Protein 3L6F (pdb70)

Nearest PDB structures (foldseek):
  1aqd-assembly2_H  TM=9.758E-01  e=3.793E-34  Homo sapiens
  7n19-assembly1_B  TM=9.743E-01  e=2.775E-33  Homo sapiens
  5lax-assembly1_B  TM=9.710E-01  e=2.928E-33  Homo sapiens
  5v4m-assembly4_L  TM=9.635E-01  e=2.630E-33  Homo sapiens
  4h26-assembly1_B  TM=9.703E-01  e=2.261E-32  Homo sapiens

Solvent-accessible surface area: 18036 Å² total

B-factor: mean 35.41, std 8.98, range [18.91, 73.21]

GO terms:
  GO:0005764 lysosome (C, IDA)
  GO:0005886 plasma membrane (C, IDA)
  GO:0001916 positive regulation of T cell mediated cytotoxicity (P, IDA)
  GO:0002469 myeloid dendritic cell antigen processing and presentation (P, IDA)
  GO:0002491 antigen processing and presentation of endogenous peptide antigen via MHC class II (P, IDA)
  GO:0031902 late endosome membrane (C, IDA)
  GO:0001772 immunological synapse (C, IDA)
  GO:0005765 lysosomal membrane (C, IDA)
  GO:0043382 positive regulation of memory T cell differentiation (P, IDA)
  GO:0045622 regulation of T-helper cell differentiation (P, IDA)
  GO:0042605 peptide antigen binding (F, IDA)
  GO:0042608 T cell receptor binding (F, IDA)
  GO:2000516 positive regulation of CD4-positive, alpha-beta T cell activation (P, IDA)
  GO:0019886 antigen processing and presentation of exogenous peptide antigen via MHC class II (P, IDA)
  GO:0032831 positive regulation of CD4-positive, CD25-positive, alpha-beta regulatory T cell differentiation (P, IDA)
  GO:0120281 autolysosome membrane (C, EXP)
  GO:0031901 early endosome membrane (C, EXP)
  GO:0005789 endoplasmic reticulum membrane (C, EXP)
  GO:0005886 plasma membrane (C, EXP)
  GO:0005515 protein binding (F, IPI)

Structure (mmCIF, N/CA/C/O backbone):
data_3L6F
#
_entry.id   3L6F
#
_cell.length_a   91.210
_cell.length_b   135.450
_cell.length_c   40.850
_cell.angle_alpha   90.00
_cell.angle_beta   90.00
_cell.angle_gamma   90.00
#
_symmetry.space_group_name_H-M   'P 21 21 2'
#
loop_
_entity.id
_entity.type
_entity.pdbx_description
1 polymer 'HLA class II histocompatibility antigen, DR alpha chain'
2 polymer 'HLA class II histocompatibility antigen, DRB1-1 beta chain'
3 polymer 'Melanoma antigen recognized by T-cells 1'
4 water water
#
loop_
_atom_site.group_PDB
_atom_site.id
_atom_site.type_symbol
_atom_site.label_atom_id
_atom_site.label_alt_id
_atom_site.label_comp_id
_atom_site.label_asym_id
_atom_site.label_entity_id
_atom_site.label_seq_id
_atom_site.pdbx_PDB_ins_code
_atom_site.Cartn_x
_atom_site.Cartn_y
_atom_site.Cartn_z
_atom_site.occupancy
_atom_site.B_iso_or_equiv
_atom_site.auth_seq_id
_atom_site.auth_comp_id
_atom_site.auth_asym_id
_atom_site.auth_atom_id
_atom_site.pdbx_PDB_model_num
ATOM 1 N N . GLU A 1 3 ? -34.857 21.913 -8.500 1.00 60.69 3 GLU A N 1
ATOM 2 C CA . GLU A 1 3 ? -33.616 22.195 -7.707 1.00 60.89 3 GLU A CA 1
ATOM 3 C C . GLU A 1 3 ? -33.511 23.694 -7.455 1.00 58.92 3 GLU A C 1
ATOM 4 O O . GLU A 1 3 ? -33.449 24.484 -8.395 1.00 59.84 3 GLU A O 1
ATOM 10 N N . GLU A 1 4 ? -33.509 24.098 -6.195 1.00 56.49 4 GLU A N 1
ATOM 11 C CA . GLU A 1 4 ? -33.366 25.513 -5.908 1.00 53.79 4 GLU A CA 1
ATOM 12 C C . GLU A 1 4 ? -31.900 25.795 -5.606 1.00 49.35 4 GLU A C 1
ATOM 13 O O . GLU A 1 4 ? -31.353 26.796 -6.061 1.00 49.80 4 GLU A O 1
ATOM 19 N N . HIS A 1 5 ? -31.265 24.912 -4.839 1.00 43.24 5 HIS A N 1
ATOM 20 C CA . HIS A 1 5 ? -29.858 25.093 -4.496 1.00 37.30 5 HIS A CA 1
ATOM 21 C C . HIS A 1 5 ? -29.185 23.758 -4.208 1.00 35.63 5 HIS A C 1
ATOM 22 O O . HIS A 1 5 ? -29.845 22.752 -3.920 1.00 32.24 5 HIS A O 1
ATOM 29 N N . VAL A 1 6 ? -27.857 23.780 -4.279 1.00 32.62 6 VAL A N 1
ATOM 30 C CA . VAL A 1 6 ? -27.028 22.618 -4.018 1.00 29.60 6 VAL A CA 1
ATOM 31 C C . VAL A 1 6 ? -25.760 23.035 -3.290 1.00 27.66 6 VAL A C 1
ATOM 32 O O . VAL A 1 6 ? -25.096 23.989 -3.689 1.00 25.55 6 VAL A O 1
ATOM 36 N N . ILE A 1 7 ? -25.449 22.326 -2.205 1.00 27.56 7 ILE A N 1
ATOM 37 C CA . ILE A 1 7 ? -24.244 22.583 -1.430 1.00 25.66 7 ILE A CA 1
ATOM 38 C C . ILE A 1 7 ? -23.418 21.308 -1.608 1.00 25.13 7 ILE A C 1
ATOM 39 O O . ILE A 1 7 ? -23.924 20.210 -1.441 1.00 26.98 7 ILE A O 1
ATOM 44 N N . ILE A 1 8 ? -22.151 21.438 -1.957 1.00 24.89 8 ILE A N 1
ATOM 45 C CA . ILE A 1 8 ? -21.343 20.245 -2.155 1.00 24.45 8 ILE A CA 1
ATOM 46 C C . ILE A 1 8 ? -20.065 20.305 -1.351 1.00 23.71 8 ILE A C 1
ATOM 47 O O . ILE A 1 8 ? -19.351 21.315 -1.373 1.00 22.83 8 ILE A O 1
ATOM 52 N N . GLN A 1 9 ? -19.807 19.224 -0.618 1.00 23.02 9 GLN A N 1
ATOM 53 C CA . GLN A 1 9 ? -18.579 19.077 0.158 1.00 22.69 9 GLN A CA 1
ATOM 54 C C . GLN A 1 9 ? -17.755 18.228 -0.797 1.00 21.36 9 GLN A C 1
ATOM 55 O O . GLN A 1 9 ? -18.062 17.059 -0.965 1.00 23.15 9 GLN A O 1
ATOM 61 N N . ALA A 1 10 ? -16.721 18.772 -1.419 1.00 22.01 10 ALA A N 1
ATOM 62 C CA . ALA A 1 10 ? -15.963 17.949 -2.376 1.00 23.09 10 ALA A CA 1
ATOM 63 C C . ALA A 1 10 ? -14.517 17.749 -1.948 1.00 23.26 10 ALA A C 1
ATOM 64 O O . ALA A 1 10 ? -13.851 18.683 -1.500 1.00 23.06 10 ALA A O 1
ATOM 66 N N . GLU A 1 11 ? -14.026 16.527 -2.082 1.00 23.14 11 GLU A N 1
ATOM 67 C CA . GLU A 1 11 ? -12.646 16.271 -1.692 1.00 24.88 11 GLU A CA 1
ATOM 68 C C . GLU A 1 11 ? -11.954 15.385 -2.704 1.00 24.12 11 GLU A C 1
ATOM 69 O O . GLU A 1 11 ? -12.601 14.692 -3.481 1.00 24.49 11 GLU A O 1
ATOM 75 N N . PHE A 1 12 ? -10.631 15.417 -2.700 1.00 25.93 12 PHE A N 1
ATOM 76 C CA . PHE A 1 12 ? -9.876 14.534 -3.580 1.00 27.38 12 PHE A CA 1
ATOM 77 C C . PHE A 1 12 ? -8.465 14.332 -3.065 1.00 26.92 12 PHE A C 1
ATOM 78 O O . PHE A 1 12 ? -7.946 15.148 -2.300 1.00 25.33 12 PHE A O 1
ATOM 86 N N . TYR A 1 13 ? -7.880 13.201 -3.451 1.00 28.29 13 TYR A N 1
ATOM 87 C CA . TYR A 1 13 ? -6.496 12.915 -3.131 1.00 28.46 13 TYR A CA 1
ATOM 88 C C . TYR A 1 13 ? -5.913 12.389 -4.434 1.00 28.39 13 TYR A C 1
ATOM 89 O O . TYR A 1 13 ? -6.550 11.579 -5.122 1.00 28.88 13 TYR A O 1
ATOM 98 N N . LEU A 1 14 ? -4.713 12.860 -4.776 1.00 27.33 14 LEU A N 1
ATOM 99 C CA . LEU A 1 14 ? -4.060 12.473 -6.018 1.00 26.32 14 LEU A CA 1
ATOM 100 C C . LEU A 1 14 ? -2.630 11.994 -5.805 1.00 26.80 14 LEU A C 1
ATOM 101 O O . LEU A 1 14 ? -1.861 12.645 -5.094 1.00 26.86 14 LEU A O 1
ATOM 106 N N . ASN A 1 15 ? -2.302 10.848 -6.409 1.00 27.23 15 ASN A N 1
ATOM 107 C CA . ASN A 1 15 ? -0.953 10.252 -6.366 1.00 27.15 15 ASN A CA 1
ATOM 108 C C . ASN A 1 15 ? -0.436 10.178 -7.801 1.00 26.84 15 ASN A C 1
ATOM 109 O O . ASN A 1 15 ? -1.225 10.040 -8.737 1.00 24.55 15 ASN A O 1
ATOM 114 N N . PRO A 1 16 ? 0.901 10.198 -7.992 1.00 29.10 16 PRO A N 1
ATOM 115 C CA . PRO A 1 16 ? 1.951 10.283 -6.964 1.00 29.45 16 PRO A CA 1
ATOM 116 C C . PRO A 1 16 ? 2.224 11.690 -6.424 1.00 29.49 16 PRO A C 1
ATOM 117 O O . PRO A 1 16 ? 3.131 11.874 -5.608 1.00 30.20 16 PRO A O 1
ATOM 121 N N . ASP A 1 17 ? 1.443 12.672 -6.863 1.00 28.23 17 ASP A N 1
ATOM 122 C CA . ASP A 1 17 ? 1.640 14.053 -6.426 1.00 28.31 17 ASP A CA 1
ATOM 123 C C . ASP A 1 17 ? 1.443 14.276 -4.923 1.00 28.65 17 ASP A C 1
ATOM 124 O O . ASP A 1 17 ? 1.991 15.217 -4.342 1.00 27.69 17 ASP A O 1
ATOM 129 N N . GLN A 1 18 ? 0.666 13.398 -4.301 1.00 29.67 18 GLN A N 1
ATOM 130 C CA . GLN A 1 18 ? 0.343 13.513 -2.888 1.00 30.88 18 GLN A CA 1
ATOM 131 C C . GLN A 1 18 ? -0.294 14.868 -2.627 1.00 30.56 18 GLN A C 1
ATOM 132 O O . GLN A 1 18 ? 0.123 15.613 -1.749 1.00 30.46 18 GLN A O 1
ATOM 138 N N . SER A 1 19 ? -1.310 15.177 -3.422 1.00 31.23 19 SER A N 1
ATOM 139 C CA . SER A 1 19 ? -2.051 16.431 -3.308 1.00 30.94 19 SER A CA 1
ATOM 140 C C . SER A 1 19 ? -3.469 16.118 -2.878 1.00 29.44 19 SER A C 1
ATOM 141 O O . SER A 1 19 ? -4.104 15.231 -3.449 1.00 30.04 19 SER A O 1
ATOM 144 N N . GLY A 1 20 ? -3.967 16.850 -1.887 1.00 29.22 20 GLY A N 1
ATOM 145 C CA . GLY A 1 20 ? -5.320 16.622 -1.408 1.00 28.88 20 GLY A CA 1
ATOM 146 C C . GLY A 1 20 ? -6.058 17.942 -1.361 1.00 28.03 20 GLY A C 1
ATOM 147 O O . GLY A 1 20 ? -5.427 18.985 -1.335 1.00 28.65 20 GLY A O 1
ATOM 148 N N . GLU A 1 21 ? -7.388 17.901 -1.373 1.00 26.57 21 GLU A N 1
ATOM 149 C CA . GLU A 1 21 ? -8.180 19.113 -1.306 1.00 24.88 21 GLU A CA 1
ATOM 150 C C . GLU A 1 21 ? -9.491 18.822 -0.586 1.00 24.61 21 GLU A C 1
ATOM 151 O O . GLU A 1 21 ? -10.028 17.724 -0.689 1.00 24.10 21 GLU A O 1
ATOM 157 N N . PHE A 1 22 ? -9.982 19.824 0.137 1.00 23.35 22 PHE A N 1
ATOM 158 C CA . PHE A 1 22 ? -11.239 19.740 0.878 1.00 24.68 22 PHE A CA 1
ATOM 159 C C . PHE A 1 22 ? -11.951 21.086 0.714 1.00 22.33 22 PHE A C 1
ATOM 160 O O . PHE A 1 22 ? -11.421 22.130 1.071 1.00 21.66 22 PHE A O 1
ATOM 168 N N . MET A 1 23 ? -13.154 21.061 0.160 1.00 23.84 23 MET A N 1
ATOM 169 C CA . MET A 1 23 ? -13.871 22.307 -0.060 1.00 22.71 23 MET A CA 1
ATOM 170 C C . MET A 1 23 ? -15.371 22.160 -0.076 1.00 24.12 23 MET A C 1
ATOM 171 O O . MET A 1 23 ? -15.900 21.073 -0.299 1.00 21.57 23 MET A O 1
ATOM 176 N N . PHE A 1 24 ? -16.034 23.283 0.178 1.00 23.27 24 PHE A N 1
ATOM 177 C CA . PHE A 1 24 ? -17.482 23.372 0.166 1.00 26.71 24 PHE A CA 1
ATOM 178 C C . PHE A 1 24 ? -17.838 24.402 -0.883 1.00 25.55 24 PHE A C 1
ATOM 179 O O . PHE A 1 24 ? -17.142 25.396 -1.026 1.00 25.67 24 PHE A O 1
ATOM 187 N N . ASP A 1 25 ? -18.911 24.166 -1.618 1.00 26.51 25 ASP A N 1
ATOM 188 C CA . ASP 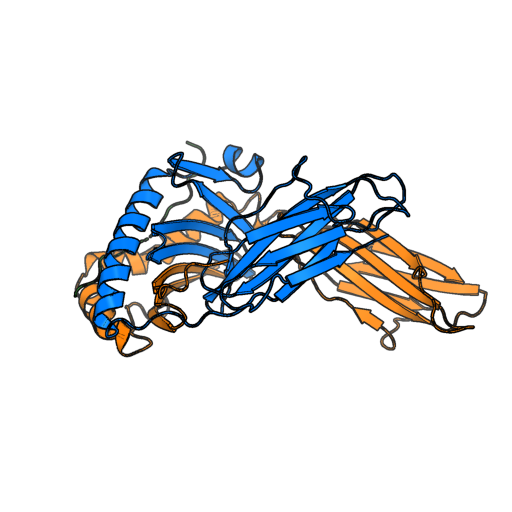A 1 25 ? -19.346 25.152 -2.579 1.00 27.57 25 ASP A CA 1
ATOM 189 C C . ASP A 1 25 ? -20.873 25.230 -2.564 1.00 26.37 25 ASP A C 1
ATOM 190 O O . ASP A 1 25 ? -21.558 24.306 -2.127 1.00 25.96 25 ASP A O 1
ATOM 195 N N . PHE A 1 26 ? -21.397 26.370 -2.995 1.00 26.05 26 PHE A N 1
ATOM 196 C CA . PHE A 1 26 ? -22.834 26.609 -3.006 1.00 25.05 26 PHE A CA 1
ATOM 197 C C . PHE A 1 26 ? -23.167 27.064 -4.408 1.00 24.62 26 PHE A C 1
ATOM 198 O O . PHE A 1 26 ? -22.635 28.077 -4.879 1.00 25.97 26 PHE A O 1
ATOM 206 N N . ASP A 1 27 ? -24.047 26.317 -5.068 1.00 24.86 27 ASP A N 1
ATOM 207 C CA . ASP A 1 27 ? -24.436 26.614 -6.449 1.00 26.04 27 ASP A CA 1
ATOM 208 C C . ASP A 1 27 ? -23.220 26.937 -7.331 1.00 25.37 27 ASP A C 1
ATOM 209 O O . ASP A 1 27 ? -23.228 27.888 -8.112 1.00 26.41 27 ASP A O 1
ATOM 214 N N . GLY A 1 28 ? -22.167 26.132 -7.198 1.00 26.13 28 GLY A N 1
ATOM 215 C CA . GLY A 1 28 ? -20.979 26.301 -8.029 1.00 25.68 28 GLY A CA 1
ATOM 216 C C . GLY A 1 28 ? -19.962 27.318 -7.538 1.00 26.46 28 GLY A C 1
ATOM 217 O O . GLY A 1 28 ? -18.870 27.457 -8.118 1.00 27.01 28 GLY A O 1
ATOM 218 N N . ASP A 1 29 ? -20.310 28.064 -6.496 1.00 23.67 29 ASP A N 1
ATOM 219 C CA . ASP A 1 29 ? -19.363 29.039 -5.976 1.00 24.49 29 ASP A CA 1
ATOM 220 C C . ASP A 1 29 ? -18.753 28.497 -4.687 1.00 24.13 29 ASP A C 1
ATOM 221 O O . ASP A 1 29 ? -19.444 27.934 -3.843 1.00 25.88 29 ASP A O 1
ATOM 226 N N . GLU A 1 30 ? -17.445 28.653 -4.555 1.00 23.55 30 GLU A N 1
ATOM 227 C CA . GLU A 1 30 ? -16.734 28.143 -3.402 1.00 23.32 30 GLU A CA 1
ATOM 228 C C . GLU A 1 30 ? -17.033 28.913 -2.106 1.00 22.55 30 GLU A C 1
ATOM 229 O O . GLU A 1 30 ? -16.952 30.135 -2.085 1.00 22.83 30 GLU A O 1
ATOM 235 N N . ILE A 1 31 ? -17.388 28.220 -1.026 1.00 23.95 31 ILE A N 1
ATOM 236 C CA . ILE A 1 31 ? -17.601 28.923 0.245 1.00 23.91 31 ILE A CA 1
ATOM 237 C C . ILE A 1 31 ? -16.225 28.984 0.927 1.00 24.31 31 ILE A C 1
ATOM 238 O O . ILE A 1 31 ? -15.787 30.029 1.402 1.00 25.80 31 ILE A O 1
AT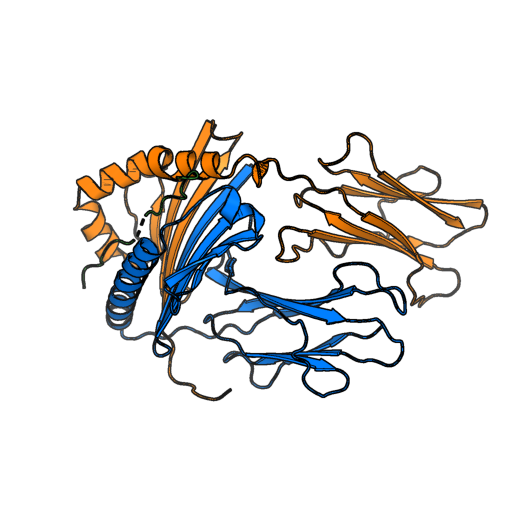OM 243 N N . PHE A 1 32 ? -15.540 27.849 0.965 1.00 24.07 32 PHE A N 1
ATOM 244 C CA . PHE A 1 32 ? -14.223 27.798 1.567 1.00 24.56 32 PHE A CA 1
ATOM 245 C C . PHE A 1 32 ? -13.538 26.502 1.207 1.00 24.09 32 PHE A C 1
ATOM 246 O O . PHE A 1 32 ? -14.160 25.578 0.667 1.00 22.45 32 PHE A O 1
ATOM 254 N N . HIS A 1 33 ? -12.247 26.441 1.507 1.00 23.09 33 HIS A N 1
ATOM 255 C CA . HIS A 1 33 ? -11.482 25.227 1.319 1.00 24.40 33 HIS A CA 1
ATOM 256 C C . HIS A 1 33 ? -10.456 25.219 2.438 1.00 26.41 33 HIS A C 1
ATOM 257 O O . HIS A 1 33 ? -10.207 26.239 3.063 1.00 28.01 33 HIS A O 1
ATOM 264 N N . VAL A 1 34 ? -9.872 24.065 2.701 1.00 29.35 34 VAL A N 1
ATOM 265 C CA . VAL A 1 34 ? -8.873 23.992 3.745 1.00 32.21 34 VAL A CA 1
ATOM 266 C C . VAL A 1 34 ? -7.450 23.924 3.183 1.00 33.67 34 VAL A C 1
ATOM 267 O O . VAL A 1 34 ? -7.115 23.026 2.397 1.00 30.43 34 VAL A O 1
ATOM 271 N N . ASP A 1 35 ? -6.628 24.891 3.591 1.00 37.25 35 ASP A N 1
ATOM 272 C CA . ASP A 1 35 ? -5.219 24.949 3.205 1.00 40.63 35 ASP A CA 1
ATOM 273 C C . ASP A 1 35 ? -4.621 23.780 3.981 1.00 43.16 35 ASP A C 1
ATOM 274 O O . ASP A 1 35 ? -4.564 23.823 5.213 1.00 43.34 35 ASP A O 1
ATOM 279 N N . MET A 1 36 ? -4.195 22.741 3.269 1.00 45.35 36 MET A N 1
ATOM 280 C CA . MET A 1 36 ? -3.629 21.569 3.913 1.00 48.54 36 MET A CA 1
ATOM 281 C C . MET A 1 36 ? -2.319 21.870 4.648 1.00 49.81 36 MET A C 1
ATOM 282 O O . MET A 1 36 ? -2.089 21.348 5.738 1.00 49.59 36 MET A O 1
ATOM 287 N N . ALA A 1 37 ? -1.484 22.726 4.057 1.00 51.03 37 ALA A N 1
ATOM 288 C CA . ALA A 1 37 ? -0.193 23.112 4.641 1.00 51.58 37 ALA A CA 1
ATOM 289 C C . ALA A 1 37 ? -0.332 23.894 5.940 1.00 52.33 37 ALA A C 1
ATOM 290 O O . ALA A 1 37 ? 0.220 23.503 6.977 1.00 52.86 37 ALA A O 1
ATOM 292 N N . LYS A 1 38 ? -1.061 25.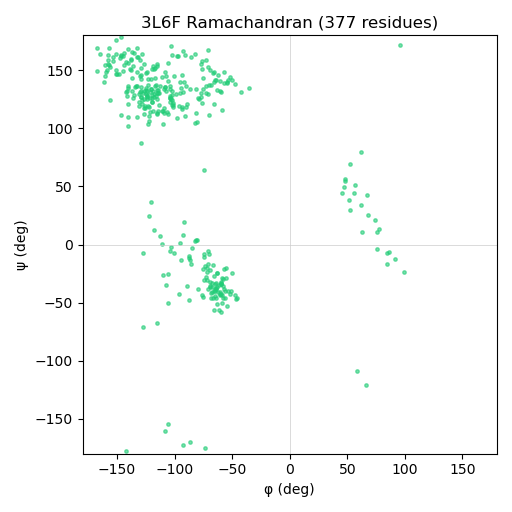006 5.882 1.00 52.40 38 LYS A N 1
ATOM 293 C CA . LYS A 1 38 ? -1.252 25.849 7.055 1.00 52.58 38 LYS A CA 1
ATOM 294 C C . LYS A 1 38 ? -2.354 25.332 7.972 1.00 52.14 38 LYS A C 1
ATOM 295 O O . LYS A 1 38 ? -2.676 25.957 8.986 1.00 52.85 38 LYS A O 1
ATOM 301 N N . LYS A 1 39 ? -2.919 24.182 7.626 1.00 50.81 39 LYS A N 1
ATOM 302 C CA . LYS A 1 39 ? -3.986 23.600 8.425 1.00 50.56 39 LYS A CA 1
ATOM 303 C C . LYS A 1 39 ? -5.049 24.636 8.793 1.00 49.39 39 LYS A C 1
ATOM 304 O O . LYS A 1 39 ? -5.420 24.756 9.962 1.00 48.59 39 LYS A O 1
ATOM 310 N N . GLU A 1 40 ? -5.539 25.394 7.816 1.00 48.17 40 GLU A N 1
ATOM 311 C CA . GLU A 1 40 ? -6.563 26.382 8.135 1.00 46.65 40 GLU A CA 1
ATOM 312 C C . GLU A 1 40 ? -7.622 26.590 7.065 1.00 43.79 40 GLU A C 1
ATOM 313 O O . GLU A 1 40 ? -7.377 26.442 5.869 1.00 42.89 40 GLU A O 1
ATOM 319 N N . THR A 1 41 ? -8.813 26.934 7.521 1.00 41.15 41 THR A N 1
ATOM 320 C CA . THR A 1 41 ? -9.930 27.185 6.634 1.00 38.76 41 THR A CA 1
ATOM 321 C C . THR A 1 41 ? -9.694 28.516 5.914 1.00 37.59 41 THR A C 1
ATOM 322 O O . THR A 1 41 ? -9.368 29.522 6.546 1.00 38.90 41 THR A O 1
ATOM 326 N N . VAL A 1 42 ? -9.840 28.511 4.594 1.00 34.73 42 VAL A N 1
ATOM 327 C CA . VAL A 1 42 ? -9.649 29.712 3.773 1.00 31.94 42 VAL A CA 1
ATOM 328 C C . VAL A 1 42 ? -11.013 30.047 3.159 1.00 30.88 42 VAL A C 1
ATOM 329 O O . VAL A 1 42 ? -11.544 29.279 2.351 1.00 29.85 42 VAL A O 1
ATOM 333 N N . TRP A 1 43 ? -11.586 31.174 3.569 1.00 29.55 43 TRP A N 1
ATOM 334 C CA . TRP A 1 43 ? -12.886 31.610 3.083 1.00 29.81 43 TRP A CA 1
ATOM 335 C C . TRP A 1 43 ? -12.767 32.298 1.721 1.00 29.61 43 TRP A C 1
ATOM 336 O O . TRP A 1 43 ? -11.892 33.153 1.520 1.00 28.24 43 TRP A O 1
ATOM 347 N N . ARG A 1 44 ? -13.639 31.925 0.782 1.00 29.04 44 ARG A N 1
ATOM 348 C CA . ARG A 1 44 ? -13.591 32.515 -0.555 1.00 26.58 44 ARG A CA 1
ATOM 349 C C . ARG A 1 44 ? -13.809 34.015 -0.510 1.00 26.09 44 ARG A C 1
ATOM 350 O O . ARG A 1 44 ? -13.128 34.769 -1.208 1.00 26.64 44 ARG A O 1
ATOM 358 N N . LEU A 1 45 ? -14.776 34.448 0.296 1.00 27.88 45 LEU A N 1
ATOM 359 C CA . LEU A 1 45 ? -15.055 35.877 0.492 1.00 27.98 45 LEU A CA 1
ATOM 360 C C . LEU A 1 45 ? -14.732 36.102 1.966 1.00 28.81 45 LEU A C 1
ATOM 361 O O . LEU A 1 45 ? -15.162 35.334 2.818 1.00 29.19 45 LEU A O 1
ATOM 366 N N . GLU A 1 46 ? -13.984 37.143 2.281 1.00 29.59 46 GLU A N 1
ATOM 367 C CA . GLU A 1 46 ? -13.612 37.369 3.673 1.00 33.85 46 GLU A CA 1
ATOM 368 C C . GLU A 1 46 ? -14.772 37.372 4.683 1.00 33.66 46 GLU A C 1
ATOM 369 O O . GLU A 1 46 ? -14.665 36.781 5.748 1.00 34.02 46 GLU A O 1
ATOM 375 N N . GLU A 1 47 ? -15.887 38.003 4.345 1.00 34.39 47 GLU A N 1
ATOM 376 C CA . GLU A 1 47 ? -16.999 38.053 5.279 1.00 35.34 47 GLU A CA 1
ATOM 377 C C . GLU A 1 47 ? -17.533 36.700 5.736 1.00 35.12 47 GLU A C 1
ATOM 378 O O . GLU A 1 47 ? -18.036 36.592 6.860 1.00 33.99 47 GLU A O 1
ATOM 384 N N . PHE A 1 48 ? -17.430 35.666 4.901 1.00 33.17 48 PHE A N 1
ATOM 385 C CA . PHE A 1 48 ? -17.929 34.353 5.310 1.00 33.04 48 PHE A CA 1
ATOM 386 C C . PHE A 1 48 ? -17.331 33.897 6.649 1.00 34.08 48 PHE A C 1
ATOM 387 O O . PHE A 1 48 ? -18.023 33.302 7.470 1.00 34.41 48 PHE A O 1
ATOM 395 N N . GLY A 1 49 ? -16.042 34.158 6.844 1.00 33.23 49 GLY A N 1
ATOM 396 C CA . GLY A 1 49 ? -15.373 33.757 8.071 1.00 35.25 49 GLY A CA 1
ATOM 397 C C . GLY A 1 49 ? -15.782 34.560 9.302 1.00 36.19 49 GLY A C 1
ATOM 398 O O . GLY A 1 49 ? -15.352 34.258 10.418 1.00 35.17 49 GLY A O 1
ATOM 399 N N . ARG A 1 50 ? -16.597 35.588 9.099 1.00 35.41 50 ARG A N 1
ATOM 400 C CA . ARG A 1 50 ? -17.076 36.404 10.200 1.00 37.86 50 ARG A CA 1
ATOM 401 C C . ARG A 1 50 ? -18.516 36.003 10.455 1.00 38.91 50 ARG A C 1
ATOM 402 O O . ARG A 1 50 ? -19.153 36.457 11.413 1.00 41.36 50 ARG A O 1
ATOM 410 N N . PHE A 1 51 ? -19.026 35.141 9.583 1.00 37.83 51 PHE A N 1
ATOM 411 C CA . PHE A 1 51 ? -20.399 34.668 9.666 1.00 36.51 51 PHE A CA 1
ATOM 412 C C . PHE A 1 51 ? -20.480 33.196 10.071 1.00 35.47 51 PHE A C 1
ATOM 413 O O . PHE A 1 51 ? -21.477 32.750 10.639 1.00 35.52 51 PHE A O 1
ATOM 421 N N . ALA A 1 52 ? -19.436 32.439 9.766 1.00 33.64 52 ALA A N 1
ATOM 422 C CA . ALA A 1 52 ? -19.448 31.020 10.070 1.00 32.56 52 ALA A CA 1
ATOM 423 C C . ALA A 1 52 ? -18.066 30.503 10.430 1.00 32.40 52 ALA A C 1
ATOM 424 O O . ALA A 1 52 ? -17.088 31.247 10.442 1.00 33.24 52 ALA A O 1
ATOM 426 N N . SER A 1 53 ? -17.979 29.221 10.747 1.00 32.36 53 SER A N 1
ATOM 427 C CA . SER A 1 53 ? -16.683 28.665 11.059 1.00 33.44 53 SER A CA 1
ATOM 428 C C . SER A 1 53 ? -16.573 27.247 10.547 1.00 32.96 53 SER A C 1
ATOM 429 O O . SER A 1 53 ? -17.559 26.607 10.187 1.00 33.42 53 SER A O 1
ATOM 432 N N . PHE A 1 54 ? -15.348 26.762 10.507 1.00 33.63 54 PHE A N 1
ATOM 433 C CA . PHE A 1 54 ? -15.122 25.393 10.104 1.00 34.42 54 PHE A CA 1
ATOM 434 C C . PHE A 1 54 ? -13.806 24.929 10.696 1.00 35.43 54 PHE A C 1
ATOM 435 O O . PHE A 1 54 ? -12.753 25.533 10.477 1.00 36.80 54 PHE A O 1
ATOM 443 N N . GLU A 1 55 ? -13.860 23.844 11.442 1.00 37.67 55 GLU A N 1
ATOM 444 C CA . GLU A 1 55 ? -12.643 23.333 12.033 1.00 39.81 55 GLU A CA 1
ATOM 445 C C . GLU A 1 55 ? -11.850 22.518 11.023 1.00 37.38 55 GLU A C 1
ATOM 446 O O . GLU A 1 55 ? -12.204 21.393 10.685 1.00 36.41 55 GLU A O 1
ATOM 452 N N . ALA A 1 56 ? -10.772 23.136 10.554 1.00 35.99 56 ALA A N 1
ATOM 453 C CA . ALA A 1 56 ? -9.881 22.568 9.557 1.00 36.99 56 ALA A CA 1
ATOM 454 C C . ALA A 1 56 ? -9.396 21.147 9.871 1.00 38.48 56 ALA A C 1
ATOM 455 O O . ALA A 1 56 ? -9.310 20.307 8.975 1.00 37.41 56 ALA A O 1
ATOM 457 N N . GLN A 1 57 ? -9.087 20.879 11.143 1.00 39.81 57 GLN A N 1
ATOM 458 C CA . GLN A 1 57 ? -8.614 19.557 11.549 1.00 39.99 57 GLN A CA 1
ATOM 459 C C . GLN A 1 57 ? -9.468 18.434 10.990 1.00 39.76 57 GLN A C 1
ATOM 460 O O . GLN A 1 57 ? -8.936 17.430 10.514 1.00 40.80 57 GLN A O 1
ATOM 466 N N . GLY A 1 58 ? -10.789 18.601 11.038 1.00 39.27 58 GLY A N 1
ATOM 467 C CA . GLY A 1 58 ? -11.682 17.568 10.524 1.00 38.99 58 GLY A CA 1
ATOM 468 C C . GLY A 1 58 ? -11.471 17.257 9.046 1.00 38.16 58 GLY A C 1
ATOM 469 O O . GLY A 1 58 ? -11.660 16.122 8.598 1.00 39.63 58 GLY A O 1
ATOM 470 N N . ALA A 1 59 ? -11.081 18.272 8.287 1.00 36.09 59 ALA A N 1
ATOM 471 C CA . ALA A 1 59 ? -10.827 18.106 6.864 1.00 34.35 59 ALA A CA 1
ATOM 472 C C . ALA A 1 59 ? -9.593 17.237 6.691 1.00 34.68 59 ALA A C 1
ATOM 473 O O . ALA A 1 59 ? -9.569 16.357 5.836 1.00 33.00 59 ALA A O 1
ATOM 475 N N . LEU A 1 60 ? -8.572 17.474 7.510 1.00 34.10 60 LEU A N 1
ATOM 476 C CA . LEU A 1 60 ? -7.354 16.679 7.403 1.00 36.49 60 LEU A CA 1
ATOM 477 C C . LEU A 1 60 ? -7.681 15.211 7.647 1.00 35.22 60 LEU A C 1
ATOM 478 O O . LEU A 1 60 ? -7.174 14.326 6.962 1.00 35.21 60 LEU A O 1
ATOM 483 N N . ALA A 1 61 ? -8.543 14.960 8.626 1.00 34.82 61 ALA A N 1
ATOM 484 C CA . ALA A 1 61 ? -8.945 13.604 8.946 1.00 34.24 61 ALA A CA 1
ATOM 485 C C . ALA A 1 61 ? -9.473 12.934 7.688 1.00 33.01 61 ALA A C 1
ATOM 486 O O . ALA A 1 61 ? -9.037 11.839 7.333 1.00 33.22 61 ALA A O 1
ATOM 488 N N . ASN A 1 62 ? -10.427 13.588 7.025 1.00 32.50 62 ASN A N 1
ATOM 489 C CA . ASN A 1 62 ? -11.012 13.047 5.792 1.00 31.98 62 ASN A CA 1
ATOM 490 C C . ASN A 1 62 ? -9.950 12.811 4.716 1.00 31.25 62 ASN A C 1
ATOM 491 O O . ASN A 1 62 ? -9.931 11.775 4.071 1.00 31.13 62 ASN A O 1
ATOM 496 N N . ILE A 1 63 ? -9.070 13.782 4.509 1.00 31.33 63 ILE A N 1
ATOM 497 C CA . ILE A 1 63 ? -8.036 13.629 3.501 1.00 32.37 63 ILE A CA 1
ATOM 498 C C . ILE A 1 63 ? -7.191 12.375 3.751 1.00 33.56 63 ILE A C 1
ATOM 499 O O . ILE A 1 63 ? -6.844 11.652 2.810 1.00 32.49 63 ILE A O 1
ATOM 504 N N . ALA A 1 64 ? -6.874 12.104 5.015 1.00 33.33 64 ALA A N 1
ATOM 505 C CA . ALA A 1 64 ? -6.083 10.920 5.332 1.00 33.17 64 ALA A CA 1
ATOM 506 C C . ALA A 1 64 ? -6.833 9.672 4.874 1.00 33.07 64 ALA A C 1
ATOM 507 O O . ALA A 1 64 ? -6.238 8.764 4.297 1.00 33.16 64 ALA A O 1
ATOM 509 N N . VAL A 1 65 ? -8.144 9.632 5.113 1.00 34.17 65 VAL A N 1
ATOM 510 C CA . VAL A 1 65 ? -8.947 8.479 4.697 1.00 34.08 65 VAL A CA 1
ATOM 511 C C . VAL A 1 65 ? -9.029 8.404 3.167 1.00 33.83 65 VAL A C 1
ATOM 512 O O . VAL A 1 65 ? -9.027 7.319 2.577 1.00 35.31 65 VAL A O 1
ATOM 516 N N . ASP A 1 66 ? -9.108 9.561 2.520 1.00 32.54 66 ASP A N 1
ATOM 517 C CA . ASP A 1 66 ? -9.199 9.595 1.066 1.00 31.60 66 ASP A CA 1
ATOM 518 C C . ASP A 1 66 ? -7.907 9.028 0.455 1.00 31.46 66 ASP A C 1
ATOM 519 O O . ASP A 1 66 ? -7.932 8.306 -0.554 1.00 30.42 66 ASP A O 1
ATOM 524 N N . LYS A 1 67 ? -6.793 9.361 1.096 1.00 31.44 67 LYS A N 1
ATOM 525 C CA . LYS A 1 67 ? -5.474 8.923 0.673 1.00 33.99 67 LYS A CA 1
ATOM 526 C C . LYS A 1 67 ? -5.358 7.417 0.794 1.00 34.08 67 LYS A C 1
ATOM 527 O O . LYS A 1 67 ? -4.855 6.756 -0.105 1.00 34.44 67 LYS A O 1
ATOM 533 N N . ALA A 1 68 ? -5.829 6.874 1.908 1.00 34.14 68 ALA A N 1
ATOM 534 C CA . ALA A 1 68 ? -5.756 5.435 2.119 1.00 33.67 68 ALA A CA 1
ATOM 535 C C . ALA A 1 68 ? -6.708 4.725 1.176 1.00 33.30 68 ALA A C 1
ATOM 536 O O . ALA A 1 68 ? -6.400 3.637 0.679 1.00 33.53 68 ALA A O 1
ATOM 538 N N . ASN A 1 69 ? -7.859 5.327 0.896 1.00 33.00 69 ASN A N 1
ATOM 539 C CA . ASN A 1 69 ? -8.789 4.682 -0.034 1.00 33.20 69 ASN A CA 1
ATOM 540 C C . ASN A 1 69 ? -8.335 4.735 -1.502 1.00 33.09 69 ASN A C 1
ATOM 541 O O . ASN A 1 69 ? -8.714 3.882 -2.322 1.00 31.89 69 ASN A O 1
ATOM 546 N N . LEU A 1 70 ? -7.561 5.761 -1.847 1.00 33.31 70 LEU A N 1
ATOM 547 C CA . LEU A 1 70 ? -7.068 5.898 -3.224 1.00 32.68 70 LEU A CA 1
ATOM 548 C C . LEU A 1 70 ? -6.100 4.749 -3.497 1.00 33.57 70 LEU A C 1
ATOM 549 O O . LEU A 1 70 ? -6.172 4.092 -4.530 1.00 34.10 70 LEU A O 1
ATOM 554 N N . GLU A 1 71 ? -5.200 4.513 -2.554 1.00 35.74 71 GLU A N 1
ATOM 555 C CA . GLU A 1 71 ? -4.218 3.449 -2.720 1.00 39.23 71 GLU A CA 1
ATOM 556 C C . GLU A 1 71 ? -4.887 2.091 -2.787 1.00 37.49 71 GLU A C 1
ATOM 557 O O . GLU A 1 71 ? -4.480 1.228 -3.567 1.00 35.60 71 GLU A O 1
ATOM 563 N N . ILE A 1 72 ? -5.941 1.922 -1.999 1.00 35.38 72 ILE A N 1
ATOM 564 C CA . ILE A 1 72 ? -6.693 0.690 -2.029 1.00 34.83 72 ILE A CA 1
ATOM 565 C C . ILE A 1 72 ? -7.333 0.549 -3.399 1.00 33.84 72 ILE A C 1
ATOM 566 O O . ILE A 1 72 ? -7.283 -0.517 -4.029 1.00 35.74 72 ILE A O 1
ATOM 571 N N . MET A 1 73 ? -7.930 1.635 -3.868 1.00 31.85 73 MET A N 1
ATOM 572 C CA . MET A 1 73 ? -8.607 1.632 -5.160 1.00 31.55 73 MET A CA 1
ATOM 573 C C . MET A 1 73 ? -7.617 1.505 -6.335 1.00 31.84 73 MET A C 1
ATOM 574 O O . MET A 1 73 ? -7.946 0.948 -7.377 1.00 30.17 73 MET A O 1
ATOM 579 N N . THR A 1 74 ? -6.418 2.055 -6.170 1.00 32.24 74 THR A N 1
ATOM 580 C CA . THR A 1 74 ? -5.403 1.960 -7.212 1.00 34.23 74 THR A CA 1
ATOM 581 C C . THR A 1 74 ? -5.123 0.468 -7.474 1.00 34.84 74 THR A C 1
ATOM 582 O O . THR A 1 74 ? -5.163 0.004 -8.622 1.00 35.35 74 THR A O 1
ATOM 586 N N . LYS A 1 75 ? -4.870 -0.289 -6.411 1.00 36.40 75 LYS A N 1
ATOM 587 C CA . LYS A 1 75 ? -4.612 -1.725 -6.558 1.00 37.84 75 LYS A CA 1
ATOM 588 C C . LYS A 1 75 ? -5.840 -2.514 -7.029 1.00 37.49 75 LYS A C 1
ATOM 589 O O . LYS A 1 75 ? -5.735 -3.410 -7.871 1.00 37.49 75 LYS A O 1
ATOM 595 N N . ARG A 1 76 ? -7.009 -2.169 -6.498 1.00 37.88 76 ARG A N 1
ATOM 596 C CA . ARG A 1 76 ? -8.235 -2.880 -6.844 1.00 37.24 76 ARG A CA 1
ATOM 597 C C . ARG A 1 76 ? -8.603 -2.766 -8.304 1.00 36.41 76 ARG A C 1
ATOM 598 O O . ARG A 1 76 ? -9.322 -3.613 -8.848 1.00 35.21 76 ARG A O 1
ATOM 606 N N . SER A 1 77 ? -8.120 -1.707 -8.937 1.00 35.78 77 SER A N 1
ATOM 607 C CA . SER A 1 77 ? -8.397 -1.469 -10.351 1.00 35.43 77 SER A CA 1
ATOM 608 C C . SER A 1 77 ? -7.307 -2.060 -11.235 1.00 35.42 77 SER A C 1
ATOM 609 O O . SER A 1 77 ? -7.295 -1.810 -12.439 1.00 36.10 77 SER A O 1
ATOM 612 N N . ASN A 1 78 ? -6.395 -2.831 -10.649 1.00 36.66 78 ASN A N 1
ATOM 613 C CA . ASN A 1 78 ? -5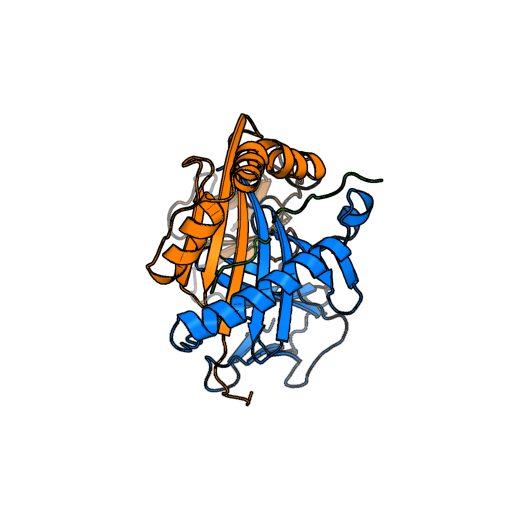.293 -3.424 -11.424 1.00 37.92 78 ASN A CA 1
ATOM 614 C C . ASN A 1 78 ? -4.423 -2.250 -11.879 1.00 37.45 78 ASN A C 1
ATOM 615 O O . ASN A 1 78 ? -4.000 -2.175 -13.042 1.00 37.11 78 ASN A O 1
ATOM 620 N N . TYR A 1 79 ? -4.202 -1.325 -10.948 1.00 36.32 79 TYR A N 1
ATOM 621 C CA . TYR A 1 79 ? -3.400 -0.131 -11.177 1.00 35.97 79 TYR A CA 1
ATOM 622 C C . TYR A 1 79 ? -3.748 0.607 -12.458 1.00 36.11 79 TYR A C 1
ATOM 623 O O . TYR A 1 79 ? -2.877 0.855 -13.273 1.00 37.95 79 TYR A O 1
ATOM 632 N N . THR A 1 80 ? -5.016 0.961 -12.637 1.00 35.54 80 THR A N 1
ATOM 633 C CA . THR A 1 80 ? -5.438 1.674 -13.837 1.00 34.78 80 THR A CA 1
ATOM 634 C C . THR A 1 80 ? -5.303 3.181 -13.601 1.00 34.37 80 THR A C 1
ATOM 635 O O . THR A 1 80 ? -5.933 3.725 -12.700 1.00 32.84 80 THR A O 1
ATOM 639 N N . PRO A 1 81 ? -4.499 3.876 -14.434 1.00 34.75 81 PRO A N 1
ATOM 640 C CA . PRO A 1 81 ? -4.303 5.322 -14.279 1.00 33.18 81 PRO A CA 1
ATOM 641 C C . PRO A 1 81 ? -5.413 6.150 -14.899 1.00 31.63 81 PRO A C 1
ATOM 642 O O . PRO A 1 81 ? -6.206 5.662 -15.701 1.00 30.69 81 PRO A O 1
ATOM 646 N N . ILE A 1 82 ? -5.467 7.418 -14.515 1.00 31.35 82 ILE A N 1
ATOM 647 C CA . ILE A 1 82 ? -6.479 8.319 -15.058 1.00 30.30 82 ILE A CA 1
ATOM 648 C C . ILE A 1 82 ? -6.086 8.720 -16.483 1.00 31.05 82 ILE A C 1
ATOM 649 O O . ILE A 1 82 ? -4.893 8.737 -16.818 1.00 31.78 82 ILE A O 1
ATOM 654 N N . THR A 1 83 ? -7.088 9.004 -17.317 1.00 30.89 83 THR A N 1
ATOM 655 C CA . THR A 1 83 ? -6.872 9.471 -18.687 1.00 32.01 83 THR A CA 1
ATOM 656 C C . THR A 1 83 ? -6.905 11.004 -18.610 1.00 34.03 83 THR A C 1
ATOM 657 O O . THR A 1 83 ? -7.923 11.577 -18.210 1.00 33.55 83 THR A O 1
ATOM 661 N N . ASN A 1 84 ? -5.799 11.657 -18.969 1.00 33.71 84 ASN A N 1
ATOM 662 C CA . ASN A 1 84 ? -5.716 13.123 -18.946 1.00 32.86 84 ASN A CA 1
ATOM 663 C C . ASN A 1 84 ? -6.750 13.761 -19.872 1.00 32.63 84 ASN A C 1
ATOM 664 O O . ASN A 1 84 ? -6.875 13.350 -21.015 1.00 32.62 84 ASN A O 1
ATOM 669 N N . VAL A 1 85 ? -7.489 14.756 -19.377 1.00 32.11 85 VAL A N 1
ATOM 670 C CA . VAL A 1 85 ? -8.456 15.491 -20.200 1.00 29.94 85 VAL A CA 1
ATOM 671 C C . VAL A 1 85 ? -7.935 16.924 -20.170 1.00 31.09 85 VAL A C 1
ATOM 672 O O . VAL A 1 85 ? -7.892 17.560 -19.109 1.00 29.39 85 VAL A O 1
ATOM 676 N N . PRO A 1 86 ? -7.511 17.451 -21.335 1.00 30.11 86 PRO A N 1
ATOM 677 C CA . PRO A 1 86 ? -6.986 18.814 -21.385 1.00 29.48 86 PRO A CA 1
ATOM 678 C C . PRO A 1 86 ? -8.064 19.864 -21.158 1.00 27.66 86 PRO A C 1
ATOM 679 O O . PRO A 1 86 ? -9.224 19.669 -21.512 1.00 25.46 86 PRO A O 1
ATOM 683 N N . PRO A 1 87 ? -7.674 21.011 -20.587 1.00 27.39 87 PRO A N 1
ATOM 684 C CA . PRO A 1 87 ? -8.590 22.109 -20.298 1.00 28.23 87 PRO A CA 1
ATOM 685 C C . PRO A 1 87 ? -9.005 22.958 -21.480 1.00 30.83 87 PRO A C 1
ATOM 686 O O . PRO A 1 87 ? -8.301 23.055 -22.487 1.00 30.28 87 PRO A O 1
ATOM 690 N N . GLU A 1 88 ? -10.167 23.580 -21.313 1.00 30.36 88 GLU A N 1
ATOM 691 C CA . GLU A 1 88 ? -10.723 24.517 -22.260 1.00 30.92 88 GLU A CA 1
ATOM 692 C C . GLU A 1 88 ? -10.434 25.817 -21.534 1.00 29.48 88 GLU A C 1
ATOM 693 O O . GLU A 1 88 ? -10.779 25.969 -20.368 1.00 27.90 88 GLU A O 1
ATOM 699 N N . VAL A 1 89 ? -9.777 26.739 -22.218 1.00 28.09 89 VAL A N 1
ATOM 700 C CA . VAL A 1 89 ? -9.380 27.999 -21.615 1.00 26.97 89 VAL A CA 1
ATOM 701 C C . VAL A 1 89 ? -9.956 29.236 -22.291 1.00 28.49 89 VAL A C 1
ATOM 702 O O . VAL A 1 89 ? -9.933 29.352 -23.518 1.00 28.59 89 VAL A O 1
ATOM 706 N N . THR A 1 90 ? -10.461 30.160 -21.480 1.00 27.32 90 THR A N 1
ATOM 707 C CA . THR A 1 90 ? -11.005 31.416 -21.980 1.00 28.97 90 THR A CA 1
ATOM 708 C C . THR A 1 90 ? -10.561 32.546 -21.066 1.00 28.04 90 THR A C 1
ATOM 709 O O . THR A 1 90 ? -10.302 32.337 -19.871 1.00 27.95 90 THR A O 1
ATOM 713 N N . VAL A 1 91 ? -10.444 33.734 -21.641 1.00 26.38 91 VAL A N 1
ATOM 714 C CA . VAL A 1 91 ? -10.019 34.916 -20.921 1.00 26.94 91 VAL A CA 1
ATOM 715 C C . VAL A 1 91 ? -11.011 36.048 -21.149 1.00 30.74 91 VAL A C 1
ATOM 716 O O . VAL A 1 91 ? -11.284 36.421 -22.296 1.00 31.37 91 VAL A O 1
ATOM 720 N N . LEU A 1 92 ? -11.542 36.598 -20.058 1.00 30.68 92 LEU A N 1
ATOM 721 C CA . LEU A 1 92 ? -12.486 37.706 -20.139 1.00 32.15 92 LEU A CA 1
ATOM 722 C C . LEU A 1 92 ? -12.151 38.747 -19.075 1.00 32.51 92 LEU A C 1
ATOM 723 O O . LEU A 1 92 ? -11.370 38.471 -18.166 1.00 33.97 92 LEU A O 1
ATOM 728 N N . THR A 1 93 ? -12.720 39.943 -19.196 1.00 31.48 93 THR A N 1
ATOM 729 C CA . THR A 1 93 ? -12.537 40.959 -18.163 1.00 33.38 93 THR A CA 1
ATOM 730 C C . THR A 1 93 ? -13.802 40.825 -17.296 1.00 33.22 93 THR A C 1
ATOM 731 O O . THR A 1 93 ? -14.783 40.225 -17.732 1.00 30.84 93 THR A O 1
ATOM 735 N N . ASN A 1 94 ? -13.814 41.335 -16.072 1.00 35.51 94 ASN A N 1
ATOM 736 C CA . ASN A 1 94 ? -15.059 41.157 -15.328 1.00 39.00 94 ASN A CA 1
ATOM 737 C C . ASN A 1 94 ? -16.071 42.269 -15.594 1.00 38.06 94 ASN A C 1
ATOM 738 O O . ASN A 1 94 ? -17.241 42.144 -15.224 1.00 37.99 94 ASN A O 1
ATOM 743 N N . SER A 1 95 ? -15.625 43.346 -16.242 1.00 39.02 95 SER A N 1
ATOM 744 C CA . SER A 1 95 ? -16.526 44.454 -16.615 1.00 39.32 95 SER A CA 1
ATOM 745 C C . SER A 1 95 ? -16.068 45.065 -17.941 1.00 39.99 95 SER A C 1
ATOM 746 O O . SER A 1 95 ? -14.934 44.844 -18.383 1.00 38.29 95 SER A O 1
ATOM 749 N N . PRO A 1 96 ? -16.949 45.818 -18.614 1.00 41.64 96 PRO A N 1
ATOM 750 C CA . PRO A 1 96 ? -16.507 46.408 -19.885 1.00 42.34 96 PRO A CA 1
ATOM 751 C C . PRO A 1 96 ? -15.256 47.268 -19.650 1.00 43.59 96 PRO A C 1
ATOM 752 O O . PRO A 1 96 ? -15.162 47.971 -18.641 1.00 43.58 96 PRO A O 1
ATOM 756 N N . VAL A 1 97 ? -14.287 47.188 -20.561 1.00 43.73 97 VAL A N 1
ATOM 757 C CA . VAL A 1 97 ? -13.036 47.927 -20.391 1.00 46.66 97 VAL A CA 1
ATOM 758 C C . VAL A 1 97 ? -13.046 49.348 -20.920 1.00 47.67 97 VAL A C 1
ATOM 759 O O . VAL A 1 97 ? -13.514 49.621 -22.025 1.00 47.38 97 VAL A O 1
ATOM 763 N N . GLU A 1 98 ? -12.531 50.252 -20.102 1.00 50.16 98 GLU A N 1
ATOM 764 C CA . GLU A 1 98 ? -12.425 51.660 -20.451 1.00 52.73 98 GLU A CA 1
ATOM 765 C C . GLU A 1 98 ? -10.957 51.990 -20.268 1.00 53.00 98 GLU A C 1
ATOM 766 O O . GLU A 1 98 ? -10.370 51.639 -19.245 1.00 52.44 98 GLU A O 1
ATOM 772 N N . LEU A 1 99 ? -10.363 52.660 -21.247 1.00 53.22 99 LEU A N 1
ATOM 773 C CA . LEU A 1 99 ? -8.963 53.014 -21.132 1.00 55.19 99 LEU A CA 1
ATOM 774 C C . LEU A 1 99 ? -8.702 53.687 -19.784 1.00 55.84 99 LEU A C 1
ATOM 775 O O . LEU A 1 99 ? -9.534 54.446 -19.273 1.00 55.91 99 LEU A O 1
ATOM 780 N N . ARG A 1 100 ? -7.552 53.368 -19.202 1.00 56.52 100 ARG A N 1
ATOM 781 C CA . ARG A 1 100 ? -7.130 53.902 -17.910 1.00 57.43 100 ARG A CA 1
ATOM 782 C C . ARG A 1 100 ? -8.158 53.755 -16.779 1.00 55.87 100 ARG A C 1
ATOM 783 O O . ARG A 1 100 ? -8.209 54.579 -15.867 1.00 56.27 100 ARG A O 1
ATOM 791 N N . GLU A 1 101 ? -8.977 52.709 -16.844 1.00 53.81 101 GLU A N 1
ATOM 792 C CA . GLU A 1 101 ? -9.955 52.437 -15.789 1.00 52.01 101 GLU A CA 1
ATOM 793 C C . GLU A 1 101 ? -9.650 51.033 -15.254 1.00 48.34 101 GLU A C 1
ATOM 794 O O . GLU A 1 101 ? -9.811 50.042 -15.966 1.00 45.79 101 GLU A O 1
ATOM 800 N N . PRO A 1 102 ? -9.211 50.934 -13.990 1.00 45.51 102 PRO A N 1
ATOM 801 C CA . PRO A 1 102 ? -8.878 49.644 -13.374 1.00 43.66 102 PRO A CA 1
ATOM 802 C C . PRO A 1 102 ? -9.879 48.528 -13.686 1.00 40.97 102 PRO A C 1
ATOM 803 O O . PRO A 1 102 ? -11.083 48.716 -13.553 1.00 40.72 102 PRO A O 1
ATOM 807 N N . ASN A 1 103 ? -9.372 47.371 -14.102 1.00 37.26 103 ASN A N 1
ATOM 808 C CA . ASN A 1 103 ? -10.221 46.225 -14.416 1.00 35.69 103 ASN A CA 1
ATOM 809 C C . ASN A 1 103 ? -9.510 44.934 -13.949 1.00 34.30 103 ASN A C 1
ATOM 810 O O . ASN A 1 103 ? -8.418 44.972 -13.371 1.00 34.21 103 ASN A O 1
ATOM 815 N N . VAL A 1 104 ? -10.131 43.793 -14.212 1.00 32.13 104 VAL A N 1
ATOM 816 C CA . VAL A 1 104 ? -9.567 42.515 -13.831 1.00 30.73 104 VAL A CA 1
ATOM 817 C C . VAL A 1 104 ? -9.724 41.510 -14.976 1.00 30.14 104 VAL A C 1
ATOM 818 O O . VAL A 1 104 ? -10.803 41.387 -15.584 1.00 28.21 104 VAL A O 1
ATOM 822 N N . LEU A 1 105 ? -8.634 40.821 -15.298 1.00 28.83 105 LEU A N 1
ATOM 823 C CA . LEU A 1 105 ? -8.671 39.798 -16.338 1.00 29.06 105 LEU A CA 1
ATOM 824 C C . LEU A 1 105 ? -8.915 38.468 -15.633 1.00 26.62 105 LEU A C 1
ATOM 825 O O . LEU A 1 105 ? -8.285 38.151 -14.617 1.00 26.08 105 LEU A O 1
ATOM 830 N N . ILE A 1 106 ? -9.818 37.680 -16.178 1.00 26.05 106 ILE A N 1
ATOM 831 C CA . ILE A 1 106 ? -10.124 36.387 -15.585 1.00 24.87 106 ILE A CA 1
ATOM 832 C C . ILE A 1 106 ? -9.771 35.290 -16.577 1.00 25.01 106 ILE A C 1
ATOM 833 O O . ILE A 1 106 ? -10.211 35.319 -17.737 1.00 23.80 106 ILE A O 1
ATOM 838 N N . CYS A 1 107 ? -8.976 34.326 -16.125 1.00 23.11 107 CYS A N 1
ATOM 839 C CA . CYS A 1 107 ? -8.639 33.192 -16.964 1.00 22.80 107 CYS A CA 1
ATOM 840 C C . CYS A 1 107 ? -9.431 32.006 -16.417 1.00 23.86 107 CYS A C 1
ATOM 841 O O . CYS A 1 107 ? -9.201 31.569 -15.276 1.00 23.43 107 CYS A O 1
ATOM 844 N N . PHE A 1 108 ? -10.376 31.516 -17.217 1.00 22.72 108 PHE A N 1
ATOM 845 C CA . PHE A 1 108 ? -11.230 30.386 -16.843 1.00 25.70 108 PHE A CA 1
ATOM 846 C C . PHE A 1 108 ? -10.602 29.094 -17.370 1.00 24.92 108 PHE A C 1
ATOM 847 O O . PHE A 1 108 ? -10.492 28.918 -18.583 1.00 25.04 108 PHE A O 1
ATOM 855 N N . ILE A 1 109 ? -10.205 28.189 -16.485 1.00 24.77 109 ILE A N 1
ATOM 856 C CA . ILE A 1 109 ? -9.628 26.915 -16.938 1.00 23.95 109 ILE A CA 1
ATOM 857 C C . ILE A 1 109 ? -10.701 25.896 -16.601 1.00 24.33 109 ILE A C 1
ATOM 858 O O . ILE A 1 109 ? -11.033 25.702 -15.429 1.00 23.99 109 ILE A O 1
ATOM 863 N N . ASP A 1 110 ? -11.240 25.234 -17.620 1.00 25.29 110 ASP A N 1
ATOM 864 C CA . ASP A 1 110 ? -12.384 24.333 -17.406 1.00 26.59 110 ASP A CA 1
ATOM 865 C C . ASP A 1 110 ? -12.313 22.940 -18.027 1.00 26.03 110 ASP A C 1
ATOM 866 O O . ASP A 1 110 ? -11.535 22.705 -18.952 1.00 24.24 110 ASP A O 1
ATOM 871 N N . LYS A 1 111 ? -13.152 22.039 -17.499 1.00 26.53 111 LYS A N 1
ATOM 872 C CA . LYS A 1 111 ? -13.301 20.652 -17.952 1.00 27.28 111 LYS A CA 1
ATOM 873 C C . LYS A 1 111 ? -12.013 19.861 -18.154 1.00 28.46 111 LYS A C 1
ATOM 874 O O . LYS A 1 111 ? -11.771 19.327 -19.236 1.00 26.85 111 LYS A O 1
ATOM 880 N N . PHE A 1 112 ? -11.195 19.761 -17.112 1.00 27.04 112 PHE A N 1
ATOM 881 C CA . PHE A 1 112 ? -9.951 19.015 -17.221 1.00 24.92 112 PHE A CA 1
ATOM 882 C C . PHE A 1 112 ? -9.759 18.139 -16.005 1.00 25.57 112 PHE A C 1
ATOM 883 O O . PHE A 1 112 ? -10.436 18.310 -14.975 1.00 25.54 112 PHE A O 1
ATOM 891 N N . THR A 1 113 ? -8.840 17.187 -16.144 1.00 23.52 113 THR A N 1
ATOM 892 C CA . THR A 1 113 ? -8.465 16.272 -15.081 1.00 23.40 113 THR A CA 1
ATOM 893 C C . THR A 1 113 ? -7.185 15.603 -15.587 1.00 24.14 113 THR A C 1
ATOM 894 O O . THR A 1 113 ? -6.977 15.507 -16.783 1.00 23.93 113 THR A O 1
ATOM 898 N N . PRO A 1 114 ? -6.272 15.214 -14.687 1.00 25.87 114 PRO A N 1
ATOM 899 C CA . PRO A 1 114 ? -6.311 15.338 -13.227 1.00 25.62 114 PRO A CA 1
ATOM 900 C C . PRO A 1 114 ? -6.152 16.788 -12.773 1.00 25.61 114 PRO A C 1
ATOM 901 O O . PRO A 1 114 ? -5.775 17.669 -13.568 1.00 25.52 114 PRO A O 1
ATOM 905 N N . PRO A 1 115 ? -6.436 17.059 -11.486 1.00 24.32 115 PRO A N 1
ATOM 906 C CA . PRO A 1 115 ? -6.329 18.415 -10.949 1.00 24.30 115 PRO A CA 1
ATOM 907 C C . PRO A 1 115 ? -4.928 18.951 -10.707 1.00 24.40 115 PRO A C 1
ATOM 908 O O . PRO A 1 115 ? -4.544 19.214 -9.572 1.00 23.03 115 PRO A O 1
ATOM 912 N N . VAL A 1 116 ? -4.161 19.111 -11.782 1.00 25.76 116 VAL A N 1
ATOM 913 C CA . VAL A 1 116 ? -2.815 19.672 -11.704 1.00 23.20 116 VAL A CA 1
ATOM 914 C C . VAL A 1 116 ? -2.698 20.537 -12.944 1.00 24.11 116 VAL A C 1
ATOM 915 O O . VAL A 1 116 ? -3.046 20.101 -14.043 1.00 24.57 116 VAL A O 1
ATOM 919 N N . VAL A 1 117 ? -2.221 21.763 -12.782 1.00 22.76 117 VAL A N 1
ATOM 920 C CA . VAL A 1 117 ? -2.119 22.642 -13.930 1.00 24.88 117 VAL A CA 1
ATOM 921 C C . VAL A 1 117 ? -1.134 23.764 -13.622 1.00 25.19 117 VAL A C 1
ATOM 922 O O . VAL A 1 117 ? -0.867 24.076 -12.457 1.00 26.85 117 VAL A O 1
ATOM 926 N N . ASN A 1 118 ? -0.543 24.326 -14.664 1.00 26.02 118 ASN A N 1
ATOM 927 C CA . ASN A 1 118 ? 0.403 25.427 -14.514 1.00 24.29 118 ASN A CA 1
ATOM 928 C C . ASN A 1 118 ? -0.183 26.589 -15.267 1.00 26.19 118 ASN A C 1
ATOM 929 O O . ASN A 1 118 ? -0.476 26.492 -16.476 1.00 26.11 118 ASN A O 1
ATOM 934 N N . VAL A 1 119 ? -0.370 27.687 -14.545 1.00 27.17 119 VAL A N 1
ATOM 935 C CA . VAL A 1 119 ? -0.964 28.880 -15.115 1.00 28.92 119 VAL A CA 1
ATOM 936 C C . VAL A 1 119 ? -0.072 30.079 -14.876 1.00 29.44 119 VAL A C 1
ATOM 937 O O . VAL A 1 119 ? 0.401 30.302 -13.766 1.00 30.60 119 VAL A O 1
ATOM 941 N N . THR A 1 120 ? 0.150 30.845 -15.934 1.00 30.91 120 THR A N 1
ATOM 942 C CA . THR A 1 120 ? 0.976 32.041 -15.859 1.00 31.93 120 THR A CA 1
ATOM 943 C C . THR A 1 120 ? 0.372 33.165 -16.701 1.00 32.28 120 THR A C 1
ATOM 944 O O . THR A 1 120 ? -0.056 32.952 -17.843 1.00 32.59 120 THR A O 1
ATOM 948 N N . TRP A 1 121 ? 0.342 34.360 -16.124 1.00 31.90 121 TRP A N 1
ATOM 949 C CA . TRP A 1 121 ? -0.162 35.540 -16.823 1.00 32.39 121 TRP A CA 1
ATOM 950 C C . TRP A 1 121 ? 1.036 36.212 -17.487 1.00 33.23 121 TRP A C 1
ATOM 951 O O . TRP A 1 121 ? 2.068 36.443 -16.844 1.00 32.18 121 TRP A O 1
ATOM 962 N N . LEU A 1 122 ? 0.880 36.535 -18.760 1.00 34.37 122 LEU A N 1
ATOM 963 C CA . LEU A 1 122 ? 1.931 37.190 -19.511 1.00 36.26 122 LEU A CA 1
ATOM 964 C C . LEU A 1 122 ? 1.477 38.559 -20.024 1.00 38.29 122 LEU A C 1
ATOM 965 O O . LEU A 1 122 ? 0.378 38.684 -20.562 1.00 38.51 122 LEU A O 1
ATOM 970 N N . ARG A 1 123 ? 2.302 39.584 -19.826 1.00 39.67 123 ARG A N 1
ATOM 971 C CA . ARG A 1 123 ? 1.990 40.908 -20.358 1.00 41.65 123 ARG A CA 1
ATOM 972 C C . ARG A 1 123 ? 3.088 41.196 -21.383 1.00 41.52 123 ARG A C 1
ATOM 973 O O . ARG A 1 123 ? 4.274 41.343 -21.042 1.00 40.29 123 ARG A O 1
ATOM 981 N N . ASN A 1 124 ? 2.677 41.242 -22.642 1.00 41.73 124 ASN A N 1
ATOM 982 C CA . ASN A 1 124 ? 3.598 41.482 -23.731 1.00 42.78 124 ASN A CA 1
ATOM 983 C C . ASN A 1 124 ? 4.705 40.428 -23.657 1.00 43.21 124 ASN A C 1
ATOM 984 O O . ASN A 1 124 ? 5.878 40.742 -23.781 1.00 44.23 124 ASN A O 1
ATOM 989 N N . GLY A 1 125 ? 4.315 39.179 -23.421 1.00 42.93 125 GLY A N 1
ATOM 990 C CA . GLY A 1 125 ? 5.276 38.094 -23.356 1.00 42.86 125 GLY A CA 1
ATOM 991 C C . GLY A 1 125 ? 6.004 37.823 -22.051 1.00 43.62 125 GLY A C 1
ATOM 992 O O . GLY A 1 125 ? 6.575 36.750 -21.889 1.00 44.34 125 GLY A O 1
ATOM 993 N N . LYS A 1 126 ? 5.998 38.767 -21.119 1.00 43.54 126 LYS A N 1
ATOM 994 C CA . LYS A 1 126 ? 6.692 38.552 -19.856 1.00 45.76 126 LYS A CA 1
ATOM 995 C C . LYS A 1 126 ? 5.703 38.281 -18.722 1.00 45.67 126 LYS A C 1
ATOM 996 O O . LYS A 1 126 ? 4.629 38.881 -18.653 1.00 45.56 126 LYS A O 1
ATOM 1002 N N . PRO A 1 127 ? 6.052 37.356 -17.824 1.00 45.97 127 PRO A N 1
ATOM 1003 C CA . PRO A 1 127 ? 5.184 37.012 -16.697 1.00 46.03 127 PRO A CA 1
ATOM 1004 C C . PRO A 1 127 ? 4.863 38.154 -15.735 1.00 46.30 127 PRO A C 1
ATOM 1005 O O . PRO A 1 127 ? 5.712 38.982 -15.420 1.00 45.71 127 PRO A O 1
ATOM 1009 N N . VAL A 1 128 ? 3.617 38.183 -15.279 1.00 45.58 128 VAL A N 1
ATOM 1010 C CA . VAL A 1 128 ? 3.151 39.194 -14.349 1.00 45.80 128 VAL A CA 1
ATOM 1011 C C . VAL A 1 128 ? 2.694 38.423 -13.124 1.00 45.84 128 VAL A C 1
ATOM 1012 O O . VAL A 1 128 ? 1.992 37.426 -13.252 1.00 46.02 128 VAL A O 1
ATOM 1016 N N . THR A 1 129 ? 3.086 38.878 -11.942 1.00 45.46 129 THR A N 1
ATOM 1017 C CA . THR A 1 129 ? 2.698 38.209 -10.706 1.00 45.98 129 THR A CA 1
ATOM 1018 C C . THR A 1 129 ? 2.068 39.198 -9.746 1.00 46.50 129 THR A C 1
ATOM 1019 O O . THR A 1 129 ? 1.547 38.818 -8.697 1.00 46.74 129 THR A O 1
ATOM 1023 N N . THR A 1 130 ? 2.127 40.471 -10.117 1.00 46.77 130 THR A N 1
ATOM 1024 C CA . THR A 1 130 ? 1.619 41.549 -9.286 1.00 46.77 130 THR A CA 1
ATOM 1025 C C . THR A 1 130 ? 0.103 41.532 -9.093 1.00 45.63 130 THR A C 1
ATOM 1026 O O . THR A 1 130 ? -0.671 41.576 -10.054 1.00 46.83 130 THR A O 1
ATOM 1030 N N . GLY A 1 131 ? -0.307 41.448 -7.835 1.00 43.47 131 GLY A N 1
ATOM 1031 C CA . GLY A 1 131 ? -1.720 41.446 -7.510 1.00 41.84 131 GLY A CA 1
ATOM 1032 C C . GLY A 1 131 ? -2.549 40.287 -8.039 1.00 40.03 131 GLY A C 1
ATOM 1033 O O . GLY A 1 131 ? -3.775 40.327 -7.943 1.00 39.78 131 GLY A O 1
ATOM 1034 N N . VAL A 1 132 ? -1.905 39.255 -8.575 1.00 37.82 132 VAL A N 1
ATOM 1035 C CA . VAL A 1 132 ? -2.644 38.108 -9.110 1.00 36.75 132 VAL A CA 1
ATOM 1036 C C . VAL A 1 132 ? -3.174 37.185 -8.014 1.00 35.91 132 VAL A C 1
ATOM 1037 O O . VAL A 1 132 ? -2.652 37.163 -6.898 1.00 35.12 132 VAL A O 1
ATOM 1041 N N . SER A 1 133 ? -4.205 36.412 -8.345 1.00 33.97 133 SER A N 1
ATOM 1042 C CA . SER A 1 133 ? -4.795 35.469 -7.410 1.00 31.55 133 SER A CA 1
ATOM 1043 C C . SER A 1 133 ? -5.395 34.288 -8.182 1.00 31.34 133 SER A C 1
ATOM 1044 O O . SER A 1 133 ? -5.404 34.263 -9.422 1.00 29.46 133 SER A O 1
ATOM 1047 N N . GLU A 1 134 ? -5.902 33.308 -7.450 1.00 29.82 134 GLU A N 1
ATOM 1048 C CA . GLU A 1 134 ? -6.449 32.120 -8.091 1.00 28.11 134 GLU A CA 1
ATOM 1049 C C . GLU A 1 134 ? -7.280 31.332 -7.103 1.00 26.78 134 GLU A C 1
ATOM 1050 O O . GLU A 1 134 ? -7.169 31.524 -5.895 1.00 26.97 134 GLU A O 1
ATOM 1056 N N . THR A 1 135 ? -8.091 30.427 -7.636 1.00 24.01 135 THR A N 1
ATOM 1057 C CA . THR A 1 135 ? -8.936 29.579 -6.837 1.00 23.37 135 THR A CA 1
ATOM 1058 C C . THR A 1 135 ? -8.269 28.207 -6.793 1.00 24.08 135 THR A C 1
ATOM 1059 O O . THR A 1 135 ? -7.281 27.962 -7.497 1.00 22.52 135 THR A O 1
ATOM 1063 N N . VAL A 1 136 ? -8.794 27.327 -5.950 1.00 22.10 136 VAL A N 1
ATOM 1064 C CA . VAL A 1 136 ? -8.304 25.968 -5.913 1.00 24.27 136 VAL A CA 1
ATOM 1065 C C . VAL A 1 136 ? -9.128 25.252 -6.987 1.00 23.57 136 VAL A C 1
ATOM 1066 O O . VAL A 1 136 ? -9.837 25.899 -7.768 1.00 23.19 136 VAL A O 1
ATOM 1070 N N . PHE A 1 137 ? -9.041 23.932 -7.050 1.00 24.81 137 PHE A N 1
ATOM 1071 C CA . PHE A 1 137 ? -9.811 23.186 -8.050 1.00 25.00 137 PHE A CA 1
ATOM 1072 C C . PHE A 1 137 ? -11.281 23.032 -7.628 1.00 25.77 137 PHE A C 1
ATOM 1073 O O . PHE A 1 137 ? -11.583 22.546 -6.538 1.00 26.24 137 PHE A O 1
ATOM 1081 N N . LEU A 1 138 ? -12.199 23.460 -8.491 1.00 24.49 138 LEU A N 1
ATOM 1082 C CA . LEU A 1 138 ? -13.632 23.389 -8.182 1.00 22.59 138 LEU A CA 1
ATOM 1083 C C . LEU A 1 138 ? -14.246 22.183 -8.882 1.00 22.16 138 LEU A C 1
ATOM 1084 O O . LEU A 1 138 ? -13.865 21.853 -9.996 1.00 19.43 138 LEU A O 1
ATOM 1089 N N . PRO A 1 139 ? -15.225 21.533 -8.235 1.00 21.52 139 PRO A N 1
ATOM 1090 C CA . PRO A 1 139 ? -15.883 20.352 -8.802 1.00 22.89 139 PRO A CA 1
ATOM 1091 C C . PRO A 1 139 ? -16.838 20.633 -9.953 1.00 23.31 139 PRO A C 1
ATOM 1092 O O . PRO A 1 139 ? -17.317 21.761 -10.115 1.00 22.49 139 PRO A O 1
ATOM 1096 N N . ARG A 1 140 ? -17.093 19.589 -10.742 1.00 23.94 140 ARG A N 1
ATOM 1097 C CA . ARG A 1 140 ? -18.028 19.627 -11.884 1.00 25.28 140 ARG A CA 1
ATOM 1098 C C . ARG A 1 140 ? -18.863 18.348 -11.827 1.00 25.63 140 ARG A C 1
ATOM 1099 O O . ARG A 1 140 ? -18.415 17.333 -11.293 1.00 26.23 140 ARG A O 1
ATOM 1107 N N . GLU A 1 141 ? -20.067 18.395 -12.373 1.00 27.39 141 GLU A N 1
ATOM 1108 C CA . GLU A 1 141 ? -20.950 17.232 -12.380 1.00 29.59 141 GLU A CA 1
ATOM 1109 C C . GLU A 1 141 ? -20.328 16.037 -13.113 1.00 29.76 141 GLU A C 1
ATOM 1110 O O . GLU A 1 141 ? -20.574 14.896 -12.740 1.00 30.92 141 GLU A O 1
ATOM 1116 N N . ASP A 1 142 ? -19.527 16.281 -14.149 1.00 28.40 142 ASP A N 1
ATOM 1117 C CA . ASP A 1 142 ? -18.894 15.174 -14.869 1.00 28.32 142 ASP A CA 1
ATOM 1118 C C . ASP A 1 142 ? -17.614 14.683 -14.171 1.00 27.37 142 ASP A C 1
ATOM 1119 O O . ASP A 1 142 ? -16.909 13.804 -14.657 1.00 27.65 142 ASP A O 1
ATOM 1124 N N . HIS A 1 143 ? -17.317 15.271 -13.025 1.00 27.59 143 HIS A N 1
ATOM 1125 C CA . HIS A 1 143 ? -16.170 14.873 -12.217 1.00 27.34 143 HIS A CA 1
ATOM 1126 C C . HIS A 1 143 ? -14.820 15.360 -12.682 1.00 27.33 143 HIS A C 1
ATOM 1127 O O . HIS A 1 143 ? -13.783 14.875 -12.212 1.00 25.53 143 HIS A O 1
ATOM 1134 N N . LEU A 1 144 ? -14.853 16.325 -13.608 1.00 27.55 144 LEU A N 1
ATOM 1135 C CA . LEU A 1 144 ? -13.652 17.000 -14.084 1.00 25.92 144 LEU A CA 1
ATOM 1136 C C . LEU A 1 144 ? -13.558 18.231 -13.162 1.00 25.72 144 LEU A C 1
ATOM 1137 O O . LEU A 1 144 ? -14.331 18.355 -12.193 1.00 24.51 144 LEU A O 1
ATOM 1142 N N . PHE A 1 145 ? -12.632 19.139 -13.443 1.00 24.78 145 PHE A N 1
ATOM 1143 C CA . PHE A 1 145 ? -12.461 20.319 -12.609 1.00 23.52 145 PHE A CA 1
ATOM 1144 C C . PHE A 1 145 ? -12.452 21.652 -13.339 1.00 25.38 145 PHE A C 1
ATOM 1145 O O . PHE A 1 145 ? -12.276 21.714 -14.581 1.00 23.63 145 PHE A O 1
ATOM 1153 N N . ARG A 1 146 ? -12.643 22.706 -12.539 1.00 23.55 146 ARG A N 1
ATOM 1154 C CA . ARG A 1 146 ? -12.648 24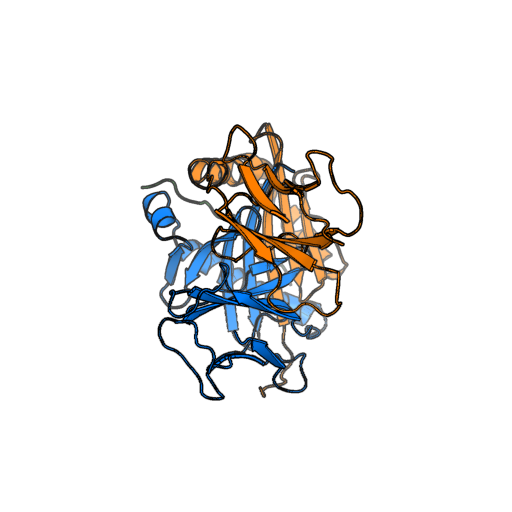.114 -12.961 1.00 24.56 146 ARG A CA 1
ATOM 1155 C C . ARG A 1 146 ? -11.655 24.849 -12.085 1.00 24.35 146 ARG A C 1
ATOM 1156 O O . ARG A 1 146 ? -11.391 24.434 -10.943 1.00 23.15 146 ARG A O 1
ATOM 1164 N N . LYS A 1 147 ? -11.137 25.964 -12.589 1.00 23.46 147 LYS A N 1
ATOM 1165 C CA . LYS A 1 147 ? -10.201 26.768 -11.814 1.00 22.52 147 LYS A CA 1
ATOM 1166 C C . LYS A 1 147 ? -10.218 28.151 -12.434 1.00 21.69 147 LYS A C 1
ATOM 1167 O O . LYS A 1 147 ? -10.468 28.293 -13.637 1.00 20.87 147 LYS A O 1
ATOM 1173 N N . PHE A 1 148 ? -9.997 29.169 -11.615 1.00 20.02 148 PHE A N 1
ATOM 1174 C CA . PHE A 1 148 ? -9.975 30.547 -12.103 1.00 21.69 148 PHE A CA 1
ATOM 1175 C C . PHE A 1 148 ? -8.710 31.243 -11.614 1.00 22.05 148 PHE A C 1
ATOM 1176 O O . PHE A 1 148 ? -8.268 31.018 -10.478 1.00 19.90 148 PHE A O 1
ATOM 1184 N N . HIS A 1 149 ? -8.142 32.084 -12.484 1.00 22.05 149 HIS A N 1
ATOM 1185 C CA . HIS A 1 149 ? -6.988 32.919 -12.156 1.00 23.60 149 HIS A CA 1
ATOM 1186 C C . HIS A 1 149 ? -7.405 34.360 -12.467 1.00 24.34 149 HIS A C 1
ATOM 1187 O O . HIS A 1 149 ? -8.198 34.592 -13.378 1.00 23.98 149 HIS A O 1
ATOM 1194 N N . TYR A 1 150 ? -6.879 35.312 -11.699 1.00 24.10 150 TYR A N 1
ATOM 1195 C CA . TYR A 1 150 ? -7.204 36.720 -11.852 1.00 26.30 150 TYR A CA 1
ATOM 1196 C C . TYR A 1 150 ? -5.965 37.614 -11.951 1.00 28.40 150 TYR A C 1
ATOM 1197 O O . TYR A 1 150 ? -4.940 37.361 -11.310 1.00 28.78 150 TYR A O 1
ATOM 1206 N N . LEU A 1 151 ? -6.098 38.668 -12.748 1.00 29.84 151 LEU A N 1
ATOM 1207 C CA . LEU A 1 151 ? -5.043 39.646 -12.963 1.00 31.25 151 LEU A CA 1
ATOM 1208 C C . LEU A 1 151 ? -5.596 41.069 -13.036 1.00 32.59 151 LEU A C 1
ATOM 1209 O O . LEU A 1 151 ? -6.178 41.483 -14.044 1.00 31.54 151 LEU A O 1
ATOM 1214 N N . PRO A 1 152 ? -5.459 41.833 -11.944 1.00 34.83 152 PRO A N 1
ATOM 1215 C CA . PRO A 1 152 ? -5.969 43.205 -12.009 1.00 35.22 152 PRO A CA 1
ATOM 1216 C C . PRO A 1 152 ? -5.066 43.912 -13.023 1.00 35.87 152 PRO A C 1
ATOM 1217 O O . PRO A 1 152 ? -3.894 43.559 -13.147 1.00 35.44 152 PRO A O 1
ATOM 1221 N N . PHE A 1 153 ? -5.595 44.866 -13.779 1.00 35.89 153 PHE A N 1
ATOM 1222 C CA . PHE A 1 153 ? -4.747 45.566 -14.732 1.00 36.86 153 PHE A CA 1
ATOM 1223 C C . PHE A 1 153 ? -5.333 46.920 -15.052 1.00 38.68 153 PHE A C 1
ATOM 1224 O O . PHE A 1 153 ? -6.461 47.219 -14.670 1.00 38.43 153 PHE A O 1
ATOM 1232 N N . LEU A 1 154 ? -4.545 47.743 -15.731 1.00 40.14 154 LEU A N 1
ATOM 1233 C CA . LEU A 1 154 ? -4.967 49.074 -16.133 1.00 41.63 154 LEU A CA 1
ATOM 1234 C C . LEU A 1 154 ? -5.004 48.978 -17.653 1.00 41.36 154 LEU A C 1
ATOM 1235 O O . LEU A 1 154 ? -3.983 48.763 -18.285 1.00 41.71 154 LEU A O 1
ATOM 1240 N N . PRO A 1 155 ? -6.193 49.096 -18.255 1.00 42.07 155 PRO A N 1
ATOM 1241 C CA . PRO A 1 155 ? -6.298 49.001 -19.716 1.00 43.32 155 PRO A CA 1
ATOM 1242 C C . PRO A 1 155 ? -5.396 49.947 -20.510 1.00 44.21 155 PRO A C 1
ATOM 1243 O O . PRO A 1 155 ? -5.222 51.105 -20.147 1.00 44.69 155 PRO A O 1
ATOM 1247 N N . SER A 1 156 ? -4.825 49.426 -21.592 1.00 45.38 156 SER A N 1
ATOM 1248 C CA . SER A 1 156 ? -3.959 50.191 -22.486 1.00 47.48 156 SER A CA 1
ATOM 1249 C C . SER A 1 156 ? -4.241 49.742 -23.894 1.00 47.61 156 SER A C 1
ATOM 1250 O O . SER A 1 156 ? -4.725 48.638 -24.119 1.00 48.63 156 SER A O 1
ATOM 1253 N N . THR A 1 157 ? -3.931 50.596 -24.850 1.00 48.00 157 THR A N 1
ATOM 1254 C CA . THR A 1 157 ? -4.133 50.237 -26.234 1.00 49.29 157 THR A CA 1
ATOM 1255 C C . THR A 1 157 ? -2.880 49.478 -26.660 1.00 50.03 157 THR A C 1
ATOM 1256 O O . THR A 1 157 ? -2.873 48.759 -27.660 1.00 50.09 157 THR A O 1
ATOM 1260 N N . GLU A 1 158 ? -1.824 49.626 -25.870 1.00 49.92 158 GLU A N 1
ATOM 1261 C CA . GLU A 1 158 ? -0.557 48.988 -26.185 1.00 51.68 158 GLU A CA 1
ATOM 1262 C C . GLU A 1 158 ? -0.272 47.627 -25.551 1.00 50.57 158 GLU A C 1
ATOM 1263 O O . GLU A 1 158 ? 0.649 46.927 -25.967 1.00 51.26 158 GLU A O 1
ATOM 1269 N N . ASP A 1 159 ? -1.049 47.232 -24.557 1.00 48.76 159 ASP A N 1
ATOM 1270 C CA . ASP A 1 159 ? -0.760 45.955 -23.935 1.00 47.10 159 ASP A CA 1
ATOM 1271 C C . ASP A 1 159 ? -1.470 44.732 -24.504 1.00 45.59 159 ASP A C 1
ATOM 1272 O O . ASP A 1 159 ? -2.637 44.784 -24.886 1.00 45.71 159 ASP A O 1
ATOM 1277 N N . VAL A 1 160 ? -0.732 43.634 -24.597 1.00 44.02 160 VAL A N 1
ATOM 1278 C CA . VAL A 1 160 ? -1.295 42.374 -25.070 1.00 42.12 160 VAL A CA 1
ATOM 1279 C C . VAL A 1 160 ? -1.081 41.370 -23.947 1.00 39.71 160 VAL A C 1
ATOM 1280 O O . VAL A 1 160 ? 0.019 41.252 -23.416 1.00 39.50 160 VAL A O 1
ATOM 1284 N N . TYR A 1 161 ? -2.134 40.645 -23.589 1.00 38.23 161 TYR A N 1
ATOM 1285 C CA . TYR A 1 161 ? -2.054 39.667 -22.510 1.00 35.06 161 TYR A CA 1
ATOM 1286 C C . TYR A 1 161 ? -2.313 38.242 -22.959 1.00 34.16 161 TYR A C 1
ATOM 1287 O O . TYR A 1 161 ? -3.041 37.997 -23.926 1.00 34.50 161 TYR A O 1
ATOM 1296 N N . ASP A 1 162 ? -1.717 37.293 -22.243 1.00 33.46 162 ASP A N 1
ATOM 1297 C CA . ASP A 1 162 ? -1.929 35.878 -22.527 1.00 31.33 162 ASP A CA 1
ATOM 1298 C C . ASP A 1 162 ? -2.107 35.145 -21.211 1.00 30.34 162 ASP A C 1
ATOM 1299 O O . ASP A 1 162 ? -1.486 35.492 -20.207 1.00 29.70 162 ASP A O 1
ATOM 1304 N N . CYS A 1 163 ? -2.985 34.151 -21.218 1.00 28.51 163 CYS A N 1
ATOM 1305 C CA . CYS A 1 163 ? -3.127 33.290 -20.065 1.00 28.46 163 CYS A CA 1
ATOM 1306 C C . CYS A 1 163 ? -2.436 32.033 -20.610 1.00 27.83 163 CYS A C 1
ATOM 1307 O O . CYS A 1 163 ? -2.927 31.410 -21.555 1.00 27.16 163 CYS A O 1
ATOM 1310 N N . ARG A 1 164 ? -1.277 31.705 -20.042 1.00 29.29 164 ARG A N 1
ATOM 1311 C CA . ARG A 1 164 ? -0.486 30.538 -20.452 1.00 28.52 164 ARG A CA 1
ATOM 1312 C C . ARG A 1 164 ? -0.809 29.363 -19.526 1.00 28.49 164 ARG A C 1
ATOM 1313 O O . ARG A 1 164 ? -0.605 29.441 -18.303 1.00 27.26 164 ARG A O 1
ATOM 1321 N N . VAL A 1 165 ? -1.317 28.290 -20.129 1.00 27.71 165 VAL A N 1
ATOM 1322 C CA . VAL A 1 165 ? -1.740 27.095 -19.413 1.00 27.15 165 VAL A CA 1
ATOM 1323 C C . VAL A 1 165 ? -1.077 25.787 -19.876 1.00 28.16 165 VAL A C 1
ATOM 1324 O O . VAL A 1 165 ? -1.110 25.431 -21.057 1.00 28.03 165 VAL A O 1
ATOM 1328 N N . GLU A 1 166 ? -0.472 25.072 -18.929 1.00 28.24 166 GLU A N 1
ATOM 1329 C CA . GLU A 1 166 ? 0.118 23.770 -19.246 1.00 27.79 166 GLU A CA 1
ATOM 1330 C C . GLU A 1 166 ? -0.624 22.683 -18.465 1.00 27.72 166 GLU A C 1
ATOM 1331 O O . GLU A 1 166 ? -0.955 22.870 -17.286 1.00 27.05 166 GLU A O 1
ATOM 1337 N N . HIS A 1 167 ? -0.907 21.566 -19.135 1.00 27.41 167 HIS A N 1
ATOM 1338 C CA . HIS A 1 167 ? -1.591 20.430 -18.529 1.00 28.00 167 HIS A CA 1
ATOM 1339 C C . HIS A 1 167 ? -1.130 19.147 -19.233 1.00 28.56 167 HIS A C 1
ATOM 1340 O O . HIS A 1 167 ? -0.850 19.170 -20.426 1.00 26.11 167 HIS A O 1
ATOM 1347 N N . TRP A 1 168 ? -1.057 18.035 -18.502 1.00 29.54 168 TRP A N 1
ATOM 1348 C CA . TRP A 1 168 ? -0.603 16.767 -19.100 1.00 31.37 168 TRP A CA 1
ATOM 1349 C C . TRP A 1 168 ? -1.397 16.333 -20.331 1.00 31.80 168 TRP A C 1
ATOM 1350 O O . TRP A 1 168 ? -0.912 15.519 -21.115 1.00 33.17 168 TRP A O 1
ATOM 1361 N N . GLY A 1 169 ? -2.610 16.856 -20.490 1.00 31.51 169 GLY A N 1
ATOM 1362 C CA . GLY A 1 169 ? -3.412 16.496 -21.647 1.00 31.35 169 GLY A CA 1
ATOM 1363 C C . GLY A 1 169 ? -3.082 17.347 -22.862 1.00 32.09 169 GLY A C 1
ATOM 1364 O O . GLY A 1 169 ? -3.640 17.152 -23.935 1.00 32.98 169 GLY A O 1
ATOM 1365 N N . LEU A 1 170 ? -2.185 18.310 -22.694 1.00 33.49 170 LEU A N 1
ATOM 1366 C CA . LEU A 1 170 ? -1.787 19.188 -23.790 1.00 35.44 170 LEU A CA 1
ATOM 1367 C C . LEU A 1 170 ? -0.378 18.827 -24.248 1.00 36.96 170 LEU A C 1
ATOM 1368 O O . LEU A 1 170 ? 0.458 18.457 -23.424 1.00 37.70 170 LEU A O 1
ATOM 1373 N N . ASP A 1 171 ? -0.099 18.933 -25.543 1.00 38.43 171 ASP A N 1
ATOM 1374 C CA .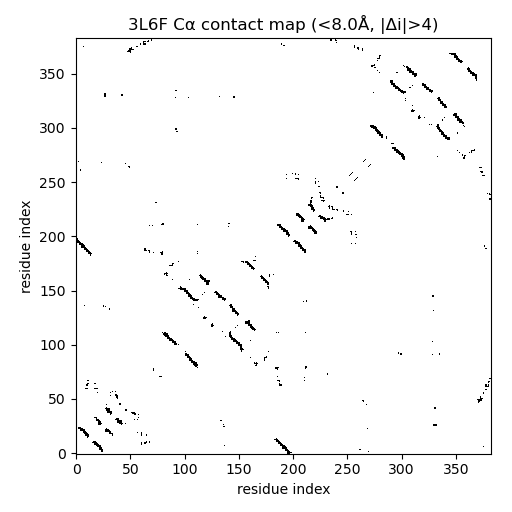 ASP A 1 171 ? 1.247 18.604 -26.037 1.00 40.58 171 ASP A CA 1
ATOM 1375 C C . ASP A 1 171 ? 2.187 19.794 -25.962 1.00 40.12 171 ASP A C 1
ATOM 1376 O O . ASP A 1 171 ? 3.396 19.660 -26.120 1.00 40.33 171 ASP A O 1
ATOM 1381 N N . GLU A 1 172 ? 1.620 20.968 -25.741 1.00 38.96 172 GLU A N 1
ATOM 1382 C CA . GLU A 1 172 ? 2.420 22.177 -25.634 1.00 40.31 172 GLU A CA 1
ATOM 1383 C C . GLU A 1 172 ? 1.613 23.204 -24.869 1.00 38.89 172 GLU A C 1
ATOM 1384 O O . GLU A 1 172 ? 0.392 23.067 -24.731 1.00 38.00 172 GLU A O 1
ATOM 1390 N N . PRO A 1 173 ? 2.284 24.248 -24.360 1.00 37.39 173 PRO A N 1
ATOM 1391 C CA . PRO A 1 173 ? 1.590 25.289 -23.606 1.00 36.38 173 PRO A CA 1
ATOM 1392 C C . PRO A 1 173 ? 0.453 25.864 -24.433 1.00 36.54 173 PRO A C 1
ATOM 1393 O O . PRO A 1 173 ? 0.589 26.053 -25.648 1.00 37.11 173 PRO A O 1
ATOM 1397 N N . LEU A 1 174 ? -0.674 26.125 -23.781 1.00 35.15 174 LEU A N 1
ATOM 1398 C CA . LEU A 1 174 ? -1.814 26.705 -24.465 1.00 34.50 174 LEU A CA 1
ATOM 1399 C C . LEU A 1 174 ? -1.793 28.172 -24.079 1.00 35.65 174 LEU A C 1
ATOM 1400 O O . LEU A 1 174 ? -1.692 28.511 -22.894 1.00 35.76 174 LEU A O 1
ATOM 1405 N N . LEU A 1 175 ? -1.848 29.052 -25.073 1.00 36.64 175 LEU A N 1
ATOM 1406 C CA . LEU A 1 175 ? -1.838 30.480 -24.787 1.00 39.05 175 LEU A CA 1
ATOM 1407 C C . LEU A 1 175 ? -3.077 31.160 -25.354 1.00 39.98 175 LEU A C 1
ATOM 1408 O O . LEU A 1 175 ? -3.328 31.142 -26.568 1.00 40.45 175 LEU A O 1
ATOM 1413 N N . LYS A 1 176 ? -3.866 31.733 -24.452 1.00 38.90 176 LYS A N 1
ATOM 1414 C CA . LYS A 1 176 ? -5.087 32.417 -24.830 1.00 39.15 176 LYS A CA 1
ATOM 1415 C C . LYS A 1 176 ? -4.812 33.893 -24.580 1.00 38.71 176 LYS A C 1
ATOM 1416 O O . LYS A 1 176 ? -4.589 34.311 -23.435 1.00 35.73 176 LYS A O 1
ATOM 1422 N N . GLN A 1 177 ? -4.791 34.678 -25.653 1.00 38.57 177 GLN A N 1
ATOM 1423 C CA . GLN A 1 177 ? -4.510 36.094 -25.509 1.00 40.15 177 GLN A CA 1
ATOM 1424 C C . GLN A 1 177 ? -5.747 36.974 -25.470 1.00 39.51 177 GLN A C 1
ATOM 1425 O O . GLN A 1 177 ? -6.843 36.562 -25.844 1.00 39.24 177 GLN A O 1
ATOM 1431 N N . TRP A 1 178 ? -5.543 38.189 -24.983 1.00 39.31 178 TRP A N 1
ATOM 1432 C CA . TRP A 1 178 ? -6.586 39.186 -24.864 1.00 39.75 178 TRP A CA 1
ATOM 1433 C C . TRP A 1 178 ? -5.874 40.514 -25.019 1.00 40.95 178 TRP A C 1
ATOM 1434 O O . TRP A 1 178 ? -4.718 40.649 -24.621 1.00 39.78 178 TRP A O 1
ATOM 1445 N N . GLU A 1 179 ? -6.561 41.484 -25.608 1.00 42.94 179 GLU A N 1
ATOM 1446 C CA . GLU A 1 179 ? -6.016 42.831 -25.779 1.00 46.12 179 GLU A CA 1
ATOM 1447 C C . GLU A 1 179 ? -7.195 43.793 -25.931 1.00 46.39 179 GLU A C 1
ATOM 1448 O O . GLU A 1 179 ? -8.284 43.386 -26.336 1.00 45.01 179 GLU A O 1
ATOM 1454 N N . PHE A 1 180 ? -6.975 45.057 -25.581 1.00 48.07 180 PHE A N 1
ATOM 1455 C CA . PHE A 1 180 ? -8.017 46.083 -25.663 1.00 49.34 180 PHE A CA 1
ATOM 1456 C C . PHE A 1 180 ? -8.535 46.217 -27.102 1.00 49.61 180 PHE A C 1
ATOM 1457 O O . PHE A 1 180 ? -7.737 45.975 -28.038 1.00 49.31 180 PHE A O 1
ATOM 1465 N N . MET B 2 1 ? 5.089 20.766 -19.332 1.00 43.66 0 MET B N 1
ATOM 1466 C CA . MET B 2 1 ? 5.450 20.079 -18.059 1.00 42.83 0 MET B CA 1
ATOM 1467 C C . MET B 2 1 ? 5.997 18.696 -18.352 1.00 42.20 0 MET B C 1
ATOM 1468 O O . MET B 2 1 ? 5.679 18.069 -19.376 1.00 43.99 0 MET B O 1
ATOM 1473 N N . GLY B 2 2 ? 6.799 18.209 -17.424 1.00 40.14 1 GLY B N 1
ATOM 1474 C CA . GLY B 2 2 ? 7.356 16.890 -17.574 1.00 36.49 1 GLY B CA 1
ATOM 1475 C C . GLY B 2 2 ? 6.601 16.025 -16.594 1.00 34.38 1 GLY B C 1
ATOM 1476 O O . GLY B 2 2 ? 5.476 16.348 -16.213 1.00 35.12 1 GLY B O 1
ATOM 1477 N N . ASP B 2 3 ? 7.245 14.949 -16.176 1.00 31.70 2 ASP B N 1
ATOM 1478 C CA . ASP B 2 3 ? 6.698 13.986 -15.244 1.00 30.72 2 ASP B CA 1
ATOM 1479 C C . ASP B 2 3 ? 5.455 13.325 -15.797 1.00 30.67 2 ASP B C 1
ATOM 1480 O O . ASP B 2 3 ? 4.332 13.688 -15.444 1.00 29.34 2 ASP B O 1
ATOM 1485 N N . THR B 2 4 ? 5.662 12.352 -16.677 1.00 30.75 3 THR B N 1
ATOM 1486 C CA . THR B 2 4 ? 4.544 11.640 -17.271 1.00 32.37 3 THR B CA 1
ATOM 1487 C C . THR B 2 4 ? 4.175 10.374 -16.479 1.00 30.29 3 THR B C 1
ATOM 1488 O O . THR B 2 4 ? 3.525 9.480 -17.000 1.00 29.82 3 THR B O 1
ATOM 1492 N N . ARG B 2 5 ? 4.600 10.297 -15.223 1.00 30.63 4 ARG B N 1
ATOM 1493 C CA . ARG B 2 5 ? 4.232 9.150 -14.393 1.00 31.54 4 ARG B CA 1
ATOM 1494 C C . ARG B 2 5 ? 2.704 9.072 -14.369 1.00 32.45 4 ARG B C 1
ATOM 1495 O O . ARG B 2 5 ? 2.020 10.095 -14.450 1.00 32.97 4 ARG B O 1
ATOM 1503 N N . PRO B 2 6 ? 2.145 7.854 -14.266 1.00 33.16 5 PRO B N 1
ATOM 1504 C CA . PRO B 2 6 ? 0.685 7.673 -14.236 1.00 32.09 5 PRO B CA 1
ATOM 1505 C C . PRO B 2 6 ? 0.099 8.326 -13.001 1.00 29.66 5 PRO B C 1
ATOM 1506 O O . PRO B 2 6 ? 0.706 8.286 -11.935 1.00 30.10 5 PRO B O 1
ATOM 1510 N N . ARG B 2 7 ? -1.073 8.938 -13.146 1.00 29.96 6 ARG B N 1
ATOM 1511 C CA . ARG B 2 7 ? -1.744 9.572 -12.007 1.00 27.91 6 ARG B CA 1
ATOM 1512 C C . ARG B 2 7 ? -2.965 8.743 -11.624 1.00 27.95 6 ARG B C 1
ATOM 1513 O O . ARG B 2 7 ? -3.594 8.133 -12.485 1.00 26.72 6 ARG B O 1
ATOM 1521 N N . PHE B 2 8 ? -3.280 8.751 -10.328 1.00 28.56 7 PHE B N 1
ATOM 1522 C CA . PHE B 2 8 ? -4.413 8.012 -9.763 1.00 28.57 7 PHE B CA 1
ATOM 1523 C C . PHE B 2 8 ? -5.212 8.972 -8.869 1.00 27.38 7 PHE B C 1
ATOM 1524 O O . PHE B 2 8 ? -4.696 9.501 -7.898 1.00 26.60 7 PHE B O 1
ATOM 1532 N N . LEU B 2 9 ? -6.478 9.179 -9.216 1.00 28.22 8 LEU B N 1
ATOM 1533 C CA . LEU B 2 9 ? -7.331 10.120 -8.501 1.00 26.65 8 LEU B CA 1
ATOM 1534 C C . LEU B 2 9 ? -8.536 9.507 -7.804 1.00 26.31 8 LEU B C 1
ATOM 1535 O O . LEU B 2 9 ? -9.177 8.590 -8.320 1.00 26.79 8 LEU B O 1
ATOM 1540 N N . TRP B 2 10 ? -8.854 10.056 -6.641 1.00 26.13 9 TRP B N 1
ATOM 1541 C CA . TRP B 2 10 ? -9.995 9.597 -5.856 1.00 26.35 9 TRP B CA 1
ATOM 1542 C C . TRP B 2 10 ? -10.741 10.843 -5.379 1.00 26.04 9 TRP B C 1
ATOM 1543 O O . TRP B 2 10 ? -10.131 11.760 -4.840 1.00 26.56 9 TRP B O 1
ATOM 1554 N N . GLN B 2 11 ? -12.049 10.874 -5.612 1.00 26.08 10 GLN B N 1
ATOM 1555 C CA . GLN B 2 11 ? -12.902 11.983 -5.189 1.00 24.61 10 GLN B CA 1
ATOM 1556 C C . GLN B 2 11 ? -14.038 11.470 -4.293 1.00 25.01 10 GLN B C 1
ATOM 1557 O O . GLN B 2 11 ? -14.575 10.381 -4.529 1.00 23.77 10 GLN B O 1
ATOM 1563 N N . LEU B 2 12 ? -14.377 12.260 -3.270 1.00 24.43 11 LEU B N 1
ATOM 1564 C CA . LEU B 2 12 ? -15.475 11.965 -2.336 1.00 25.29 11 LEU B CA 1
ATOM 1565 C C . LEU B 2 12 ? -16.297 13.248 -2.404 1.00 25.47 11 LEU B C 1
ATOM 1566 O O . LEU B 2 12 ? -15.763 14.354 -2.233 1.00 24.50 11 LEU B O 1
ATOM 1571 N N . LYS B 2 13 ? -17.580 13.107 -2.713 1.00 25.74 12 LYS B N 1
ATOM 1572 C CA . LYS B 2 13 ? -18.462 14.260 -2.828 1.00 26.44 12 LYS B CA 1
ATOM 1573 C C . LYS B 2 13 ? -19.753 14.019 -2.063 1.00 27.09 12 LYS B C 1
ATOM 1574 O O . LYS B 2 13 ? -20.327 12.939 -2.136 1.00 28.03 12 LYS B O 1
ATOM 1580 N N . PHE B 2 14 ? -20.199 15.028 -1.329 1.00 26.60 13 PHE B N 1
ATOM 1581 C CA . PHE B 2 14 ? -21.464 14.933 -0.608 1.00 27.27 13 PHE B CA 1
ATOM 1582 C C . PHE B 2 14 ? -22.286 16.099 -1.135 1.00 26.90 13 PHE B C 1
ATOM 1583 O O . PHE B 2 14 ? -21.947 17.269 -0.907 1.00 26.39 13 PHE B O 1
ATOM 1591 N N . GLU B 2 15 ? -23.331 15.779 -1.888 1.00 25.93 14 GLU B N 1
ATOM 1592 C CA . GLU B 2 15 ? -24.186 16.810 -2.453 1.00 27.83 14 GLU B CA 1
ATOM 1593 C C . GLU B 2 15 ? -25.508 16.940 -1.707 1.00 28.54 14 GLU B C 1
ATOM 1594 O O . GLU B 2 15 ? -26.237 15.960 -1.521 1.00 27.09 14 GLU B O 1
ATOM 1600 N N . CYS B 2 16 ? -25.810 18.152 -1.271 1.00 28.08 15 CYS B N 1
ATOM 1601 C CA . CYS B 2 16 ? -27.076 18.396 -0.598 1.00 30.70 15 CYS B CA 1
ATOM 1602 C C . CYS B 2 16 ? -27.931 19.218 -1.556 1.00 28.85 15 CYS B C 1
ATOM 1603 O O . CYS B 2 16 ? -27.588 20.357 -1.887 1.00 28.02 15 CYS B O 1
ATOM 1606 N N . HIS B 2 17 ? -29.014 18.622 -2.043 1.00 30.34 16 HIS B N 1
ATOM 1607 C CA . HIS B 2 17 ? -29.910 19.313 -2.983 1.00 32.04 16 HIS B CA 1
ATOM 1608 C C . HIS B 2 17 ? -31.166 19.784 -2.264 1.00 33.57 16 HIS B C 1
ATOM 1609 O O . HIS B 2 17 ? -31.866 18.988 -1.640 1.00 34.14 16 HIS B O 1
ATOM 1616 N N . PHE B 2 18 ? -31.454 21.075 -2.360 1.00 36.05 17 PHE B N 1
ATOM 1617 C CA . PHE B 2 18 ? -32.611 21.657 -1.686 1.00 37.38 17 PHE B CA 1
ATOM 1618 C C . PHE B 2 18 ? -33.674 22.147 -2.645 1.00 38.89 17 PHE B C 1
ATOM 1619 O O . PHE B 2 18 ? -33.361 22.777 -3.655 1.00 39.31 17 PHE B O 1
ATOM 1627 N N . PHE B 2 19 ? -34.929 21.844 -2.322 1.00 40.83 18 PHE B N 1
ATOM 1628 C CA . PHE B 2 19 ? -36.079 22.261 -3.125 1.00 43.31 18 PHE B CA 1
ATOM 1629 C C . PHE B 2 19 ? -37.046 23.015 -2.222 1.00 44.00 18 PHE B C 1
ATOM 1630 O O . PHE B 2 19 ? -37.394 22.541 -1.139 1.00 41.89 18 PHE B O 1
ATOM 1638 N N . ASN B 2 20 ? -37.461 24.195 -2.672 1.00 47.11 19 ASN B N 1
ATOM 1639 C CA . ASN B 2 20 ? -38.376 25.038 -1.910 1.00 49.41 19 ASN B CA 1
ATOM 1640 C C . ASN B 2 20 ? -37.810 25.216 -0.506 1.00 49.90 19 ASN B C 1
ATOM 1641 O O . ASN B 2 20 ? -38.350 24.701 0.477 1.00 50.34 19 ASN B O 1
ATOM 1646 N N . GLY B 2 21 ? -36.712 25.955 -0.413 1.00 50.34 20 GLY B N 1
ATOM 1647 C CA . GLY B 2 21 ? -36.089 26.147 0.877 1.00 50.09 20 GLY B CA 1
ATOM 1648 C C . GLY B 2 21 ? -35.577 24.789 1.302 1.00 50.71 20 GLY B C 1
ATOM 1649 O O . GLY B 2 21 ? -34.772 24.191 0.596 1.00 51.93 20 GLY B O 1
ATOM 1650 N N . THR B 2 22 ? -36.049 24.291 2.440 1.00 50.87 21 THR B N 1
ATOM 1651 C CA . THR B 2 22 ? -35.627 22.992 2.936 1.00 50.48 21 THR B CA 1
ATOM 1652 C C . THR B 2 22 ? -36.804 22.051 3.123 1.00 50.71 21 THR B C 1
ATOM 1653 O O . THR B 2 22 ? -36.733 21.116 3.931 1.00 49.91 21 THR B O 1
ATOM 1657 N N . GLU B 2 23 ? -37.886 22.282 2.388 1.00 50.47 22 GLU B N 1
ATOM 1658 C CA . GLU B 2 23 ? -39.035 21.407 2.543 1.00 51.30 22 GLU B CA 1
ATOM 1659 C C . GLU B 2 23 ? -38.681 20.031 1.987 1.00 50.77 22 GLU B C 1
ATOM 1660 O O . GLU B 2 23 ? -39.104 19.009 2.530 1.00 51.16 22 GLU B O 1
ATOM 1666 N N . ARG B 2 24 ? -37.900 20.013 0.908 1.00 49.49 23 ARG B N 1
ATOM 1667 C CA . ARG B 2 24 ? -37.446 18.765 0.305 1.00 47.86 23 ARG B CA 1
ATOM 1668 C C . ARG B 2 24 ? -35.913 18.779 0.204 1.00 46.36 23 ARG B C 1
ATOM 1669 O O . ARG B 2 24 ? -35.316 19.639 -0.449 1.00 43.55 23 ARG B O 1
ATOM 1677 N N . VAL B 2 25 ? -35.288 17.814 0.865 1.00 44.86 24 VAL B N 1
ATOM 1678 C CA . VAL B 2 25 ? -33.842 17.716 0.878 1.00 43.40 24 VAL B CA 1
ATOM 1679 C C . VAL B 2 25 ? -33.389 16.311 0.509 1.00 43.01 24 VAL B C 1
ATOM 1680 O O . VAL B 2 25 ? -33.941 15.324 0.996 1.00 41.57 24 VAL B O 1
ATOM 1684 N N . ARG B 2 26 ? -32.374 16.236 -0.350 1.00 41.24 25 ARG B N 1
ATOM 1685 C CA . ARG B 2 26 ? -31.820 14.962 -0.796 1.00 39.46 25 ARG B CA 1
ATOM 1686 C C . ARG B 2 26 ? -30.301 14.973 -0.676 1.00 38.39 25 ARG B C 1
ATOM 1687 O O . ARG B 2 26 ? -29.640 15.909 -1.126 1.00 37.20 25 ARG B O 1
ATOM 1695 N N . LEU B 2 27 ? -29.757 13.940 -0.049 1.00 37.03 26 LEU B N 1
ATOM 1696 C CA . LEU B 2 27 ? -28.315 13.818 0.090 1.00 36.55 26 LEU B CA 1
ATOM 1697 C C . LEU B 2 27 ? -27.803 12.805 -0.931 1.00 35.54 26 LEU B C 1
ATOM 1698 O O . LEU B 2 27 ? -28.288 11.673 -0.976 1.00 36.04 26 LEU B O 1
ATOM 1703 N N . LEU B 2 28 ? -26.848 13.217 -1.757 1.00 33.27 27 LEU B N 1
ATOM 1704 C CA . LEU B 2 28 ? -26.257 12.326 -2.758 1.00 33.30 27 LEU B CA 1
ATOM 1705 C C . LEU B 2 28 ? -24.748 12.275 -2.520 1.00 33.57 27 LEU B C 1
ATOM 1706 O O . LEU B 2 28 ? -24.013 13.220 -2.832 1.00 32.05 27 LEU B O 1
ATOM 1711 N N . GLU B 2 29 ? -24.312 11.171 -1.927 1.00 33.24 28 GLU B N 1
ATOM 1712 C CA . GLU B 2 29 ? -22.913 10.930 -1.620 1.00 33.57 28 GLU B CA 1
ATOM 1713 C C . GLU B 2 29 ? -22.355 10.112 -2.783 1.00 34.18 28 GLU B C 1
ATOM 1714 O O . GLU B 2 29 ? -22.948 9.101 -3.176 1.00 33.60 28 GLU B O 1
ATOM 1720 N N . ARG B 2 30 ? -21.222 10.537 -3.333 1.00 32.63 29 ARG B N 1
ATOM 1721 C CA . ARG B 2 30 ? -20.642 9.802 -4.455 1.00 33.06 29 ARG B CA 1
ATOM 1722 C C . ARG B 2 30 ? -19.122 9.692 -4.417 1.00 31.07 29 ARG B C 1
ATOM 1723 O O . ARG B 2 30 ? -18.428 10.654 -4.095 1.00 31.29 29 ARG B O 1
ATOM 1731 N N . CYS B 2 31 ? -18.630 8.492 -4.720 1.00 31.37 30 CYS B N 1
ATOM 1732 C CA . CYS B 2 31 ? -17.199 8.160 -4.749 1.00 30.24 30 CYS B CA 1
ATOM 1733 C C . CYS B 2 31 ? -16.785 8.010 -6.217 1.00 30.95 30 CYS B C 1
ATOM 1734 O O . CYS B 2 31 ? -17.466 7.335 -6.995 1.00 30.51 30 CYS B O 1
ATOM 1737 N N . ILE B 2 32 ? -15.678 8.647 -6.592 1.00 27.69 31 ILE B N 1
ATOM 1738 C CA . ILE B 2 32 ? -15.220 8.619 -7.977 1.00 26.94 31 ILE B CA 1
ATOM 1739 C C . ILE B 2 32 ? -13.741 8.265 -8.062 1.00 26.90 31 ILE B C 1
ATOM 1740 O O . ILE B 2 32 ? -12.898 8.930 -7.442 1.00 25.07 31 ILE B O 1
ATOM 1745 N N . TYR B 2 33 ? -13.439 7.194 -8.795 1.00 26.22 32 TYR B N 1
ATOM 1746 C CA . TYR B 2 33 ? -12.053 6.768 -9.003 1.00 26.44 32 TYR B CA 1
ATOM 1747 C C . TYR B 2 33 ? -11.663 7.260 -10.403 1.00 25.51 32 TYR B C 1
ATOM 1748 O O . TYR B 2 33 ? -12.282 6.887 -11.408 1.00 25.71 32 TYR B O 1
ATOM 1757 N N . ASN B 2 34 ? -10.654 8.124 -10.454 1.00 25.89 33 ASN B N 1
ATOM 1758 C CA . ASN B 2 34 ? -10.231 8.734 -11.718 1.00 26.99 33 ASN B CA 1
ATOM 1759 C C . ASN B 2 34 ? -11.433 9.466 -12.294 1.00 27.76 33 ASN B C 1
ATOM 1760 O O . ASN B 2 34 ? -11.833 10.507 -11.758 1.00 28.43 33 ASN B O 1
ATOM 1765 N N . GLN B 2 35 ? -12.023 8.960 -13.371 1.00 28.71 34 GLN B N 1
ATOM 1766 C CA . GLN B 2 35 ? -13.209 9.616 -13.917 1.00 29.95 34 GLN B CA 1
ATOM 1767 C C . GLN B 2 35 ? -14.483 8.788 -13.740 1.00 30.45 34 GLN B C 1
ATOM 1768 O O . GLN B 2 35 ? -15.561 9.211 -14.145 1.00 31.20 34 GLN B O 1
ATOM 1774 N N . GLU B 2 36 ? -14.365 7.624 -13.128 1.00 31.60 35 GLU B N 1
ATOM 1775 C CA . GLU B 2 36 ? -15.514 6.739 -12.967 1.00 31.48 35 GLU B CA 1
ATOM 1776 C C . GLU B 2 36 ? -16.173 6.750 -11.588 1.00 30.38 35 GLU B C 1
ATOM 1777 O O . GLU B 2 36 ? -15.532 6.445 -10.584 1.00 28.67 35 GLU B O 1
ATOM 1783 N N . GLU B 2 37 ? -17.457 7.103 -11.537 1.00 30.72 36 GLU B N 1
ATOM 1784 C CA . GLU B 2 37 ? -18.174 7.103 -10.265 1.00 30.41 36 GLU B CA 1
ATOM 1785 C C . GLU B 2 37 ? -18.437 5.624 -10.001 1.00 30.60 36 GLU B C 1
ATOM 1786 O O . GLU B 2 37 ? -19.076 4.966 -10.817 1.00 30.38 36 GLU B O 1
ATOM 1792 N N . SER B 2 38 ? -17.952 5.129 -8.857 1.00 30.23 37 SER B N 1
ATOM 1793 C CA . SER B 2 38 ? -18.023 3.718 -8.475 1.00 31.48 37 SER B CA 1
ATOM 1794 C C . SER B 2 38 ? -19.034 3.281 -7.390 1.00 33.85 37 SER B C 1
ATOM 1795 O O . SER B 2 38 ? -19.414 2.102 -7.314 1.00 33.73 37 SER B O 1
ATOM 1798 N N . VAL B 2 39 ? -19.414 4.203 -6.515 1.00 33.74 38 VAL B N 1
ATOM 1799 C CA . VAL B 2 39 ? -20.354 3.871 -5.469 1.00 34.10 38 VAL B CA 1
ATOM 1800 C C . VAL B 2 39 ? -21.020 5.139 -4.959 1.00 35.89 38 VAL B C 1
ATOM 1801 O O . VAL B 2 39 ? -20.431 6.241 -5.013 1.00 35.27 38 VAL B O 1
ATOM 1805 N N . ARG B 2 40 ? -22.260 4.995 -4.500 1.00 33.88 39 ARG B N 1
ATOM 1806 C CA . ARG B 2 40 ? -23.008 6.134 -3.986 1.00 34.53 39 ARG B CA 1
ATOM 1807 C C . ARG B 2 40 ? -24.031 5.773 -2.908 1.00 35.59 39 ARG B C 1
ATOM 1808 O O . ARG B 2 40 ? -24.380 4.605 -2.716 1.00 36.04 39 ARG B O 1
ATOM 1816 N N . PHE B 2 41 ? -24.479 6.804 -2.197 1.00 37.19 40 PHE B N 1
ATOM 1817 C CA . PHE B 2 41 ? -25.522 6.691 -1.178 1.00 38.15 40 PHE B CA 1
ATOM 1818 C C . PHE B 2 41 ? -26.467 7.836 -1.486 1.00 38.35 40 PHE B C 1
ATOM 1819 O O . PHE B 2 41 ? -26.125 9.019 -1.323 1.00 37.30 40 PHE B O 1
ATOM 1827 N N . ASP B 2 42 ? -27.643 7.459 -1.973 1.00 38.05 41 ASP B N 1
ATOM 1828 C CA . ASP B 2 42 ? -28.710 8.369 -2.357 1.00 38.03 41 ASP B CA 1
ATOM 1829 C C . ASP B 2 42 ? -29.735 8.320 -1.203 1.00 39.60 41 ASP B C 1
ATOM 1830 O O . ASP B 2 42 ? -30.264 7.245 -0.903 1.00 38.58 41 ASP B O 1
ATOM 1835 N N . SER B 2 43 ? -30.003 9.459 -0.556 1.00 39.04 42 SER B N 1
ATOM 1836 C CA . SER B 2 43 ? -30.955 9.499 0.562 1.00 40.58 42 SER B CA 1
ATOM 1837 C C . SER B 2 43 ? -32.318 8.933 0.147 1.00 41.61 42 SER B C 1
ATOM 1838 O O . SER B 2 43 ? -33.043 8.381 0.967 1.00 41.74 42 SER B O 1
ATOM 1841 N N . ASP B 2 44 ? -32.652 9.060 -1.134 1.00 42.45 43 ASP B N 1
ATOM 1842 C CA . ASP B 2 44 ? -33.912 8.536 -1.643 1.00 44.45 43 ASP B CA 1
ATOM 1843 C C . ASP B 2 44 ? -33.873 7.010 -1.776 1.00 45.39 43 ASP B C 1
ATOM 1844 O O . ASP B 2 44 ? -34.894 6.379 -2.062 1.00 46.67 43 ASP B O 1
ATOM 1849 N N . VAL B 2 45 ? -32.699 6.414 -1.583 1.00 45.38 44 VAL B N 1
ATOM 1850 C CA . VAL B 2 45 ? -32.569 4.966 -1.659 1.00 44.60 44 VAL B CA 1
ATOM 1851 C C . VAL B 2 45 ? -32.366 4.382 -0.260 1.00 44.63 44 VAL B C 1
ATOM 1852 O O . VAL B 2 45 ? -32.844 3.287 0.034 1.00 45.08 44 VAL B O 1
ATOM 1856 N N . GLY B 2 46 ? -31.660 5.106 0.601 1.00 43.50 45 GLY B N 1
ATOM 1857 C CA . GLY B 2 46 ? -31.460 4.630 1.961 1.00 42.74 45 GLY B CA 1
ATOM 1858 C C . GLY B 2 46 ? -30.239 3.786 2.256 1.00 42.68 45 GLY B C 1
ATOM 1859 O O . GLY B 2 46 ? -29.921 3.573 3.426 1.00 42.91 45 GLY B O 1
ATOM 1860 N N . GLU B 2 47 ? -29.552 3.314 1.215 1.00 43.21 46 GLU B N 1
ATOM 1861 C CA . GLU B 2 47 ? -28.352 2.480 1.373 1.00 42.00 46 GLU B CA 1
ATOM 1862 C C . GLU B 2 47 ? -27.328 2.697 0.243 1.00 41.14 46 GLU B C 1
ATOM 1863 O O . GLU B 2 47 ? -27.666 3.177 -0.837 1.00 38.92 46 GLU B O 1
ATOM 1869 N N . TYR B 2 48 ? -26.079 2.315 0.494 1.00 40.78 47 TYR B N 1
ATOM 1870 C CA . TYR B 2 48 ? -25.029 2.450 -0.516 1.00 41.13 47 TYR B CA 1
ATOM 1871 C C . TYR B 2 48 ? -25.304 1.530 -1.706 1.00 42.32 47 TYR B C 1
ATOM 1872 O O . TYR B 2 48 ? -25.759 0.391 -1.548 1.00 43.82 47 TYR B O 1
ATOM 1881 N N . ARG B 2 49 ? -25.050 2.029 -2.904 1.00 42.68 48 ARG B N 1
ATOM 1882 C CA . ARG B 2 49 ? -25.258 1.239 -4.100 1.00 42.59 48 ARG B CA 1
ATOM 1883 C C . ARG B 2 49 ? -24.033 1.388 -4.976 1.00 42.97 48 ARG B C 1
ATOM 1884 O O . ARG B 2 49 ? -23.507 2.493 -5.143 1.00 41.78 48 ARG B O 1
ATOM 1892 N N . ALA B 2 50 ? -23.579 0.268 -5.522 1.00 43.17 49 ALA B N 1
ATOM 1893 C CA . ALA B 2 50 ? -22.424 0.242 -6.411 1.00 43.01 49 ALA B CA 1
ATOM 1894 C C . ALA B 2 50 ? -22.863 0.746 -7.778 1.00 42.53 49 ALA B C 1
ATOM 1895 O O . ALA B 2 50 ? -23.867 0.288 -8.312 1.00 43.14 49 ALA B O 1
ATOM 1897 N N . VAL B 2 51 ? -22.121 1.698 -8.341 1.00 42.10 50 VAL B N 1
ATOM 1898 C CA . VAL B 2 51 ? -22.450 2.239 -9.662 1.00 40.24 50 VAL B CA 1
ATOM 1899 C C . VAL B 2 51 ? -21.739 1.396 -10.728 1.00 40.56 50 VAL B C 1
ATOM 1900 O O . VAL B 2 51 ? -22.256 1.199 -11.834 1.00 40.59 50 VAL B O 1
ATOM 1904 N N . THR B 2 52 ? -20.531 0.941 -10.399 1.00 37.98 51 THR B N 1
ATOM 1905 C CA . THR B 2 52 ? -19.740 0.101 -11.294 1.00 37.81 51 THR B CA 1
ATOM 1906 C C . THR B 2 52 ? -19.247 -1.041 -10.423 1.00 37.31 51 THR B C 1
ATOM 1907 O O . THR B 2 52 ? -19.362 -0.988 -9.191 1.00 37.74 51 THR B O 1
ATOM 1911 N N . GLU B 2 53 ? -18.685 -2.059 -11.062 1.00 37.71 52 GLU B N 1
ATOM 1912 C CA . GLU B 2 53 ? -18.178 -3.233 -10.369 1.00 37.52 52 GLU B CA 1
ATOM 1913 C C . GLU B 2 53 ? -17.118 -2.895 -9.349 1.00 36.47 52 GLU B C 1
ATOM 1914 O O . GLU B 2 53 ? -16.948 -3.604 -8.361 1.00 36.22 52 GLU B O 1
ATOM 1920 N N . LEU B 2 54 ? -16.401 -1.809 -9.603 1.00 36.40 53 LEU B N 1
ATOM 1921 C CA . LEU B 2 54 ? -15.324 -1.366 -8.730 1.00 35.62 53 LEU B CA 1
ATOM 1922 C C . LEU B 2 54 ? -15.800 -1.031 -7.310 1.00 34.77 53 LEU B C 1
ATOM 1923 O O . LEU B 2 54 ? -15.082 -1.256 -6.331 1.00 32.51 53 LEU B O 1
ATOM 1928 N N . GLY B 2 55 ? -17.008 -0.488 -7.197 1.00 35.85 54 GLY B N 1
ATOM 1929 C CA . GLY B 2 55 ? -17.510 -0.099 -5.885 1.00 36.54 54 GLY B CA 1
ATOM 1930 C C . GLY B 2 55 ? -18.232 -1.161 -5.070 1.00 37.73 54 GLY B C 1
ATOM 1931 O O . GLY B 2 55 ? -18.498 -0.949 -3.882 1.00 37.82 54 GLY B O 1
ATOM 1932 N N . ARG B 2 56 ? -18.540 -2.302 -5.682 1.00 38.13 55 ARG B N 1
ATOM 1933 C CA . ARG B 2 56 ? -19.262 -3.346 -4.962 1.00 38.63 55 ARG B CA 1
ATOM 1934 C C . ARG B 2 56 ? -18.703 -3.635 -3.573 1.00 37.97 55 ARG B C 1
ATOM 1935 O O . ARG B 2 56 ? -19.452 -3.705 -2.607 1.00 39.55 55 ARG B O 1
ATOM 1943 N N . PRO B 2 57 ? -17.378 -3.787 -3.449 1.00 37.82 56 PRO B N 1
ATOM 1944 C CA . PRO B 2 57 ? -16.809 -4.063 -2.122 1.00 36.20 56 PRO B CA 1
ATOM 1945 C C . PRO B 2 57 ? -17.115 -3.000 -1.062 1.00 36.36 56 PRO B C 1
ATOM 1946 O O . PRO B 2 57 ? -17.287 -3.317 0.117 1.00 36.63 56 PRO B O 1
ATOM 1950 N N . ASP B 2 58 ? -17.167 -1.735 -1.472 1.00 35.55 57 ASP B N 1
ATOM 1951 C CA . ASP B 2 58 ? -17.422 -0.662 -0.515 1.00 36.18 57 ASP B CA 1
ATOM 1952 C C . ASP B 2 58 ? -18.894 -0.612 -0.124 1.00 36.76 57 ASP B C 1
ATOM 1953 O O . ASP B 2 58 ? -19.207 -0.465 1.049 1.00 36.93 57 ASP B O 1
ATOM 1958 N N . ALA B 2 59 ? -19.787 -0.744 -1.100 1.00 36.60 58 ALA B N 1
ATOM 1959 C CA . ALA B 2 59 ? -21.216 -0.731 -0.831 1.00 38.72 58 ALA B CA 1
ATOM 1960 C C . ALA B 2 59 ? -21.540 -1.822 0.190 1.00 40.68 58 ALA B C 1
ATOM 1961 O O . ALA B 2 59 ? -22.267 -1.592 1.160 1.00 41.12 58 ALA B O 1
ATOM 1963 N N . GLU B 2 60 ? -20.993 -3.013 -0.035 1.00 42.74 59 GLU B N 1
ATOM 1964 C CA . GLU B 2 60 ? -21.210 -4.136 0.865 1.00 44.15 59 GLU B CA 1
ATOM 1965 C C . GLU B 2 60 ? -20.682 -3.829 2.260 1.00 42.97 59 GLU B C 1
ATOM 1966 O O . GLU B 2 60 ? -21.415 -3.905 3.242 1.00 43.70 59 GLU B O 1
ATOM 1972 N N . TYR B 2 61 ? -19.405 -3.485 2.345 1.00 41.55 60 TYR B N 1
ATOM 1973 C CA . TYR B 2 61 ? -18.796 -3.185 3.629 1.00 41.64 60 TYR B CA 1
ATOM 1974 C C . TYR B 2 61 ? -19.487 -2.038 4.355 1.00 42.10 60 TYR B C 1
ATOM 1975 O O . TYR B 2 61 ? -19.731 -2.108 5.564 1.00 41.94 60 TYR B O 1
ATOM 1984 N N . TRP B 2 62 ? -19.814 -0.982 3.620 1.00 41.06 61 TRP B N 1
ATOM 1985 C CA . TRP B 2 62 ? -20.441 0.165 4.245 1.00 40.97 61 TRP B CA 1
ATOM 1986 C C . TRP B 2 62 ? -21.872 -0.098 4.689 1.00 41.28 61 TRP B C 1
ATOM 1987 O O . TRP B 2 62 ? -22.284 0.348 5.757 1.00 40.64 61 TRP B O 1
ATOM 1998 N N . ASN B 2 63 ? -22.615 -0.843 3.883 1.00 41.75 62 ASN B N 1
ATOM 1999 C CA . ASN B 2 63 ? -23.989 -1.169 4.218 1.00 42.48 62 ASN B CA 1
ATOM 2000 C C . ASN B 2 63 ? -24.047 -2.147 5.377 1.00 43.67 62 ASN B C 1
ATOM 2001 O O . ASN B 2 63 ? -25.086 -2.307 5.998 1.00 43.83 62 ASN B O 1
ATOM 2006 N N . SER B 2 64 ? -22.928 -2.804 5.658 1.00 45.07 63 SER B N 1
ATOM 2007 C CA . SER B 2 64 ? -22.880 -3.764 6.748 1.00 46.41 63 SER B CA 1
ATOM 2008 C C . SER B 2 64 ? -22.868 -3.025 8.074 1.00 47.33 63 SER B C 1
ATOM 2009 O O . SER B 2 64 ? -23.358 -3.533 9.081 1.00 49.07 63 SER B O 1
ATOM 2012 N N . GLN B 2 65 ? -22.301 -1.827 8.074 1.00 48.10 64 GLN B N 1
ATOM 2013 C CA . GLN B 2 65 ? -22.217 -1.016 9.283 1.00 49.44 64 GLN B CA 1
ATOM 2014 C C . GLN B 2 65 ? -23.514 -0.252 9.529 1.00 50.74 64 GLN B C 1
ATOM 2015 O O . GLN B 2 65 ? -23.794 0.752 8.874 1.00 50.41 64 GLN B O 1
ATOM 2021 N N . LYS B 2 66 ? -24.290 -0.725 10.499 1.00 51.86 65 LYS B N 1
ATOM 2022 C CA . LYS B 2 66 ? -25.578 -0.124 10.824 1.00 52.61 65 LYS B CA 1
ATOM 2023 C C . LYS B 2 66 ? -25.556 1.304 11.367 1.00 51.37 65 LYS B C 1
ATOM 2024 O O . LYS B 2 66 ? -26.403 2.116 10.999 1.00 51.57 65 LYS B O 1
ATOM 2030 N N . ASP B 2 67 ? -24.599 1.619 12.228 1.00 50.93 66 ASP B N 1
ATOM 2031 C CA . ASP B 2 67 ? -24.521 2.967 12.766 1.00 51.41 66 ASP B CA 1
ATOM 2032 C C . ASP B 2 67 ? -24.215 3.973 11.651 1.00 51.03 66 ASP B C 1
ATOM 2033 O O . ASP B 2 67 ? -24.690 5.114 11.685 1.00 51.19 66 ASP B O 1
ATOM 2038 N N . LEU B 2 68 ? -23.420 3.551 10.668 1.00 50.30 67 LEU B N 1
ATOM 2039 C CA . LEU B 2 68 ? -23.064 4.418 9.543 1.00 48.54 67 LEU B CA 1
ATOM 2040 C C . LEU B 2 68 ? -24.317 4.658 8.711 1.00 48.35 67 LEU B C 1
ATOM 2041 O O . LEU B 2 68 ? -24.627 5.783 8.324 1.00 48.25 67 LEU B O 1
ATOM 2046 N N . LEU B 2 69 ? -25.043 3.585 8.444 1.00 48.29 68 LEU B N 1
ATOM 2047 C CA . LEU B 2 69 ? -26.262 3.673 7.665 1.00 49.34 68 LEU B CA 1
ATOM 2048 C C . LEU B 2 69 ? -27.298 4.600 8.325 1.00 50.34 68 LEU B C 1
ATOM 2049 O O . LEU B 2 69 ? -28.055 5.290 7.637 1.00 50.18 68 LEU B O 1
ATOM 2054 N N . GLU B 2 70 ? -27.325 4.621 9.658 1.00 50.82 69 GLU B N 1
ATOM 2055 C CA . GLU B 2 70 ? -28.269 5.469 10.377 1.00 51.55 69 GLU B CA 1
ATOM 2056 C C . GLU B 2 70 ? -27.858 6.937 10.354 1.00 51.04 69 GLU B C 1
ATOM 2057 O O . GLU B 2 70 ? -28.691 7.817 10.122 1.00 50.82 69 GLU B O 1
ATOM 2063 N N . GLN B 2 71 ? -26.585 7.222 10.602 1.00 49.95 70 GLN B N 1
ATOM 2064 C CA . GLN B 2 71 ? -26.173 8.612 10.559 1.00 49.92 70 GLN B CA 1
ATOM 2065 C C . GLN B 2 71 ? -26.377 9.153 9.144 1.00 47.69 70 GLN B C 1
ATOM 2066 O O . GLN B 2 71 ? -26.790 10.294 8.967 1.00 46.97 70 GLN B O 1
ATOM 2072 N N . ARG B 2 72 ? -26.126 8.317 8.140 1.00 45.43 71 ARG B N 1
ATOM 2073 C CA . ARG B 2 72 ? -26.292 8.733 6.753 1.00 43.00 71 ARG B CA 1
ATOM 2074 C C . ARG B 2 72 ? -27.758 9.024 6.437 1.00 42.92 71 ARG B C 1
ATOM 2075 O O . ARG B 2 72 ? -28.072 9.979 5.723 1.00 41.98 71 ARG B O 1
ATOM 2083 N N . ARG B 2 73 ? -28.650 8.199 6.971 1.00 41.97 72 ARG B N 1
ATOM 2084 C CA . ARG B 2 73 ? -30.082 8.382 6.753 1.00 43.95 72 ARG B CA 1
ATOM 2085 C C . ARG B 2 73 ? -30.649 9.626 7.443 1.00 43.40 72 ARG B C 1
ATOM 2086 O O . ARG B 2 73 ? -31.695 10.138 7.051 1.00 42.87 72 ARG B O 1
ATOM 2094 N N . ALA B 2 74 ? -29.951 10.110 8.464 1.00 43.20 73 ALA B N 1
ATOM 2095 C CA . ALA B 2 74 ? -30.382 11.298 9.192 1.00 43.87 73 ALA B CA 1
ATOM 2096 C C . ALA B 2 74 ? -29.560 12.517 8.788 1.00 44.14 73 ALA B C 1
ATOM 2097 O O . ALA B 2 74 ? -29.800 13.624 9.280 1.00 44.01 73 ALA B O 1
ATOM 2099 N N . ALA B 2 75 ? -28.589 12.301 7.902 1.00 43.00 74 ALA B N 1
ATOM 2100 C CA . ALA B 2 75 ? -27.711 13.367 7.427 1.00 42.17 74 ALA B CA 1
ATOM 2101 C C . ALA B 2 75 ? -28.526 14.500 6.810 1.00 42.02 74 ALA B C 1
ATOM 2102 O O . ALA B 2 75 ? -28.207 15.684 6.983 1.00 40.39 74 ALA B O 1
ATOM 2104 N N . VAL B 2 76 ? -29.581 14.134 6.091 1.00 41.49 75 VAL B N 1
ATOM 2105 C CA . VAL B 2 76 ? -30.429 15.133 5.454 1.00 42.39 75 VAL B CA 1
ATOM 2106 C C . VAL B 2 76 ? -30.844 16.228 6.445 1.00 43.30 75 VAL B C 1
ATOM 2107 O O . VAL B 2 76 ? -31.127 17.359 6.041 1.00 43.64 75 VAL B O 1
ATOM 2111 N N . ASP B 2 77 ? -30.842 15.900 7.740 1.00 42.80 76 ASP B N 1
ATOM 2112 C CA . ASP B 2 77 ? -31.204 16.862 8.787 1.00 43.21 76 ASP B CA 1
ATOM 2113 C C . ASP B 2 77 ? -30.005 17.373 9.581 1.00 42.04 76 ASP B C 1
ATOM 2114 O O . ASP B 2 77 ? -29.836 18.575 9.763 1.00 42.86 76 ASP B O 1
ATOM 2119 N N . THR B 2 78 ? -29.172 16.459 10.064 1.00 41.72 77 THR B N 1
ATOM 2120 C CA . THR B 2 78 ? -28.004 16.844 10.855 1.00 40.27 77 THR B CA 1
ATOM 2121 C C . THR B 2 78 ? -26.877 17.456 10.015 1.00 39.56 77 THR B C 1
ATOM 2122 O O . THR B 2 78 ? -25.987 18.139 10.543 1.00 39.00 77 THR B O 1
ATOM 2126 N N . TYR B 2 79 ? -26.917 17.214 8.710 1.00 37.15 78 TYR B N 1
ATOM 2127 C CA . TYR B 2 79 ? -25.869 17.709 7.807 1.00 35.00 78 TYR B CA 1
ATOM 2128 C C . TYR B 2 79 ? -26.400 18.731 6.807 1.00 33.55 78 TYR B C 1
ATOM 2129 O O . TYR B 2 79 ? -26.057 19.906 6.869 1.00 33.81 78 TYR B O 1
ATOM 2138 N N . CYS B 2 80 ? -27.250 18.283 5.897 1.00 32.74 79 CYS B N 1
ATOM 2139 C CA . CYS B 2 80 ? -27.797 19.162 4.873 1.00 34.58 79 CYS B CA 1
ATOM 2140 C C . CYS B 2 80 ? -28.602 20.364 5.394 1.00 35.71 79 CYS B C 1
ATOM 2141 O O . CYS B 2 80 ? -28.285 21.525 5.085 1.00 35.14 79 CYS B O 1
ATOM 2144 N N . ARG B 2 81 ? -29.659 20.102 6.158 1.00 35.66 80 ARG B N 1
ATOM 2145 C CA . ARG B 2 81 ? -30.439 21.208 6.680 1.00 36.71 80 ARG B CA 1
ATOM 2146 C C . ARG B 2 81 ? -29.586 22.048 7.621 1.00 35.94 80 ARG B C 1
ATOM 2147 O O . ARG B 2 81 ? -29.734 23.257 7.662 1.00 38.07 80 ARG B O 1
ATOM 2155 N N . HIS B 2 82 ? -28.661 21.427 8.347 1.00 36.09 81 HIS B N 1
ATOM 2156 C CA . HIS B 2 82 ? -27.819 22.195 9.253 1.00 35.86 81 HIS B CA 1
ATOM 2157 C C . HIS B 2 82 ? -26.948 23.201 8.509 1.00 36.17 81 HIS B C 1
ATOM 2158 O O . HIS B 2 82 ? -26.898 24.381 8.868 1.00 36.51 81 HIS B O 1
ATOM 2165 N N . ASN B 2 83 ? -26.232 22.725 7.494 1.00 33.76 82 ASN B N 1
ATOM 2166 C CA . ASN B 2 83 ? -25.353 23.596 6.727 1.00 33.48 82 ASN B CA 1
ATOM 2167 C C . ASN B 2 83 ? -26.119 24.636 5.900 1.00 31.66 82 ASN B C 1
ATOM 2168 O O . ASN B 2 83 ? -25.643 25.754 5.712 1.00 31.31 82 ASN B O 1
ATOM 2173 N N . TYR B 2 84 ? -27.302 24.274 5.420 1.00 32.19 83 TYR B N 1
ATOM 2174 C CA . TYR B 2 84 ? -28.105 25.197 4.634 1.00 33.99 83 TYR B CA 1
ATOM 2175 C C . TYR B 2 84 ? -28.454 26.404 5.511 1.00 36.27 83 TYR B C 1
ATOM 2176 O O . TYR B 2 84 ? -28.411 27.553 5.058 1.00 36.90 83 TYR B O 1
ATOM 2185 N N . GLY B 2 85 ? -28.782 26.134 6.776 1.00 36.07 84 GLY B N 1
ATOM 2186 C CA . GLY B 2 85 ? -29.134 27.210 7.690 1.00 35.55 84 GLY B CA 1
ATOM 2187 C C . GLY B 2 85 ? -27.934 28.050 8.096 1.00 35.16 84 GLY B C 1
ATOM 2188 O O . GLY B 2 85 ? -28.066 29.246 8.362 1.00 34.55 84 GLY B O 1
ATOM 2189 N N . VAL B 2 86 ? -26.758 27.437 8.142 1.00 33.30 85 VAL B N 1
ATOM 2190 C CA . VAL B 2 86 ? -25.560 28.172 8.531 1.00 34.09 85 VAL B CA 1
ATOM 2191 C C . VAL B 2 86 ? -25.281 29.354 7.601 1.00 34.47 85 VAL B C 1
ATOM 2192 O O . VAL B 2 86 ? -24.922 30.450 8.054 1.00 32.73 85 VAL B O 1
ATOM 2196 N N . GLY B 2 87 ? -25.446 29.142 6.299 1.00 34.61 86 GLY B N 1
ATOM 2197 C CA . GLY B 2 87 ? -25.146 30.222 5.377 1.00 35.23 86 GLY B CA 1
ATOM 2198 C C . GLY B 2 87 ? -26.310 30.831 4.634 1.00 34.76 86 GLY B C 1
ATOM 2199 O O . GLY B 2 87 ? -26.102 31.649 3.736 1.00 33.86 86 GLY B O 1
ATOM 2200 N N . GLU B 2 88 ? -27.527 30.441 4.996 1.00 35.22 87 GLU B N 1
ATOM 2201 C CA . GLU B 2 88 ? -28.711 30.963 4.323 1.00 35.93 87 GLU B CA 1
ATOM 2202 C C . GLU B 2 88 ? -28.701 32.478 4.115 1.00 34.01 87 GLU B C 1
ATOM 2203 O O . GLU B 2 88 ? -29.011 32.950 3.023 1.00 32.60 87 GLU B O 1
ATOM 2209 N N . SER B 2 89 ? -28.335 33.229 5.153 1.00 32.10 88 SER B N 1
ATOM 2210 C CA . SER B 2 89 ? -28.333 34.693 5.096 1.00 33.32 88 SER B CA 1
ATOM 2211 C C . SER B 2 89 ? -27.357 35.374 4.144 1.00 32.77 88 SER B C 1
ATOM 2212 O O . SER B 2 89 ? -27.623 36.482 3.669 1.00 31.91 88 SER B O 1
ATOM 2215 N N . PHE B 2 90 ? -26.237 34.730 3.847 1.00 31.15 89 PHE B N 1
ATOM 2216 C CA . PHE B 2 90 ? -25.272 35.349 2.951 1.00 31.38 89 PHE B CA 1
ATOM 2217 C C . PHE B 2 90 ? -25.017 34.570 1.660 1.00 30.52 89 PHE B C 1
ATOM 2218 O O . PHE B 2 90 ? -24.061 34.858 0.930 1.00 31.54 89 PHE B O 1
ATOM 2226 N N . THR B 2 91 ? -25.863 33.579 1.382 1.00 29.70 90 THR B N 1
ATOM 2227 C CA . THR B 2 91 ? -25.737 32.798 0.159 1.00 29.59 90 THR B CA 1
ATOM 2228 C C . THR B 2 91 ? -27.078 32.785 -0.590 1.00 29.89 90 THR B C 1
ATOM 2229 O O . THR B 2 91 ? -27.216 33.404 -1.648 1.00 29.57 90 THR B O 1
ATOM 2233 N N . VAL B 2 92 ? -28.057 32.073 -0.045 1.00 29.04 91 VAL B N 1
ATOM 2234 C CA . VAL B 2 92 ? -29.376 32.002 -0.651 1.00 29.60 91 VAL B CA 1
ATOM 2235 C C . VAL B 2 92 ? -29.988 33.400 -0.741 1.00 31.27 91 VAL B C 1
ATOM 2236 O O . VAL B 2 92 ? -30.702 33.720 -1.700 1.00 29.98 91 VAL B O 1
ATOM 2240 N N . GLN B 2 93 ? -29.692 34.242 0.247 1.00 31.26 92 GLN B N 1
ATOM 2241 C CA . GLN B 2 93 ? -30.260 35.581 0.256 1.00 33.23 92 GLN B CA 1
ATOM 2242 C C . GLN B 2 93 ? -29.349 36.650 -0.350 1.00 33.18 92 GLN B C 1
ATOM 2243 O O . GLN B 2 93 ? -29.716 37.835 -0.399 1.00 33.18 92 GLN B O 1
ATOM 2249 N N . ARG B 2 94 ? -28.175 36.231 -0.835 1.00 30.92 93 ARG B N 1
ATOM 2250 C CA . ARG B 2 94 ? -27.234 37.155 -1.475 1.00 29.17 93 ARG B CA 1
ATOM 2251 C C . ARG B 2 94 ? -27.890 37.733 -2.747 1.00 29.48 93 ARG B C 1
ATOM 2252 O O . ARG B 2 94 ? -28.456 36.995 -3.547 1.00 28.26 93 ARG B O 1
ATOM 2260 N N . ARG B 2 95 ? -27.808 39.049 -2.916 1.00 30.91 94 ARG B N 1
ATOM 2261 C CA . ARG B 2 95 ? -28.367 39.725 -4.077 1.00 33.48 94 ARG B CA 1
ATOM 2262 C C . ARG B 2 95 ? -27.515 40.924 -4.473 1.00 32.95 94 ARG B C 1
ATOM 2263 O O . ARG B 2 95 ? -27.423 41.905 -3.741 1.00 34.74 94 ARG B O 1
ATOM 2271 N N . VAL B 2 96 ? -26.862 40.825 -5.627 1.00 30.82 95 VAL B N 1
ATOM 2272 C CA . VAL B 2 96 ? -26.030 41.911 -6.124 1.00 29.99 95 VAL B CA 1
ATOM 2273 C C . VAL B 2 96 ? -26.611 42.326 -7.461 1.00 29.50 95 VAL B C 1
ATOM 2274 O O . VAL B 2 96 ? -26.768 41.503 -8.362 1.00 27.47 95 VAL B O 1
ATOM 2278 N N . GLU B 2 97 ? -26.904 43.614 -7.574 1.00 28.69 96 GLU B N 1
ATOM 2279 C CA . GLU B 2 97 ? -27.539 44.187 -8.757 1.00 30.49 96 GLU B CA 1
ATOM 2280 C C . GLU B 2 97 ? -26.617 44.291 -9.966 1.00 27.91 96 GLU B C 1
ATOM 2281 O O . GLU B 2 97 ? -25.469 44.696 -9.845 1.00 27.39 96 GLU B O 1
ATOM 2287 N N . PRO B 2 98 ? -27.114 43.925 -11.153 1.00 26.52 97 PRO B N 1
ATOM 2288 C CA . PRO B 2 98 ? -26.211 44.038 -12.299 1.00 26.76 97 PRO B CA 1
ATOM 2289 C C . PRO B 2 98 ? -25.899 45.471 -12.725 1.00 27.86 97 PRO B C 1
ATOM 2290 O O . PRO B 2 98 ? -26.679 46.398 -12.491 1.00 25.40 97 PRO B O 1
ATOM 2294 N N . LYS B 2 99 ? -24.732 45.643 -13.326 1.00 28.29 98 LYS B N 1
ATOM 2295 C CA . LYS B 2 99 ? -24.336 46.931 -13.872 1.00 29.73 98 LYS B CA 1
ATOM 2296 C C . LYS B 2 99 ? -24.597 46.725 -15.375 1.00 29.11 98 LYS B C 1
ATOM 2297 O O . LYS B 2 99 ? -24.044 45.799 -15.992 1.00 26.29 98 LYS B O 1
ATOM 2303 N N . VAL B 2 100 ? -25.451 47.568 -15.953 1.00 28.19 99 VAL B N 1
ATOM 2304 C CA . VAL B 2 100 ? -25.794 47.426 -17.357 1.00 27.01 99 VAL B CA 1
ATOM 2305 C C . VAL B 2 100 ? -25.333 48.587 -18.222 1.00 26.85 99 VAL B C 1
ATOM 2306 O O . VAL B 2 100 ? -25.548 49.756 -17.890 1.00 25.13 99 VAL B O 1
ATOM 2310 N N . THR B 2 101 ? -24.669 48.264 -19.324 1.00 26.89 100 THR B N 1
ATOM 2311 C CA . THR B 2 101 ? -24.251 49.310 -20.241 1.00 29.13 100 THR B CA 1
ATOM 2312 C C . THR B 2 101 ? -24.508 48.841 -21.652 1.00 27.77 100 THR B C 1
ATOM 2313 O O . THR B 2 101 ? -24.504 47.645 -21.931 1.00 27.90 100 THR B O 1
ATOM 2317 N N . VAL B 2 102 ? -24.772 49.789 -22.534 1.00 27.45 101 VAL B N 1
ATOM 2318 C CA . VAL B 2 102 ? -25.009 49.481 -23.921 1.00 28.98 101 VAL B CA 1
ATOM 2319 C C . VAL B 2 102 ? -24.040 50.311 -24.742 1.00 31.29 101 VAL B C 1
ATOM 2320 O O . VAL B 2 102 ? -23.841 51.502 -24.477 1.00 32.05 101 VAL B O 1
ATOM 2324 N N . TYR B 2 103 ? -23.409 49.675 -25.718 1.00 32.10 102 TYR B N 1
ATOM 2325 C CA . TYR B 2 103 ? -22.487 50.377 -26.580 1.00 33.11 102 TYR B CA 1
ATOM 2326 C C . TYR B 2 103 ? -22.346 49.656 -27.915 1.00 34.16 102 TYR B C 1
ATOM 2327 O O . TYR B 2 103 ? -22.579 48.455 -28.008 1.00 31.19 102 TYR B O 1
ATOM 2336 N N . PRO B 2 104 ? -22.014 50.398 -28.986 1.00 35.80 103 PRO B N 1
ATOM 2337 C CA . PRO B 2 104 ? -21.872 49.675 -30.250 1.00 36.41 103 PRO B CA 1
ATOM 2338 C C . PRO B 2 104 ? -20.537 48.928 -30.193 1.00 36.82 103 PRO B C 1
ATOM 2339 O O . PRO B 2 104 ? -19.575 49.412 -29.594 1.00 35.65 103 PRO B O 1
ATOM 2343 N N . SER B 2 105 ? -20.500 47.721 -30.754 1.00 36.09 104 SER B N 1
ATOM 2344 C CA . SER B 2 105 ? -19.264 46.947 -30.750 1.00 38.59 104 SER B CA 1
ATOM 2345 C C . SER B 2 105 ? -18.151 47.808 -31.356 1.00 39.75 104 SER B C 1
ATOM 2346 O O . SER B 2 105 ? -18.385 48.561 -32.298 1.00 37.56 104 SER B O 1
ATOM 2349 N N . LYS B 2 106 ? -16.948 47.721 -30.803 1.00 41.88 105 LYS B N 1
ATOM 2350 C CA . LYS B 2 106 ? -15.837 48.485 -31.354 1.00 44.65 105 LYS B CA 1
ATOM 2351 C C . LYS B 2 106 ? -15.433 47.908 -32.712 1.00 45.60 105 LYS B C 1
ATOM 2352 O O . LYS B 2 106 ? -14.623 48.492 -33.426 1.00 47.54 105 LYS B O 1
ATOM 2358 N N . THR B 2 107 ? -16.009 46.765 -33.076 1.00 45.65 106 THR B N 1
ATOM 2359 C CA . THR B 2 107 ? -15.713 46.144 -34.364 1.00 46.79 106 THR B CA 1
ATOM 2360 C C . THR B 2 107 ? -16.996 45.954 -35.185 1.00 45.86 106 THR B C 1
ATOM 2361 O O . THR B 2 107 ? -17.833 45.096 -34.893 1.00 46.19 106 THR B O 1
ATOM 2365 N N . GLN B 2 108 ? -17.139 46.785 -36.208 1.00 44.74 107 GLN B N 1
ATOM 2366 C CA . GLN B 2 108 ? -18.297 46.760 -37.092 1.00 45.06 107 GLN B CA 1
ATOM 2367 C C . GLN B 2 108 ? -17.844 46.244 -38.460 1.00 45.09 107 GLN B C 1
ATOM 2368 O O . GLN B 2 108 ? -17.226 46.975 -39.233 1.00 45.22 107 GLN B O 1
ATOM 2374 N N . PRO B 2 109 ? -18.151 44.972 -38.772 1.00 45.01 108 PRO B N 1
ATOM 2375 C CA . PRO B 2 109 ? -17.765 44.356 -40.047 1.00 45.26 108 PRO B CA 1
ATOM 2376 C C . PRO B 2 109 ? -18.576 44.783 -41.269 1.00 45.08 108 PRO B C 1
ATOM 2377 O O . PRO B 2 109 ? -18.099 44.654 -42.403 1.00 45.44 108 PRO B O 1
ATOM 2381 N N . LEU B 2 110 ? -19.788 45.296 -41.041 1.00 44.14 109 LEU B N 1
ATOM 2382 C CA . LEU B 2 110 ? -20.670 45.693 -42.142 1.00 42.53 109 LEU B CA 1
ATOM 2383 C C . LEU B 2 110 ? -21.184 47.128 -42.169 1.00 42.23 109 LEU B C 1
ATOM 2384 O O . LEU B 2 110 ? -21.788 47.606 -41.190 1.00 38.53 109 LEU B O 1
ATOM 2389 N N . GLN B 2 111 ? -20.980 47.788 -43.313 1.00 41.30 110 GLN B N 1
ATOM 2390 C CA . GLN B 2 111 ? -21.446 49.162 -43.516 1.00 43.58 110 GLN B CA 1
ATOM 2391 C C . GLN B 2 111 ? -22.974 49.134 -43.484 1.00 42.17 110 GLN B C 1
ATOM 2392 O O . GLN B 2 111 ? -23.593 48.202 -43.998 1.00 41.57 110 GLN B O 1
ATOM 2398 N N . HIS B 2 112 ? -23.576 50.152 -42.880 1.00 41.75 111 HIS B N 1
ATOM 2399 C CA . HIS B 2 112 ? -25.029 50.222 -42.769 1.00 41.96 111 HIS B CA 1
ATOM 2400 C C . HIS B 2 112 ? -25.590 49.284 -41.706 1.00 40.53 111 HIS B C 1
ATOM 2401 O O . HIS B 2 112 ? -26.790 49.279 -41.475 1.00 40.70 111 HIS B O 1
ATOM 2408 N N . HIS B 2 113 ? -24.731 48.477 -41.076 1.00 38.64 112 HIS B N 1
ATOM 2409 C CA . HIS B 2 113 ? -25.179 47.601 -39.990 1.00 36.49 112 HIS B CA 1
ATOM 2410 C C . HIS B 2 113 ? -24.484 48.065 -38.710 1.00 35.61 112 HIS B C 1
ATOM 2411 O O . HIS B 2 113 ? -23.393 48.630 -38.747 1.00 33.77 112 HIS B O 1
ATOM 2418 N N . ASN B 2 114 ? -25.102 47.807 -37.567 1.00 35.70 113 ASN B N 1
ATOM 2419 C CA . ASN B 2 114 ? -24.502 48.221 -36.311 1.00 34.51 113 ASN B CA 1
ATOM 2420 C C . ASN B 2 114 ? -24.735 47.121 -35.279 1.00 33.99 113 ASN B C 1
ATOM 2421 O O . ASN B 2 114 ? -25.869 46.874 -34.867 1.00 33.14 113 ASN B O 1
ATOM 2426 N N . LEU B 2 115 ? -23.668 46.425 -34.906 1.00 32.69 114 LEU B N 1
ATOM 2427 C CA . LEU B 2 115 ? -23.781 45.378 -33.911 1.00 33.51 114 LEU B CA 1
ATOM 2428 C C . LEU B 2 115 ? -23.773 46.071 -32.542 1.00 32.92 114 LEU B C 1
ATOM 2429 O O . LEU B 2 115 ? -22.774 46.682 -32.152 1.00 32.75 114 LEU B O 1
ATOM 2434 N N . LEU B 2 116 ? -24.904 46.005 -31.848 1.00 30.69 115 LEU B N 1
ATOM 2435 C CA . LEU B 2 116 ? -25.046 46.619 -30.528 1.00 30.82 115 LEU B CA 1
ATOM 2436 C C . LEU B 2 116 ? -24.737 45.602 -29.452 1.00 30.43 115 LEU B C 1
ATOM 2437 O O . LEU B 2 116 ? -25.066 44.416 -29.595 1.00 28.67 115 LEU B O 1
ATOM 2442 N N . VAL B 2 117 ? -24.153 46.080 -28.357 1.00 28.46 116 VAL B N 1
ATOM 2443 C CA . VAL B 2 117 ? -23.778 45.212 -27.256 1.00 28.67 116 VAL B CA 1
ATOM 2444 C C . VAL B 2 117 ? -24.381 45.629 -25.925 1.00 28.67 116 VAL B C 1
ATOM 2445 O O . VAL B 2 117 ? -24.275 46.791 -25.521 1.00 29.25 116 VAL B O 1
ATOM 2449 N N . CYS B 2 118 ? -25.019 44.689 -25.246 1.00 26.80 117 CYS B N 1
ATOM 2450 C CA . CYS B 2 118 ? -25.528 44.982 -23.920 1.00 27.29 117 CYS B CA 1
ATOM 2451 C C . CYS B 2 118 ? -24.668 44.165 -22.955 1.00 26.29 117 CYS B C 1
ATOM 2452 O O . CYS B 2 118 ? -24.686 42.940 -22.987 1.00 26.82 117 CYS B O 1
ATOM 2455 N N . SER B 2 119 ? -23.898 44.843 -22.115 1.00 27.62 118 SER B N 1
ATOM 2456 C CA . SER B 2 119 ? -23.060 44.164 -21.136 1.00 27.23 118 SER B CA 1
ATOM 2457 C C . SER B 2 119 ? -23.776 44.186 -19.788 1.00 26.05 118 SER B C 1
ATOM 2458 O O . SER B 2 119 ? -24.220 45.242 -19.338 1.00 25.67 118 SER B O 1
ATOM 2461 N N . VAL B 2 120 ? -23.884 43.027 -19.148 1.00 24.63 119 VAL B N 1
ATOM 2462 C CA . VAL B 2 120 ? -24.561 42.924 -17.853 1.00 24.75 119 VAL B CA 1
ATOM 2463 C C . VAL B 2 120 ? -23.583 42.238 -16.906 1.00 26.00 119 VAL B C 1
ATOM 2464 O O . VAL B 2 120 ? -23.271 41.056 -17.076 1.00 25.69 119 VAL B O 1
ATOM 2468 N N . SER B 2 121 ? -23.097 42.972 -15.905 1.00 26.06 120 SER B N 1
ATOM 2469 C CA . SER B 2 121 ? -22.100 42.382 -15.017 1.00 27.27 120 SER B CA 1
ATOM 2470 C C . SER B 2 121 ? -22.143 42.651 -13.529 1.00 26.07 120 SER B C 1
ATOM 2471 O O . SER B 2 121 ? -22.830 43.558 -13.051 1.00 26.16 120 SER B O 1
ATOM 2474 N N . GLY B 2 122 ? -21.341 41.854 -12.820 1.00 26.62 121 GLY B N 1
ATOM 2475 C CA . GLY B 2 122 ? -21.204 41.939 -11.378 1.00 26.74 121 GLY B CA 1
ATOM 2476 C C . GLY B 2 122 ? -22.435 41.523 -10.598 1.00 26.71 121 GLY B C 1
ATOM 2477 O O . GLY B 2 122 ? -22.603 41.956 -9.461 1.00 28.10 121 GLY B O 1
ATOM 2478 N N . PHE B 2 123 ? -23.282 40.668 -11.168 1.00 25.89 122 PHE B N 1
ATOM 2479 C CA . PHE B 2 123 ? -24.513 40.278 -10.470 1.00 24.04 122 PHE B CA 1
ATOM 2480 C C . PHE B 2 123 ? -24.555 38.925 -9.786 1.00 23.76 122 PHE B C 1
ATOM 2481 O O . PHE B 2 123 ? -23.752 38.038 -10.048 1.00 23.11 122 PHE B O 1
ATOM 2489 N N . TYR B 2 124 ? -25.533 38.777 -8.903 1.00 23.49 123 TYR B N 1
ATOM 2490 C CA . TYR B 2 124 ? -25.737 37.521 -8.178 1.00 23.95 123 TYR B CA 1
ATOM 2491 C C . TYR B 2 124 ? -27.171 37.531 -7.628 1.00 22.97 123 TYR B C 1
ATOM 2492 O O . TYR B 2 124 ? -27.640 38.573 -7.165 1.00 23.78 123 TYR B O 1
ATOM 2501 N N . PRO B 2 125 ? -27.886 36.387 -7.679 1.00 21.71 124 PRO B N 1
ATOM 2502 C CA . PRO B 2 125 ? -27.451 35.090 -8.209 1.00 22.03 124 PRO B CA 1
ATOM 2503 C C . PRO B 2 125 ? -27.401 35.112 -9.750 1.00 22.28 124 PRO B C 1
ATOM 2504 O O . PRO B 2 125 ? -27.605 36.167 -10.356 1.00 23.48 124 PRO B O 1
ATOM 2508 N N . GLY B 2 126 ? -27.114 33.962 -10.361 1.00 24.09 125 GLY B N 1
ATOM 2509 C CA . GLY B 2 126 ? -26.995 33.863 -11.814 1.00 26.46 125 GLY B CA 1
ATOM 2510 C C . GLY B 2 126 ? -28.281 33.965 -12.625 1.00 27.93 125 GLY B C 1
ATOM 2511 O O . GLY B 2 126 ? -28.255 34.326 -13.799 1.00 28.75 125 GLY B O 1
ATOM 2512 N N . SER B 2 127 ? -29.406 33.654 -11.998 1.00 28.67 126 SER B N 1
ATOM 2513 C CA . SER B 2 127 ? -30.704 33.722 -12.658 1.00 30.43 126 SER B CA 1
ATOM 2514 C C . SER B 2 127 ? -30.984 35.142 -13.173 1.00 28.82 126 SER B C 1
ATOM 2515 O O . SER B 2 127 ? -31.106 36.082 -12.389 1.00 27.82 126 SER B O 1
ATOM 2518 N N . ILE B 2 128 ? -31.086 35.300 -14.492 1.00 27.60 127 ILE B N 1
ATOM 2519 C CA . ILE B 2 128 ? -31.321 36.626 -15.074 1.00 26.45 127 ILE B CA 1
ATOM 2520 C C . ILE B 2 128 ? -31.942 36.493 -16.485 1.00 27.75 127 ILE B C 1
ATOM 2521 O O . ILE B 2 128 ? -31.818 35.436 -17.101 1.00 27.64 127 ILE B O 1
ATOM 2526 N N . GLU B 2 129 ? -32.604 37.548 -16.977 1.00 27.83 128 GLU B N 1
ATOM 2527 C CA . GLU B 2 129 ? -33.187 37.576 -18.340 1.00 28.10 128 GLU B CA 1
ATOM 2528 C C . GLU B 2 129 ? -32.861 38.923 -18.987 1.00 27.14 128 GLU B C 1
ATOM 2529 O O . GLU B 2 129 ? -33.140 39.987 -18.427 1.00 25.10 128 GLU B O 1
ATOM 2535 N N . VAL B 2 130 ? -32.262 38.874 -20.170 1.00 24.33 129 VAL B N 1
ATOM 2536 C CA . VAL B 2 130 ? -31.858 40.084 -20.851 1.00 25.51 129 VAL B CA 1
ATOM 2537 C C . VAL B 2 130 ? -32.564 40.110 -22.204 1.00 26.72 129 VAL B C 1
ATOM 2538 O O . VAL B 2 130 ? -32.461 39.149 -22.962 1.00 26.72 129 VAL B O 1
ATOM 2542 N N . ARG B 2 131 ? -33.273 41.197 -22.501 1.00 25.90 130 ARG B N 1
ATOM 2543 C CA . ARG B 2 131 ? -34.011 41.296 -23.765 1.00 28.73 130 ARG B CA 1
ATOM 2544 C C . ARG B 2 131 ? -33.712 42.587 -24.508 1.00 28.05 130 ARG B C 1
ATOM 2545 O O . ARG B 2 131 ? -33.375 43.594 -23.885 1.00 28.87 130 ARG B O 1
ATOM 2553 N N . TRP B 2 132 ? -33.835 42.543 -25.836 1.00 26.43 131 TRP B N 1
ATOM 2554 C CA . TRP B 2 132 ? -33.620 43.716 -26.678 1.00 25.48 131 TRP B CA 1
ATOM 2555 C C . TRP B 2 132 ? -34.951 44.145 -27.269 1.00 26.88 131 TRP B C 1
ATOM 2556 O O . TRP B 2 132 ? -35.789 43.303 -27.598 1.00 26.61 131 TRP B O 1
ATOM 2567 N N . PHE B 2 133 ? -35.127 45.457 -27.400 1.00 27.09 132 PHE B N 1
ATOM 2568 C CA . PHE B 2 133 ? -36.334 46.040 -27.972 1.00 27.71 132 PHE B CA 1
ATOM 2569 C C . PHE B 2 133 ? -35.947 47.089 -28.991 1.00 28.61 132 PHE B C 1
ATO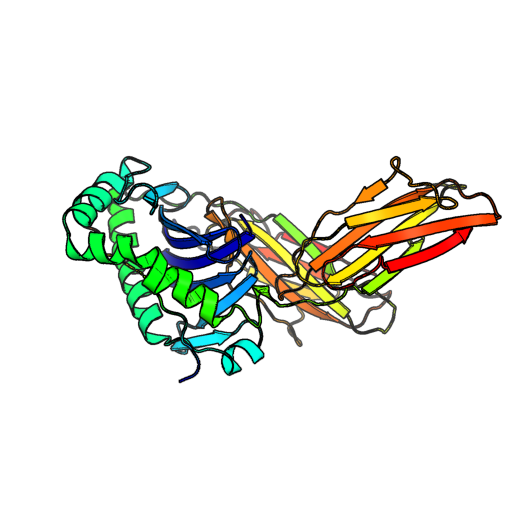M 2570 O O . PHE B 2 133 ? -34.913 47.775 -28.864 1.00 26.68 132 PHE B O 1
ATOM 2578 N N . ARG B 2 134 ? -36.797 47.219 -30.002 1.00 29.53 133 ARG B N 1
ATOM 2579 C CA . ARG B 2 134 ? -36.602 48.211 -31.045 1.00 29.87 133 ARG B CA 1
ATOM 2580 C C . ARG B 2 134 ? -37.916 48.972 -31.035 1.00 30.47 133 ARG B C 1
ATOM 2581 O O . ARG B 2 134 ? -38.996 48.386 -31.263 1.00 30.24 133 ARG B O 1
ATOM 2589 N N . ASN B 2 135 ? -37.837 50.264 -30.723 1.00 28.68 134 ASN B N 1
ATOM 2590 C CA . ASN B 2 135 ? -39.034 51.087 -30.633 1.00 31.29 134 ASN B CA 1
ATOM 2591 C C . ASN B 2 135 ? -40.054 50.427 -29.721 1.00 31.18 134 ASN B C 1
ATOM 2592 O O . ASN B 2 135 ? -41.249 50.447 -30.007 1.00 32.90 134 ASN B O 1
ATOM 2597 N N . GLY B 2 136 ? -39.586 49.816 -28.636 1.00 30.68 135 GLY B N 1
ATOM 2598 C CA . GLY B 2 136 ? -40.506 49.177 -27.700 1.00 32.46 135 GLY B CA 1
ATOM 2599 C C . GLY B 2 136 ? -41.118 47.840 -28.109 1.00 34.05 135 GLY B C 1
ATOM 2600 O O . GLY B 2 136 ? -42.042 47.341 -27.459 1.00 35.67 135 GLY B O 1
ATOM 2601 N N . GLN B 2 137 ? -40.613 47.249 -29.184 1.00 34.73 136 GLN B N 1
ATOM 2602 C CA . GLN B 2 137 ? -41.109 45.965 -29.660 1.00 32.60 136 GLN B CA 1
ATOM 2603 C C . GLN B 2 137 ? -39.929 44.985 -29.497 1.00 32.16 136 GLN B C 1
ATOM 2604 O O . GLN B 2 137 ? -38.833 45.224 -30.009 1.00 30.24 136 GLN B O 1
ATOM 2610 N N . GLU B 2 138 ? -40.153 43.882 -28.794 1.00 30.91 137 GLU B N 1
ATOM 2611 C CA . GLU B 2 138 ? -39.085 42.927 -28.553 1.00 32.07 137 GLU B CA 1
ATOM 2612 C C . GLU B 2 138 ? -38.466 42.336 -29.822 1.00 33.41 137 GLU B C 1
ATOM 2613 O O . GLU B 2 138 ? -39.168 41.898 -30.734 1.00 33.20 137 GLU B O 1
ATOM 2619 N N . GLU B 2 139 ? -37.138 42.350 -29.871 1.00 33.14 138 GLU B N 1
ATOM 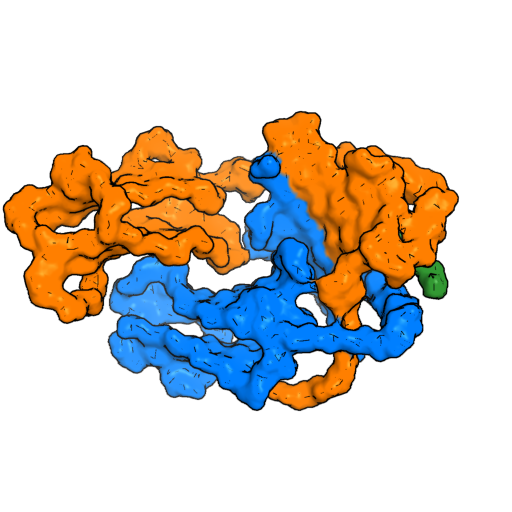2620 C CA . GLU B 2 139 ? -36.386 41.808 -30.995 1.00 34.93 138 GLU B CA 1
ATOM 2621 C C . GLU B 2 139 ? -36.095 40.352 -30.665 1.00 34.85 138 GLU B C 1
ATOM 2622 O O . GLU B 2 139 ? -35.310 40.051 -29.768 1.00 35.81 138 GLU B O 1
ATOM 2628 N N . LYS B 2 140 ? -36.718 39.443 -31.382 1.00 35.26 139 LYS B N 1
ATOM 2629 C CA . LYS B 2 140 ? -36.495 38.039 -31.118 1.00 37.97 139 LYS B CA 1
ATOM 2630 C C . LYS B 2 140 ? -35.513 37.424 -32.125 1.00 38.42 139 LYS B C 1
ATOM 2631 O O . LYS B 2 140 ? -35.100 36.282 -31.974 1.00 40.19 139 LYS B O 1
ATOM 2637 N N . ALA B 2 141 ? -35.138 38.186 -33.146 1.00 38.48 140 ALA B N 1
ATOM 2638 C CA . ALA B 2 141 ? -34.212 37.705 -34.169 1.00 38.13 140 ALA B CA 1
ATOM 2639 C C . ALA B 2 141 ? -32.936 38.539 -34.193 1.00 37.21 140 ALA B C 1
ATOM 2640 O O . ALA B 2 141 ? -32.957 39.722 -33.850 1.00 37.68 140 ALA B O 1
ATOM 2642 N N . GLY B 2 142 ? -31.829 37.916 -34.592 1.00 36.22 141 GLY B N 1
ATOM 2643 C CA . GLY B 2 142 ? -30.554 38.621 -34.664 1.00 34.48 141 GLY B CA 1
ATOM 2644 C C . GLY B 2 142 ? -29.898 38.909 -33.326 1.00 32.88 141 GLY B C 1
ATOM 2645 O O . GLY B 2 142 ? -29.060 39.788 -33.212 1.00 32.46 141 GLY B O 1
ATOM 2646 N N . VAL B 2 143 ? -30.282 38.156 -32.309 1.00 32.87 142 VAL B N 1
ATOM 2647 C CA . VAL B 2 143 ? -29.734 38.336 -30.980 1.00 32.06 142 VAL B CA 1
ATOM 2648 C C . VAL B 2 143 ? -28.690 37.255 -30.693 1.00 32.02 142 VAL B C 1
ATOM 2649 O O . VAL B 2 143 ? -28.921 36.078 -30.933 1.00 29.66 142 VAL B O 1
ATOM 2653 N N . VAL B 2 144 ? -27.532 37.675 -30.195 1.00 32.66 143 VAL B N 1
ATOM 2654 C CA . VAL B 2 144 ? -26.462 36.749 -29.859 1.00 33.03 143 VAL B CA 1
ATOM 2655 C C . VAL B 2 144 ? -26.094 36.930 -28.385 1.00 33.62 143 VAL B C 1
ATOM 2656 O O . VAL B 2 144 ? -25.696 38.011 -27.973 1.00 32.25 143 VAL B O 1
ATOM 2660 N N . SER B 2 145 ? -26.241 35.877 -27.592 1.00 35.19 144 SER B N 1
ATOM 2661 C CA . SER B 2 145 ? -25.902 35.954 -26.175 1.00 37.73 144 SER B CA 1
ATOM 2662 C C . SER B 2 145 ? -24.707 35.061 -25.863 1.00 37.38 144 SER B C 1
ATOM 2663 O O . SER B 2 145 ? -24.695 33.899 -26.237 1.00 38.47 144 SER B O 1
ATOM 2666 N N . THR B 2 146 ? -23.703 35.598 -25.181 1.00 37.98 145 THR B N 1
ATOM 2667 C CA . THR B 2 146 ? -22.536 34.797 -24.823 1.00 38.63 145 THR B CA 1
ATOM 2668 C C . THR B 2 146 ? -22.921 33.705 -23.826 1.00 37.68 145 THR B C 1
ATOM 2669 O O . THR B 2 146 ? -22.185 32.740 -23.643 1.00 39.75 145 THR B O 1
ATOM 2673 N N . GLY B 2 147 ? -24.068 33.859 -23.177 1.00 35.20 146 GLY B N 1
ATOM 2674 C CA . GLY B 2 147 ? -24.467 32.883 -22.181 1.00 34.15 146 GLY B CA 1
ATOM 2675 C C . GLY B 2 147 ? -24.057 33.365 -20.792 1.00 31.58 146 GLY B C 1
ATOM 2676 O O . GLY B 2 147 ? -23.356 34.368 -20.663 1.00 31.95 146 GLY B O 1
ATOM 2677 N N . LEU B 2 148 ? -24.496 32.659 -19.757 1.00 29.62 147 LEU B N 1
ATOM 2678 C CA . LEU B 2 148 ? -24.187 33.042 -18.387 1.00 28.89 147 LEU B CA 1
ATOM 2679 C C . LEU B 2 148 ? -22.754 32.661 -18.024 1.00 28.70 147 LEU B C 1
ATOM 2680 O O . LEU B 2 148 ? -22.326 31.518 -18.205 1.00 30.19 147 LEU B O 1
ATOM 2685 N N . ILE B 2 149 ? -21.994 33.627 -17.540 1.00 27.52 148 ILE B N 1
ATOM 2686 C CA . ILE B 2 149 ? -20.627 33.352 -17.147 1.00 25.00 148 ILE B CA 1
ATOM 2687 C C . ILE B 2 149 ? -20.470 33.504 -15.635 1.00 26.02 148 ILE B C 1
ATOM 2688 O O . ILE B 2 149 ? -20.714 34.571 -15.077 1.00 27.03 148 ILE B O 1
ATOM 2693 N N . GLN B 2 150 ? -20.072 32.430 -14.971 1.00 24.22 149 GLN B N 1
ATOM 2694 C CA . GLN B 2 150 ? -19.858 32.464 -13.526 1.00 25.69 149 GLN B CA 1
ATOM 2695 C C . GLN B 2 150 ? -18.391 32.866 -13.374 1.00 25.73 149 GLN B C 1
ATOM 2696 O O . GLN B 2 150 ? -17.501 32.170 -13.872 1.00 24.64 149 GLN B O 1
ATOM 2702 N N . ASN B 2 151 ? -18.157 34.011 -12.732 1.00 23.74 150 ASN B N 1
ATOM 2703 C CA . ASN B 2 151 ? -16.819 34.548 -12.548 1.00 24.33 150 ASN B CA 1
ATOM 2704 C C . ASN B 2 151 ? -15.915 33.868 -11.508 1.00 24.26 150 ASN B C 1
ATOM 2705 O O . ASN B 2 151 ? -14.721 34.149 -11.450 1.00 24.60 150 ASN B O 1
ATOM 2710 N N . GLY B 2 152 ? -16.479 32.980 -10.701 1.00 24.40 151 GLY B N 1
ATOM 2711 C CA . GLY B 2 152 ? -15.701 32.290 -9.684 1.00 23.34 151 GLY B CA 1
ATOM 2712 C C . GLY B 2 152 ? -15.577 33.052 -8.374 1.00 24.42 151 GLY B C 1
ATOM 2713 O O . GLY B 2 152 ? -15.073 32.501 -7.395 1.00 27.96 151 GLY B O 1
ATOM 2714 N N . ASP B 2 153 ? -16.064 34.290 -8.331 1.00 23.93 152 ASP B N 1
ATOM 2715 C CA . ASP B 2 153 ? -15.953 35.120 -7.125 1.00 23.97 152 ASP B CA 1
ATOM 2716 C C . ASP B 2 153 ? -17.312 35.548 -6.580 1.00 22.47 152 ASP B C 1
ATOM 2717 O O . ASP B 2 153 ? -17.446 36.661 -6.087 1.00 23.14 152 ASP B O 1
ATOM 2722 N N . TRP B 2 154 ? -18.303 34.660 -6.663 1.00 23.73 153 TRP B N 1
ATOM 2723 C CA . TRP B 2 154 ? -19.688 34.923 -6.222 1.00 22.31 153 TRP B CA 1
ATOM 2724 C C . TRP B 2 154 ? -20.338 36.061 -7.013 1.00 24.96 153 TRP B C 1
ATOM 2725 O O . TRP B 2 154 ? -21.178 36.836 -6.508 1.00 24.67 153 TRP B O 1
ATOM 2736 N N . THR B 2 155 ? -19.962 36.128 -8.280 1.00 23.07 154 THR B N 1
ATOM 2737 C CA . THR B 2 155 ? -20.452 37.158 -9.164 1.00 24.68 154 THR B CA 1
ATOM 2738 C C . THR B 2 155 ? -20.636 36.556 -10.574 1.00 23.34 154 THR B C 1
ATOM 2739 O O . THR B 2 155 ? -19.971 35.568 -10.914 1.00 21.67 154 THR B O 1
ATOM 2743 N N . PHE B 2 156 ? -21.534 37.134 -11.380 1.00 22.96 155 PHE B N 1
ATOM 2744 C CA . PHE B 2 156 ? -21.774 36.649 -12.754 1.00 23.85 155 PHE B CA 1
ATOM 2745 C C . PHE B 2 156 ? -21.787 37.779 -13.763 1.00 23.64 155 PHE B C 1
ATOM 2746 O O . PHE B 2 156 ? -21.957 38.944 -13.420 1.00 22.96 155 PHE B O 1
ATOM 2754 N N . GLN B 2 157 ? -21.612 37.418 -15.025 1.00 24.70 156 GLN B N 1
ATOM 2755 C CA . GLN B 2 157 ? -21.702 38.390 -16.095 1.00 24.95 156 GLN B CA 1
ATOM 2756 C C . GLN B 2 157 ? -22.328 37.709 -17.310 1.00 26.28 156 GLN B C 1
ATOM 2757 O O . GLN B 2 157 ? -22.405 36.478 -17.382 1.00 26.20 156 GLN B O 1
ATOM 2763 N N . THR B 2 158 ? -22.817 38.515 -18.243 1.00 27.75 157 THR B N 1
ATOM 2764 C CA . THR B 2 158 ? -23.396 38.004 -19.470 1.00 27.43 157 THR B CA 1
ATOM 2765 C C . THR B 2 158 ? -23.396 39.136 -20.491 1.00 28.44 157 THR B C 1
ATOM 2766 O O . THR B 2 158 ? -23.553 40.315 -20.141 1.00 27.77 157 THR B O 1
ATOM 2770 N N . LEU B 2 159 ? -23.190 38.773 -21.749 1.00 28.16 158 LEU B N 1
ATOM 2771 C CA . LEU B 2 159 ? -23.137 39.746 -22.832 1.00 29.86 158 LEU B CA 1
ATOM 2772 C C . LEU B 2 159 ? -24.170 39.364 -23.883 1.00 29.85 158 LEU B C 1
ATOM 2773 O O . LEU B 2 159 ? -24.192 38.227 -24.350 1.00 28.43 158 LEU B O 1
ATOM 2778 N N . VAL B 2 160 ? -25.021 40.319 -24.253 1.00 30.23 159 VAL B N 1
ATOM 2779 C CA . VAL B 2 160 ? -26.070 40.072 -25.231 1.00 29.02 159 VAL B CA 1
ATOM 2780 C C . VAL B 2 160 ? -25.984 41.103 -26.345 1.00 30.00 159 VAL B C 1
ATOM 2781 O O . VAL B 2 160 ? -26.148 42.310 -26.122 1.00 30.41 159 VAL B O 1
ATOM 2785 N N . MET B 2 161 ? -25.731 40.631 -27.555 1.00 29.55 160 MET B N 1
ATOM 2786 C CA . MET B 2 161 ? -25.612 41.546 -28.668 1.00 31.01 160 MET B CA 1
ATOM 2787 C C . MET B 2 161 ? -26.823 41.513 -29.607 1.00 30.24 160 MET B C 1
ATOM 2788 O O . MET B 2 161 ? -27.580 40.540 -29.650 1.00 29.70 160 MET B O 1
ATOM 2793 N N . LEU B 2 162 ? -27.020 42.608 -30.330 1.00 29.14 161 LEU B N 1
ATOM 2794 C CA . LEU B 2 162 ? -28.115 42.686 -31.275 1.00 29.58 161 LEU B CA 1
ATOM 2795 C C . LEU B 2 162 ? -27.615 43.140 -32.636 1.00 30.09 161 LEU B C 1
ATOM 2796 O O . LEU B 2 162 ? -26.925 44.157 -32.741 1.00 30.20 161 LEU B O 1
ATOM 2801 N N . GLU B 2 163 ? -27.953 42.365 -33.662 1.00 29.61 162 GLU B N 1
ATOM 2802 C CA . GLU B 2 163 ? -27.605 42.695 -35.042 1.00 32.10 162 GLU B CA 1
ATOM 2803 C C . GLU B 2 163 ? -28.657 43.734 -35.443 1.00 32.63 162 GLU B C 1
ATOM 2804 O O . GLU B 2 163 ? -29.864 43.475 -35.286 1.00 30.00 162 GLU B O 1
ATOM 2810 N N . THR B 2 164 ? -28.224 44.898 -35.930 1.00 32.53 163 THR B N 1
ATOM 2811 C CA . THR B 2 164 ? -29.179 45.931 -36.360 1.00 33.80 163 THR B CA 1
ATOM 2812 C C . THR B 2 164 ? -28.779 46.610 -37.670 1.00 35.06 163 THR B C 1
ATOM 2813 O O . THR B 2 164 ? -27.617 46.588 -38.079 1.00 33.17 163 THR B O 1
ATOM 2817 N N . VAL B 2 165 ? -29.783 47.207 -38.308 1.00 37.11 164 VAL B N 1
ATOM 2818 C CA . VAL B 2 165 ? -29.642 48.000 -39.533 1.00 38.99 164 VAL B CA 1
ATOM 2819 C C . VAL B 2 165 ? -30.398 49.246 -39.053 1.00 39.67 164 VAL B C 1
ATOM 2820 O O . VAL B 2 165 ? -31.613 49.374 -39.232 1.00 38.82 164 VAL B O 1
ATOM 2824 N N . PRO B 2 166 ? -29.676 50.169 -38.409 1.00 40.57 165 PRO B N 1
ATOM 2825 C CA . PRO B 2 166 ? -30.249 51.397 -37.865 1.00 42.15 165 PRO B CA 1
ATOM 2826 C C . PRO B 2 166 ? -30.758 52.467 -38.822 1.00 43.87 165 PRO B C 1
ATOM 2827 O O . PRO B 2 166 ? -30.132 52.768 -39.848 1.00 44.35 165 PRO B O 1
ATOM 2831 N N . ARG B 2 167 ? -31.921 53.014 -38.477 1.00 44.71 166 ARG B N 1
ATOM 2832 C CA . ARG B 2 167 ? -32.529 54.111 -39.226 1.00 46.36 166 ARG B CA 1
ATOM 2833 C C . ARG B 2 167 ? -32.725 55.196 -38.180 1.00 45.42 166 ARG B C 1
ATOM 2834 O O . ARG B 2 167 ? -33.219 54.915 -37.080 1.00 43.46 166 ARG B O 1
ATOM 2842 N N . SER B 2 168 ? -32.321 56.423 -38.512 1.00 46.08 167 SER B N 1
ATOM 2843 C CA . SER B 2 168 ? -32.432 57.564 -37.592 1.00 46.28 167 SER B CA 1
ATOM 2844 C C . SER B 2 168 ? -33.801 57.666 -36.937 1.00 44.74 167 SER B C 1
ATOM 2845 O O . SER B 2 168 ? -34.831 57.480 -37.589 1.00 43.48 167 SER B O 1
ATOM 2848 N N . GLY B 2 169 ? -33.798 57.972 -35.644 1.00 43.17 168 GLY B N 1
ATOM 2849 C CA . GLY B 2 169 ? -35.045 58.085 -34.921 1.00 41.99 168 GLY B CA 1
ATOM 2850 C C . GLY B 2 169 ? -35.381 56.842 -34.118 1.00 39.98 168 GLY B C 1
ATOM 2851 O O . GLY B 2 169 ? -36.128 56.926 -33.146 1.00 41.75 168 GLY B O 1
ATOM 2852 N N . GLU B 2 170 ? -34.845 55.693 -34.512 1.00 37.16 169 GLU B N 1
ATOM 2853 C CA . GLU B 2 170 ? -35.122 54.454 -33.790 1.00 35.49 169 GLU B CA 1
ATOM 2854 C C . GLU B 2 170 ? -34.551 54.460 -32.382 1.00 33.15 169 GLU B C 1
ATOM 2855 O O . GLU B 2 170 ? -33.527 55.078 -32.112 1.00 31.77 169 GLU B O 1
ATOM 2861 N N . VAL B 2 171 ? -35.238 53.773 -31.483 1.00 31.52 170 VAL B N 1
ATOM 2862 C CA . VAL B 2 171 ? -34.800 53.667 -30.107 1.00 29.93 170 VAL B CA 1
ATOM 2863 C C . VAL B 2 171 ? -34.576 52.186 -29.795 1.00 29.08 170 VAL B C 1
ATOM 2864 O O . VAL B 2 171 ? -35.477 51.357 -29.948 1.00 28.40 170 VAL B O 1
ATOM 2868 N N . TYR B 2 172 ? -33.369 51.850 -29.377 1.00 28.12 171 TYR B N 1
ATOM 2869 C CA . TYR B 2 172 ? -33.049 50.465 -29.044 1.00 29.61 171 TYR B CA 1
ATOM 2870 C C . TYR B 2 172 ? -32.915 50.404 -27.534 1.00 29.74 171 TYR B C 1
ATOM 2871 O O . TYR B 2 172 ? -32.303 51.286 -26.926 1.00 31.57 171 TYR B O 1
ATOM 2880 N N . THR B 2 173 ? -33.498 49.376 -26.927 1.00 28.80 172 THR B N 1
ATOM 2881 C CA . THR B 2 173 ? -33.498 49.248 -25.476 1.00 28.42 172 THR B CA 1
ATOM 2882 C C . THR B 2 173 ? -33.032 47.875 -25.004 1.00 28.17 172 THR B C 1
ATOM 2883 O O . THR B 2 173 ? -33.506 46.851 -25.504 1.00 26.11 172 THR B O 1
ATOM 2887 N N . CYS B 2 174 ? -32.105 47.848 -24.054 1.00 28.17 173 CYS B N 1
ATOM 2888 C CA . CYS B 2 174 ? -31.692 46.562 -23.490 1.00 27.92 173 CYS B CA 1
ATOM 2889 C C . CYS B 2 174 ? -32.394 46.537 -22.149 1.00 26.72 173 CYS B C 1
ATOM 2890 O O . CYS B 2 174 ? -32.286 47.489 -21.380 1.00 25.28 173 CYS B O 1
ATOM 2893 N N . GLN B 2 175 ? -33.130 45.463 -21.886 1.00 27.65 174 GLN B N 1
ATOM 2894 C CA . GLN B 2 175 ? -33.882 45.312 -20.637 1.00 28.09 174 GLN B CA 1
ATOM 2895 C C . GLN B 2 175 ? -33.392 44.109 -19.823 1.00 28.06 174 GLN B C 1
ATOM 2896 O O . GLN B 2 175 ? -33.300 43.001 -20.345 1.00 25.81 174 GLN B O 1
ATOM 2902 N N . VAL B 2 176 ? -33.109 44.331 -18.538 1.00 27.38 175 VAL B N 1
ATOM 2903 C CA . VAL B 2 176 ? -32.601 43.267 -17.670 1.00 26.20 175 VAL B CA 1
ATOM 2904 C C . VAL B 2 176 ? -33.536 42.998 -16.491 1.00 27.08 175 VAL B C 1
ATOM 2905 O O . VAL B 2 176 ? -33.935 43.916 -15.779 1.00 26.97 175 VAL B O 1
ATOM 2909 N N . GLU B 2 177 ? -33.897 41.739 -16.299 1.00 26.18 176 GLU B N 1
ATOM 2910 C CA . GLU B 2 177 ? -34.722 41.351 -15.174 1.00 27.30 176 GLU B CA 1
ATOM 2911 C C . GLU B 2 177 ? -33.901 40.425 -14.291 1.00 27.38 176 GLU B C 1
ATOM 2912 O O . GLU B 2 177 ? -33.350 39.441 -14.767 1.00 26.23 176 GLU B O 1
ATOM 2918 N N . HIS B 2 178 ? -33.827 40.749 -13.001 1.00 27.36 177 HIS B N 1
ATOM 2919 C CA . HIS B 2 178 ? -33.007 39.976 -12.059 1.00 28.17 177 HIS B CA 1
ATOM 2920 C C . HIS B 2 178 ? -33.630 40.071 -10.663 1.00 27.94 177 HIS B C 1
ATOM 2921 O O . HIS B 2 178 ? -34.243 41.076 -10.331 1.00 27.59 177 HIS B O 1
ATOM 2928 N N . PRO B 2 179 ? -33.457 39.039 -9.822 1.00 28.95 178 PRO B N 1
ATOM 2929 C CA . PRO B 2 179 ? -34.058 39.095 -8.482 1.00 30.86 178 PRO B CA 1
ATOM 2930 C C . PRO B 2 179 ? -33.648 40.282 -7.614 1.00 31.52 178 PRO B C 1
ATOM 2931 O O . PRO B 2 179 ? -34.365 40.640 -6.673 1.00 32.70 178 PRO B O 1
ATOM 2935 N N . SER B 2 180 ? -32.516 40.902 -7.934 1.00 28.80 179 SER B N 1
ATOM 2936 C CA . SER B 2 180 ? -32.049 42.048 -7.175 1.00 29.48 179 SER B CA 1
ATOM 2937 C C . SER B 2 180 ? -32.885 43.313 -7.413 1.00 30.46 179 SER B C 1
ATOM 2938 O O . SER B 2 180 ? -32.833 44.235 -6.615 1.00 30.78 179 SER B O 1
ATOM 2941 N N . VAL B 2 181 ? -33.625 43.390 -8.512 1.00 31.75 180 VAL B N 1
ATOM 2942 C CA . VAL B 2 181 ? -34.429 44.595 -8.733 1.00 34.37 180 VAL B CA 1
ATOM 2943 C C . VAL B 2 181 ? -35.894 44.253 -8.920 1.00 36.52 180 VAL B C 1
ATOM 2944 O O . VAL B 2 181 ? -36.242 43.186 -9.433 1.00 36.54 180 VAL B O 1
ATOM 2948 N N . THR B 2 182 ? -36.753 45.165 -8.483 1.00 39.37 181 THR B N 1
ATOM 2949 C CA . THR B 2 182 ? -38.189 44.958 -8.571 1.00 40.85 181 THR B CA 1
ATOM 2950 C C . THR B 2 182 ? -38.784 45.223 -9.957 1.00 41.12 181 THR B C 1
ATOM 2951 O O . THR B 2 182 ? -39.699 44.518 -10.394 1.00 42.21 181 THR B O 1
ATOM 2955 N N . SER B 2 183 ? -38.288 46.242 -10.644 1.00 39.73 182 SER B N 1
ATOM 2956 C CA . SER B 2 183 ? -38.776 46.502 -11.986 1.00 39.21 182 SER B CA 1
ATOM 2957 C C . SER B 2 183 ? -37.583 46.380 -12.922 1.00 36.90 182 SER B C 1
ATOM 2958 O O . SER B 2 183 ? -36.445 46.627 -12.529 1.00 35.84 182 SER B O 1
ATOM 2961 N N . PRO B 2 184 ? -37.828 45.986 -14.175 1.00 35.94 183 PRO B N 1
ATOM 2962 C CA . PRO B 2 184 ? -36.727 45.839 -15.127 1.00 34.20 183 PRO B CA 1
ATOM 2963 C C . PRO B 2 184 ? -35.800 47.034 -15.278 1.00 33.66 183 PRO B C 1
ATOM 2964 O O . PRO B 2 184 ? -36.215 48.201 -15.199 1.00 32.52 183 PRO B O 1
ATOM 2968 N N . LEU B 2 185 ? -34.524 46.731 -15.476 1.00 31.23 184 LEU B N 1
ATOM 2969 C CA . LEU B 2 185 ? -33.541 47.767 -15.698 1.00 30.81 184 LEU B CA 1
ATOM 2970 C C . LEU B 2 185 ? -33.529 47.944 -17.221 1.00 29.63 184 LEU B C 1
ATOM 2971 O O . LEU B 2 185 ? -33.565 46.963 -17.960 1.00 29.47 184 LEU B O 1
ATOM 2976 N N . THR B 2 186 ? -33.511 49.185 -17.684 1.00 27.94 185 THR B N 1
ATOM 2977 C CA . THR B 2 186 ? -33.473 49.456 -19.118 1.00 29.74 185 THR B CA 1
ATOM 2978 C C . THR B 2 186 ? -32.360 50.447 -19.411 1.00 29.77 185 THR B C 1
ATOM 2979 O O . THR B 2 186 ? -32.078 51.331 -18.600 1.00 28.56 185 THR B O 1
ATOM 2983 N N . VAL B 2 187 ? -31.717 50.285 -20.563 1.00 29.29 186 VAL B N 1
ATOM 2984 C CA . VAL B 2 187 ? -30.650 51.193 -20.980 1.00 30.74 186 VAL B CA 1
ATOM 2985 C C . VAL B 2 187 ? -30.883 51.333 -22.473 1.00 30.45 186 VAL B C 1
ATOM 2986 O O . VAL B 2 187 ? -30.992 50.336 -23.173 1.00 29.18 186 VAL B O 1
ATOM 2990 N N . GLU B 2 188 ? -30.974 52.558 -22.969 1.00 31.62 187 GLU B N 1
ATOM 2991 C CA . GLU B 2 188 ? -31.259 52.706 -24.375 1.00 33.14 187 GLU B CA 1
ATOM 2992 C C . GLU B 2 188 ? -30.160 53.352 -25.180 1.00 33.54 187 GLU B C 1
ATOM 2993 O O . GLU B 2 188 ? -29.325 54.079 -24.656 1.00 32.69 187 GLU B O 1
ATOM 2999 N N . TRP B 2 189 ? -30.173 53.037 -26.468 1.00 32.61 188 TRP B N 1
ATOM 3000 C CA . TRP B 2 189 ? -29.226 53.546 -27.434 1.00 34.56 188 TRP B CA 1
ATOM 3001 C C . TRP B 2 189 ? -30.108 54.079 -28.566 1.00 34.94 188 TRP B C 1
ATOM 3002 O O . TRP B 2 189 ? -30.987 53.355 -29.063 1.00 34.62 188 TRP B O 1
ATOM 3013 N N . ARG B 2 190 ? -29.898 55.337 -28.950 1.00 33.79 189 ARG B N 1
ATOM 3014 C CA . ARG B 2 190 ? -30.700 55.949 -30.004 1.00 36.35 189 ARG B CA 1
ATOM 3015 C C . ARG B 2 190 ? -29.925 56.048 -31.315 1.00 37.43 189 ARG B C 1
ATOM 3016 O O . ARG B 2 190 ? -28.751 56.459 -31.339 1.00 36.15 189 ARG B O 1
ATOM 3024 N N . ALA B 2 191 ? -30.595 55.655 -32.401 1.00 38.35 190 ALA B N 1
ATOM 3025 C CA . ALA B 2 191 ? -29.997 55.664 -33.727 1.00 40.60 190 ALA B CA 1
ATOM 3026 C C . ALA B 2 191 ? -29.941 57.087 -34.261 1.00 42.11 190 ALA B C 1
ATOM 3027 O O . ALA B 2 191 ? -30.818 57.887 -33.856 1.00 42.79 190 ALA B O 1
ATOM 3029 N N . ALA C 3 1 ? -17.627 30.890 18.304 1.00 55.99 1 ALA C N 1
ATOM 3030 C CA . ALA C 3 1 ? -18.754 29.928 18.121 1.00 54.91 1 ALA C CA 1
ATOM 3031 C C . ALA C 3 1 ? -19.673 30.329 16.976 1.00 53.88 1 ALA C C 1
ATOM 3032 O O . ALA C 3 1 ? -20.869 30.009 16.990 1.00 54.99 1 ALA C O 1
ATOM 3034 N N . PRO C 3 2 ? -19.146 31.053 15.971 1.00 52.25 2 PRO C N 1
ATOM 3035 C CA . PRO C 3 2 ? -20.106 31.382 14.914 1.00 50.60 2 PRO C CA 1
ATOM 3036 C C . PRO C 3 2 ? -20.557 30.046 14.335 1.00 48.06 2 PRO C C 1
ATOM 3037 O O . PRO C 3 2 ? -19.775 29.094 14.307 1.00 47.61 2 PRO C O 1
ATOM 3041 N N . PRO C 3 3 ? -21.825 29.950 13.902 1.00 45.25 3 PRO C N 1
ATOM 3042 C CA . PRO C 3 3 ? -22.352 28.710 13.330 1.00 43.58 3 PRO C CA 1
ATOM 3043 C C . PRO C 3 3 ? -21.256 27.994 12.537 1.00 41.81 3 PRO C C 1
ATOM 3044 O O . PRO C 3 3 ? -20.513 28.614 11.774 1.00 40.63 3 PRO C O 1
ATOM 3048 N N . ALA C 3 4 ? -21.150 26.689 12.737 1.00 39.90 4 ALA C N 1
ATOM 3049 C CA . ALA C 3 4 ? -20.116 25.928 12.063 1.00 37.05 4 ALA C CA 1
ATOM 3050 C C . ALA C 3 4 ? -20.623 25.008 10.967 1.00 36.06 4 ALA C C 1
ATOM 3051 O O . ALA C 3 4 ? -21.648 24.327 11.113 1.00 33.25 4 ALA C O 1
ATOM 3053 N N . TYR C 3 5 ? -19.912 25.022 9.842 1.00 35.29 5 TYR C N 1
ATOM 3054 C CA . TYR C 3 5 ? -20.256 24.131 8.748 1.00 34.21 5 TYR C CA 1
ATOM 3055 C C . TYR C 3 5 ? -19.874 22.757 9.292 1.00 34.65 5 TYR C C 1
ATOM 3056 O O . TYR C 3 5 ? -18.831 22.614 9.943 1.00 34.24 5 TYR C O 1
ATOM 3065 N N . GLU C 3 6 ? -20.723 21.761 9.067 1.00 35.37 6 GLU C N 1
ATOM 3066 C CA . GLU C 3 6 ? -20.439 20.416 9.559 1.00 38.56 6 GLU C CA 1
ATOM 3067 C C . GLU C 3 6 ? -20.105 19.471 8.407 1.00 37.65 6 GLU C C 1
ATOM 3068 O O . GLU C 3 6 ? -20.788 19.451 7.381 1.00 38.22 6 GLU C O 1
ATOM 3074 N N . LYS C 3 7 ? -19.046 18.693 8.576 1.00 36.71 7 LYS C N 1
ATOM 3075 C CA . LYS C 3 7 ? -18.633 17.765 7.532 1.00 36.70 7 LYS C CA 1
ATOM 3076 C C . LYS C 3 7 ? -19.270 16.399 7.689 1.00 36.79 7 LYS C C 1
ATOM 3077 O O . LYS C 3 7 ? -19.789 16.052 8.751 1.00 36.68 7 LYS C O 1
ATOM 3083 N N . LEU C 3 8 ? -19.230 15.630 6.610 1.00 35.05 8 LEU C N 1
ATOM 3084 C CA . LEU C 3 8 ? -19.684 14.259 6.655 1.00 34.72 8 LEU C CA 1
ATOM 3085 C C . LEU C 3 8 ? -18.302 13.554 6.549 1.00 36.35 8 LEU C C 1
ATOM 3086 O O . LEU C 3 8 ? -17.474 13.895 5.685 1.00 33.76 8 LEU C O 1
ATOM 3101 N N . ALA C 3 10 ? -15.400 10.758 5.920 1.00 37.77 10 ALA C N 1
ATOM 3102 C CA . ALA C 3 10 ? -15.078 9.804 4.855 1.00 37.69 10 ALA C CA 1
ATOM 3103 C C . ALA C 3 10 ? -15.043 8.422 5.473 1.00 37.76 10 ALA C C 1
ATOM 3104 O O . ALA C 3 10 ? -14.505 8.246 6.560 1.00 38.73 10 ALA C O 1
ATOM 3106 N N . GLU C 3 11 ? -15.621 7.447 4.794 1.00 36.80 11 GLU C N 1
ATOM 3107 C CA . GLU C 3 11 ? -15.615 6.102 5.324 1.00 39.72 11 GLU C CA 1
ATOM 3108 C C . GLU C 3 11 ? -14.450 5.291 4.746 1.00 40.04 11 GLU C C 1
ATOM 3109 O O . GLU C 3 11 ? -14.124 5.405 3.561 1.00 38.42 11 GLU C O 1
ATOM 3115 N N . GLN C 3 12 ? -13.809 4.484 5.590 1.00 41.42 12 GLN C N 1
ATOM 3116 C CA . GLN C 3 12 ? -12.672 3.679 5.149 1.00 42.64 12 GLN C CA 1
ATOM 3117 C C . GLN C 3 12 ? -13.139 2.499 4.329 1.00 42.25 12 GLN C C 1
ATOM 3118 O O . GLN C 3 12 ? -14.079 1.812 4.710 1.00 41.61 12 GLN C O 1
ATOM 3124 N N . SER C 3 13 ? -12.484 2.276 3.194 1.00 41.37 13 SER C N 1
ATOM 3125 C CA . SER C 3 13 ? -12.847 1.174 2.318 1.00 41.93 13 SER C CA 1
ATOM 3126 C C . SER C 3 13 ? -12.159 -0.111 2.745 1.00 41.83 13 SER C C 1
ATOM 3127 O O . SER C 3 13 ? -11.184 -0.084 3.505 1.00 40.50 13 SER C O 1
ATOM 3130 N N . PRO C 3 14 ? -12.686 -1.255 2.280 1.00 42.04 14 PRO C N 1
ATOM 3131 C CA . PRO C 3 14 ? -12.148 -2.584 2.563 1.00 43.03 14 PRO C CA 1
ATOM 3132 C C . PRO C 3 14 ? -11.205 -2.819 1.382 1.00 44.05 14 PRO C C 1
ATOM 3133 O O . PRO C 3 14 ? -11.267 -2.091 0.387 1.00 44.45 14 PRO C O 1
ATOM 3137 N N . PRO C 3 15 ? -10.329 -3.828 1.458 1.00 45.02 15 PRO C N 1
ATOM 3138 C CA . PRO C 3 15 ? -9.445 -4.021 0.301 1.00 45.05 15 PRO C CA 1
ATOM 3139 C C . PRO C 3 15 ? -10.204 -4.039 -1.041 1.00 44.66 15 PRO C C 1
ATOM 3140 O O . PRO C 3 15 ? -11.437 -4.252 -1.026 1.00 44.99 15 PRO C O 1
#

Foldseek 3Di:
DPKDKDFDKAADPPVRDIWTFIAIRQHTQWIADLVVLAIGGPDVCSVVVDGDRSVVVVVVRVVNVVVVVVVCVVVVNDDDDWDAWDWDKDWPDDDDAQDKTKIKIKTDDTDDQDKDKFKAKVRHTDDPPKDKDGWTADPVGGTIIMIMDIDGADQPIKMWIWMDTPVDPDIDIDIDHD/DDDPDDDKDKDWDWDWDDDPQNPDIWIWIWIAIPHRTFKIDILVVLAIDGPDPVCPVVSVVQRVDPVSSVCVNCCSPVPRNVVCVVCVVCAVVPWDAWDWDKDWPPDDPDDLKTKIKIKTWFTPDQDKDKFKDKQNHTDPPQKDKPDWADPPPRIIIIMIIHIGRDDAPIKMKIWMDDPNDDDIDIDIDGD/DPDDDDDDDDDDDD

Organism: Homo sapiens (NCBI:txid9606)

InterPro domains:
  IPR001003 MHC class II, alpha chain, N-terminal [PF00993] (29-106)
  IPR001003 MHC class II, alpha chain, N-terminal [SM00920] (30-109)
  IPR003006 Immunoglobulin/major histocompatibility complex, conserved site [PS00290] (186-192)
  IPR003597 Immunoglobulin C1-set [PF07654] (114-195)
  IPR003597 Immunoglobulin C1-set [SM00407] (127-198)
  IPR007110 Immunoglobulin-like domain [PS50835] (112-192)
  IPR011162 MHC classes I/II-like antigen recognition protein [SSF54452] (27-108)
  IPR013783 Immunoglobulin-like fold [G3DSA:2.60.40.10] (107-217)
  IPR014745 MHC class II, alpha/beta chain, N-terminal [G3DSA:3.10.320.10] (25-106)
  IPR036179 Immunoglobulin-like domain superfamily [SSF48726] (110-206)
  IPR050160 Major Histocompatibility Complex/Immunoglobulin [PTHR19944] (16-243)

Sequence (383 aa):
EEHVIIQAEFYLNPDQSGEFMFDFDGDEIFHVDMAKKETVWRLEEFGRFASFEAQGALANIAVDKANLEIMTKRSNYTPITNVPPEVTVLTNSPVELREPNVLICFIDKFTPPVVNVTWLRNGKPVTTGVSETVFLPREDHLFRKFHYLPFLPSTEDVYDCRVEHWGLDEPLLKQWEFMGDTRPRFLWQLKFECHFFNGTERVRLLERCIYNQEESVRFDSDVGEYRAVTELGRPDAEYWNSQKDLLEQRRAAVDTYCRHNYGVGESFTVQRRVEPKVTVYPSKTQPLQHHNLLVCSVSGFYPGSIEVRWFRNGQEEKAGVVSTGLIQNGDWTFQTLVMLETVPRSGEVYTCQVEHPSVTSPLTVEWRAAPPAYEKLAEQSPP

Radius of gyration: 23.5 Å; Cα contacts (8 Å, |Δi|>4): 870; chains: 3; bounding box: 48×62×62 Å

CATH classification: 3.10.320.10 (+1 more: 2.60.40.10)

Secondary structure (DSSP, 8-state):
--EEEEEEEEEEETTTEEEEEEEETTEEEEEEETTTTEEEESSTTHHHH-B--HHHHHHHHHHHHHHHHHHHHHTTSPPPPPB--EEEEEESS---TTS-EEEEEEEEEEBSS--EEEEEETTEEE-TT-EE--PEE-TTS-EEEEEEEEE---SS-EEEEEEE-TT-SS-EEEEEE-/-------EEEEEEEEEEEETTTTEEEEEEEEEETTEEEEEEETTT-SEEESSGGGHHHHHHHHH-HHHHHHHHHHIIIIIIHHHHHHGGGTTT--BPPEEEEEE-S---STT-EEEEEEEEEEBSS--EEEEEETTEE--SSEEE---EE-SSS-EEEEEEEEE---TT-EEEEEEE-TT-SS-EEEEEE-/---B-----PPPP-